Protein AF-B7G1L5-F1 (afdb_monomer_lite)

pLDDT: mean 87.03, std 12.58, range [37.47, 98.62]

Structure (mmCIF, N/CA/C/O backbone):
data_AF-B7G1L5-F1
#
_entry.id   AF-B7G1L5-F1
#
loop_
_atom_site.group_PDB
_atom_site.id
_atom_site.type_symbol
_atom_site.label_atom_id
_atom_site.label_alt_id
_atom_site.label_comp_id
_atom_site.label_asym_id
_atom_site.label_entity_id
_atom_site.label_seq_id
_atom_site.pdbx_PDB_ins_code
_atom_site.Cartn_x
_atom_site.Cartn_y
_atom_site.Cartn_z
_atom_site.occupancy
_atom_site.B_iso_or_equiv
_atom_site.auth_seq_id
_atom_site.auth_comp_id
_atom_site.auth_asym_id
_atom_site.auth_atom_id
_atom_site.pdbx_PDB_model_num
ATOM 1 N N . MET A 1 1 ? -5.913 -4.479 31.835 1.00 37.47 1 MET A N 1
ATOM 2 C CA . MET A 1 1 ? -6.716 -3.551 31.014 1.00 37.47 1 MET A CA 1
ATOM 3 C C . MET A 1 1 ? -5.820 -2.424 30.602 1.00 37.47 1 MET A C 1
ATOM 5 O O . MET A 1 1 ? -5.477 -1.666 31.497 1.00 37.47 1 MET A O 1
ATOM 9 N N . VAL A 1 2 ? -5.410 -2.292 29.343 1.00 50.28 2 VAL A N 1
ATOM 10 C CA . VAL A 1 2 ? -4.870 -0.981 28.983 1.00 50.28 2 VAL A CA 1
ATOM 11 C C . VAL A 1 2 ? -5.383 -0.544 27.618 1.00 50.28 2 VAL A C 1
ATOM 13 O O . VAL A 1 2 ? -4.705 -0.586 26.607 1.00 50.28 2 VAL A O 1
ATOM 16 N N . GLU A 1 3 ? -6.645 -0.115 27.679 1.00 50.97 3 GLU A N 1
ATOM 17 C CA . GLU A 1 3 ? -7.268 0.937 26.861 1.00 50.97 3 GLU A CA 1
ATOM 18 C C . GLU A 1 3 ? -6.338 2.143 26.633 1.00 50.97 3 GLU A C 1
ATOM 20 O O . GLU A 1 3 ? -6.445 2.849 25.636 1.00 50.97 3 GLU A O 1
ATOM 25 N N . TYR A 1 4 ? -5.398 2.346 27.555 1.00 59.25 4 TYR A N 1
ATOM 26 C CA . TYR A 1 4 ? -4.409 3.401 27.517 1.00 59.25 4 TYR A CA 1
ATOM 27 C C . TYR A 1 4 ? -3.032 2.916 27.073 1.00 59.25 4 TYR A C 1
ATOM 29 O O . TYR A 1 4 ? -2.621 1.777 27.305 1.00 59.25 4 TYR A O 1
ATOM 37 N N . ASP A 1 5 ? -2.247 3.835 26.530 1.00 57.16 5 ASP A N 1
ATOM 38 C CA . ASP A 1 5 ? -0.861 3.549 26.219 1.00 57.16 5 ASP A CA 1
ATOM 39 C C . ASP A 1 5 ? -0.078 3.157 27.473 1.00 57.16 5 ASP A C 1
ATOM 41 O O . ASP A 1 5 ? -0.085 3.821 28.512 1.00 57.16 5 ASP A O 1
ATOM 45 N N . HIS A 1 6 ? 0.666 2.061 27.366 1.00 57.25 6 HIS A N 1
ATOM 46 C CA . HIS A 1 6 ? 1.506 1.551 28.448 1.00 57.25 6 HIS A CA 1
ATOM 47 C C . HIS A 1 6 ? 2.777 2.383 28.685 1.00 57.25 6 HIS A C 1
ATOM 49 O O . HIS A 1 6 ? 3.615 2.004 29.505 1.00 57.25 6 HIS A O 1
ATOM 55 N N . GLY A 1 7 ? 2.991 3.458 27.924 1.00 54.78 7 GLY A N 1
ATOM 56 C CA . GLY A 1 7 ? 4.253 4.200 27.905 1.00 54.78 7 GLY A CA 1
ATOM 57 C C . GLY A 1 7 ? 5.373 3.528 27.097 1.00 54.78 7 GLY A C 1
ATOM 58 O O . GLY A 1 7 ? 6.451 4.094 26.912 1.00 54.78 7 GLY A O 1
ATOM 59 N N . LYS A 1 8 ? 5.142 2.306 26.595 1.00 56.06 8 LYS A N 1
ATOM 60 C CA . LYS A 1 8 ? 6.073 1.622 25.687 1.00 56.06 8 LYS A CA 1
ATOM 61 C C . LYS A 1 8 ? 6.105 2.361 24.345 1.00 56.06 8 LYS A C 1
ATOM 63 O O . LYS A 1 8 ? 5.097 2.912 23.919 1.00 56.06 8 LYS A O 1
ATOM 68 N N . ARG A 1 9 ? 7.274 2.385 23.692 1.00 51.38 9 ARG A N 1
ATOM 69 C CA . ARG A 1 9 ? 7.553 3.229 22.508 1.00 51.38 9 ARG A CA 1
ATOM 70 C C . ARG A 1 9 ? 7.408 4.744 22.769 1.00 51.38 9 ARG A C 1
ATOM 72 O O . ARG A 1 9 ? 7.207 5.495 21.827 1.00 51.38 9 ARG A O 1
ATOM 79 N N . GLN A 1 10 ? 7.538 5.179 24.030 1.00 49.97 10 GLN A N 1
ATOM 80 C CA . GLN A 1 10 ? 7.494 6.592 24.454 1.00 49.97 10 GLN A CA 1
ATOM 81 C C . GLN A 1 10 ? 6.181 7.320 24.131 1.00 49.97 10 GLN A C 1
ATOM 83 O O . GLN A 1 10 ? 6.141 8.546 24.084 1.00 49.97 10 GLN A O 1
ATOM 88 N N . MET A 1 11 ? 5.091 6.573 23.959 1.00 57.88 11 MET A N 1
ATOM 89 C CA . MET A 1 11 ? 3.754 7.158 24.021 1.00 57.88 11 MET A CA 1
ATOM 90 C C . MET A 1 11 ? 3.475 7.625 25.456 1.00 57.88 11 MET A C 1
ATOM 92 O O . MET A 1 11 ? 4.094 7.137 26.404 1.00 57.88 11 MET A O 1
ATOM 96 N N . ILE A 1 12 ? 2.585 8.597 25.640 1.00 59.62 12 ILE A N 1
ATOM 97 C CA . ILE A 1 12 ? 2.250 9.087 26.981 1.00 59.62 12 ILE A CA 1
ATOM 98 C C . ILE A 1 12 ? 1.576 7.934 27.722 1.00 59.62 12 ILE A C 1
ATOM 100 O O . ILE A 1 12 ? 0.549 7.431 27.279 1.00 59.62 12 ILE A O 1
ATOM 104 N N . LYS A 1 13 ? 2.159 7.473 28.833 1.00 66.69 13 LYS A N 1
ATOM 105 C CA . LYS A 1 13 ? 1.520 6.442 29.655 1.00 66.69 13 LYS A CA 1
ATOM 106 C C . LYS A 1 13 ? 0.163 6.969 30.126 1.00 66.69 13 LYS A C 1
ATOM 108 O O . LYS A 1 13 ? 0.117 8.040 30.722 1.00 66.69 13 LYS A O 1
ATOM 113 N N . GLY A 1 14 ? -0.915 6.230 29.881 1.00 66.69 14 GLY A N 1
ATOM 114 C CA . GLY A 1 14 ? -2.269 6.735 30.135 1.00 66.69 14 GLY A CA 1
ATOM 115 C C . GLY A 1 14 ? -2.894 7.488 28.952 1.00 66.69 14 GLY A C 1
ATOM 116 O O . GLY A 1 14 ? -4.007 7.980 29.083 1.00 66.69 14 GLY A O 1
ATOM 117 N N . GLY A 1 15 ? -2.205 7.587 27.810 1.00 73.44 15 GLY A N 1
ATOM 118 C CA . GLY A 1 15 ? -2.723 8.208 26.594 1.00 73.44 15 GLY A CA 1
ATOM 119 C C . GLY A 1 15 ? -3.875 7.406 25.999 1.00 73.44 15 GLY A C 1
ATOM 120 O O . GLY A 1 15 ? -3.790 6.186 25.869 1.00 73.44 15 GLY A O 1
ATOM 121 N N . ASP A 1 16 ? -4.954 8.097 25.651 1.00 82.12 16 ASP A N 1
ATOM 122 C CA . ASP A 1 16 ? -6.149 7.504 25.060 1.00 82.12 16 ASP A CA 1
ATOM 123 C C . ASP A 1 16 ? -5.986 7.358 23.541 1.00 82.12 16 ASP A C 1
ATOM 125 O O . ASP A 1 16 ? -6.449 8.188 22.752 1.00 82.12 16 ASP A O 1
ATOM 129 N N . ARG A 1 17 ? -5.278 6.307 23.117 1.00 82.69 17 ARG A N 1
ATOM 130 C CA . ARG A 1 17 ? -5.081 5.993 21.692 1.00 82.69 17 ARG A CA 1
ATOM 131 C C . ARG A 1 17 ? -6.410 5.755 20.971 1.00 82.69 17 ARG A C 1
ATOM 133 O O . ARG A 1 17 ? -6.510 6.018 19.774 1.00 82.69 17 ARG A O 1
ATOM 140 N N . PHE A 1 18 ? -7.428 5.293 21.689 1.00 85.81 18 PHE A N 1
ATOM 141 C CA . PHE A 1 18 ? -8.739 5.014 21.128 1.00 85.81 18 PHE A CA 1
ATOM 142 C C . PHE A 1 18 ? -9.402 6.298 20.611 1.00 85.81 18 PHE A C 1
ATOM 144 O O . PHE A 1 18 ? -9.703 6.397 19.421 1.00 85.81 18 PHE A O 1
ATOM 151 N N . SER A 1 19 ? -9.539 7.319 21.461 1.00 88.38 19 SER A N 1
ATOM 152 C CA . SER A 1 19 ? -10.130 8.603 21.053 1.00 88.38 19 SER A CA 1
ATOM 153 C C . SER A 1 19 ? -9.215 9.440 20.168 1.00 88.38 19 SER A C 1
ATOM 155 O O . SER A 1 19 ? -9.696 10.180 19.314 1.00 88.38 19 SER A O 1
ATOM 157 N N . THR A 1 20 ? -7.897 9.367 20.375 1.00 87.50 20 THR A N 1
ATOM 158 C CA . THR A 1 20 ? -6.954 10.258 19.675 1.00 87.50 20 THR A CA 1
ATOM 159 C C . THR A 1 20 ? -6.480 9.710 18.332 1.00 87.50 20 THR A C 1
ATOM 161 O O . THR A 1 20 ? -6.143 10.496 17.452 1.00 87.50 20 THR A O 1
ATOM 164 N N . SER A 1 21 ? -6.463 8.389 18.138 1.00 89.44 21 SER A N 1
ATOM 165 C CA . SER A 1 21 ? -5.984 7.751 16.904 1.00 89.44 21 SER A CA 1
ATOM 166 C C . SER A 1 21 ? -7.098 6.994 16.193 1.00 89.44 21 SER A C 1
ATOM 168 O O . SER A 1 21 ? -7.494 7.396 15.102 1.00 89.44 21 SER A O 1
ATOM 170 N N . LEU A 1 22 ? -7.642 5.944 16.821 1.00 93.19 22 LEU A N 1
ATOM 171 C CA . LEU A 1 22 ? -8.590 5.033 16.170 1.00 93.19 22 LEU A CA 1
ATOM 172 C C . LEU A 1 22 ? -9.842 5.768 15.674 1.00 93.19 22 LEU A C 1
ATOM 174 O O . LEU A 1 22 ? -10.200 5.649 14.506 1.00 93.19 22 LEU A O 1
ATOM 178 N N . VAL A 1 23 ? -10.508 6.535 16.542 1.00 95.12 23 VAL A N 1
ATOM 179 C CA . VAL A 1 23 ? -11.789 7.180 16.209 1.00 95.12 23 VAL A CA 1
ATOM 180 C C . VAL A 1 23 ? -11.663 8.204 15.062 1.00 95.12 23 VAL A C 1
ATOM 182 O O . VAL A 1 23 ? -12.471 8.131 14.132 1.00 95.12 23 VAL A O 1
ATOM 185 N N . PRO A 1 24 ? -10.691 9.142 15.059 1.00 95.94 24 PRO A N 1
ATOM 186 C CA . PRO A 1 24 ? -10.500 10.067 13.941 1.00 95.94 24 PRO A CA 1
ATOM 187 C C . PRO A 1 24 ? -10.148 9.362 12.628 1.00 95.94 24 PRO A C 1
ATOM 189 O O . PRO A 1 24 ? -10.740 9.672 11.597 1.00 95.94 24 PRO A O 1
ATOM 192 N N . VAL A 1 25 ? -9.232 8.387 12.665 1.00 96.12 25 VAL A N 1
ATOM 193 C CA . VAL A 1 25 ? -8.788 7.645 11.472 1.00 96.12 25 VAL A CA 1
ATOM 194 C C . VAL A 1 25 ? -9.932 6.845 10.861 1.00 96.12 25 VAL A C 1
ATOM 196 O O . VAL A 1 25 ? -10.135 6.879 9.645 1.00 96.12 25 VAL A O 1
ATOM 199 N N . LEU A 1 26 ? -10.703 6.156 11.704 1.00 96.62 26 LEU A N 1
ATOM 200 C CA . LEU A 1 26 ? -11.840 5.360 11.269 1.00 96.62 26 LEU A CA 1
ATOM 201 C C . LEU A 1 26 ? -12.927 6.243 10.648 1.00 96.62 26 LEU A C 1
ATOM 203 O O . LEU A 1 26 ? -13.412 5.935 9.563 1.00 96.62 26 LEU A O 1
ATOM 207 N N . ARG A 1 27 ? -13.271 7.362 11.298 1.00 97.12 27 ARG A N 1
ATOM 208 C CA . ARG A 1 27 ? -14.255 8.322 10.779 1.00 97.12 27 ARG A CA 1
ATOM 209 C C . ARG A 1 27 ? -13.853 8.860 9.412 1.00 97.12 27 ARG A C 1
ATOM 211 O O . ARG A 1 27 ? -14.684 8.850 8.507 1.00 97.12 27 ARG A O 1
ATOM 218 N N . GLU A 1 28 ? -12.613 9.325 9.273 1.00 97.69 28 GLU A N 1
ATOM 219 C CA . GLU A 1 28 ? -12.090 9.866 8.014 1.00 97.69 28 GLU A CA 1
ATOM 220 C C . GLU A 1 28 ? -12.172 8.822 6.897 1.00 97.69 28 GLU A C 1
ATOM 222 O O . GLU A 1 28 ? -12.768 9.066 5.846 1.00 97.69 28 GLU A O 1
ATOM 227 N N . SER A 1 29 ? -11.636 7.630 7.166 1.00 97.81 29 SER A N 1
ATOM 228 C CA . SER A 1 29 ? -11.542 6.547 6.188 1.00 97.81 29 SER A CA 1
ATOM 229 C C . SER A 1 29 ? -12.927 6.081 5.735 1.00 97.81 29 SER A C 1
ATOM 231 O O . SER A 1 29 ? -13.218 6.065 4.541 1.00 97.81 29 SER A O 1
ATOM 233 N N . VAL A 1 30 ? -13.820 5.774 6.682 1.00 98.25 30 VAL A N 1
ATOM 234 C CA . VAL A 1 30 ? -15.171 5.276 6.381 1.00 98.25 30 VAL A CA 1
ATOM 235 C C . VAL A 1 30 ? -16.005 6.333 5.670 1.00 98.25 30 VAL A C 1
ATOM 237 O O . VAL A 1 30 ? -16.648 6.026 4.670 1.00 98.25 30 VAL A O 1
ATOM 240 N N . THR A 1 31 ? -15.970 7.586 6.132 1.00 97.88 31 THR A N 1
ATOM 241 C CA . THR A 1 31 ? -16.756 8.654 5.499 1.00 97.88 31 THR A CA 1
ATOM 242 C C . THR A 1 31 ? -16.340 8.861 4.046 1.00 97.88 31 THR A C 1
ATOM 244 O O . THR A 1 31 ? -17.204 9.003 3.189 1.00 97.88 31 THR A O 1
ATOM 247 N N . SER A 1 32 ? -15.035 8.826 3.758 1.00 97.88 32 SER A N 1
ATOM 248 C CA . SER A 1 32 ? -14.539 8.915 2.383 1.00 97.88 32 SER A CA 1
ATOM 249 C C . SER A 1 32 ? -14.930 7.699 1.533 1.00 97.88 32 SER A C 1
ATOM 251 O O . SER A 1 32 ? -15.202 7.846 0.346 1.00 97.88 32 SER A O 1
ATOM 253 N N . MET A 1 33 ? -14.967 6.490 2.102 1.00 98.25 33 MET A N 1
ATOM 254 C CA . MET A 1 33 ? -15.362 5.285 1.358 1.00 98.25 33 MET A CA 1
ATOM 255 C C . MET A 1 33 ? -16.856 5.255 1.009 1.00 98.25 33 MET A C 1
ATOM 257 O O . MET A 1 33 ? -17.211 4.803 -0.077 1.00 98.25 33 MET A O 1
ATOM 261 N N . LEU A 1 34 ? -17.729 5.779 1.873 1.00 98.06 34 LEU A N 1
ATOM 262 C CA . LEU A 1 34 ? -19.181 5.788 1.639 1.00 98.06 34 LEU A CA 1
ATOM 263 C C . LEU A 1 34 ? -19.628 6.605 0.418 1.00 98.06 34 LEU A C 1
ATOM 265 O O . LEU A 1 34 ? -20.775 6.499 -0.004 1.00 98.06 34 LEU A O 1
ATOM 269 N N . GLU A 1 35 ? -18.742 7.403 -0.179 1.00 97.00 35 GLU A N 1
ATOM 270 C CA . GLU A 1 35 ? -19.017 8.088 -1.445 1.00 97.00 35 GLU A CA 1
ATOM 271 C C . GLU A 1 35 ? -19.216 7.111 -2.615 1.00 97.00 35 GLU A C 1
ATOM 273 O O . GLU A 1 35 ? -19.794 7.478 -3.638 1.00 97.00 35 GLU A O 1
ATOM 278 N N . SER A 1 36 ? -18.702 5.880 -2.517 1.00 97.94 36 SER A N 1
ATOM 279 C CA . SER A 1 36 ? -18.744 4.903 -3.618 1.00 97.94 36 SER A CA 1
ATOM 280 C C . SER A 1 36 ? -18.889 3.446 -3.179 1.00 97.94 36 SER A C 1
ATOM 282 O O . SER A 1 36 ? -18.984 2.571 -4.039 1.00 97.94 36 SER A O 1
ATOM 284 N N . PHE A 1 37 ? -18.896 3.165 -1.876 1.00 98.38 37 PHE A N 1
ATOM 285 C CA . PHE A 1 37 ? -18.903 1.806 -1.344 1.00 98.38 37 PHE A CA 1
ATOM 286 C C . PHE A 1 37 ? -19.881 1.669 -0.179 1.00 98.38 37 PHE A C 1
ATOM 288 O O . PHE A 1 37 ? -20.010 2.579 0.636 1.00 98.38 37 PHE A O 1
ATOM 295 N N . ASP A 1 38 ? -20.495 0.494 -0.056 1.00 98.25 38 ASP A N 1
ATOM 296 C CA . ASP A 1 38 ? -21.151 0.068 1.178 1.00 98.25 38 ASP A CA 1
ATOM 297 C C . ASP A 1 38 ? -20.086 -0.487 2.130 1.00 98.25 38 ASP A C 1
ATOM 299 O O . ASP A 1 38 ? -19.280 -1.343 1.752 1.00 98.25 38 ASP A O 1
ATOM 303 N N . VAL A 1 39 ? -20.042 0.035 3.356 1.00 98.31 39 VAL A N 1
ATOM 304 C CA . VAL A 1 39 ? -18.943 -0.222 4.295 1.00 98.31 39 VAL A CA 1
ATOM 305 C C . VAL A 1 39 ? -19.487 -0.708 5.627 1.00 98.31 39 VAL A C 1
ATOM 307 O O . VAL A 1 39 ? -20.299 -0.029 6.249 1.00 98.31 39 VAL A O 1
ATOM 310 N N . ASP A 1 40 ? -18.938 -1.825 6.098 1.00 98.44 40 ASP A N 1
ATOM 311 C CA . ASP A 1 40 ? -19.074 -2.300 7.472 1.00 98.44 40 ASP A CA 1
ATOM 312 C C . ASP A 1 40 ? -17.712 -2.313 8.166 1.00 98.44 40 ASP A C 1
ATOM 314 O O . ASP A 1 40 ? -16.66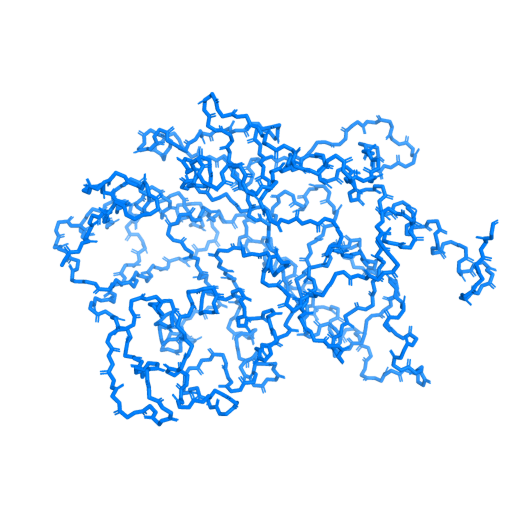7 -2.532 7.544 1.00 98.44 40 ASP A O 1
ATOM 318 N N . VAL A 1 41 ? -17.719 -2.097 9.480 1.00 98.19 41 VAL A N 1
ATOM 319 C CA . VAL A 1 41 ? -16.510 -2.029 10.302 1.00 98.19 41 VAL A CA 1
ATOM 320 C C . VAL A 1 41 ? -16.459 -3.204 11.267 1.00 98.19 41 VAL A C 1
ATOM 322 O O . VAL A 1 41 ? -17.364 -3.417 12.075 1.00 98.19 41 VAL A O 1
ATOM 325 N N . PHE A 1 42 ? -15.332 -3.913 11.246 1.00 97.69 42 PHE A N 1
ATOM 326 C CA . PHE A 1 42 ? -14.992 -4.943 12.220 1.00 97.69 42 PHE A CA 1
ATOM 327 C C . PHE A 1 42 ? -13.812 -4.470 13.067 1.00 97.69 42 PHE A C 1
ATOM 329 O O . PHE A 1 42 ? -12.688 -4.367 12.577 1.00 97.69 42 PHE A O 1
ATOM 336 N N . LEU A 1 43 ? -14.056 -4.194 14.347 1.00 96.00 43 LEU A N 1
ATOM 337 C CA . LEU A 1 43 ? -13.014 -3.835 15.303 1.00 96.00 43 LEU A CA 1
ATOM 338 C C . LEU A 1 43 ? -12.597 -5.066 16.105 1.00 96.00 43 LEU A C 1
ATOM 340 O O . LEU A 1 43 ? -13.412 -5.652 16.813 1.00 96.00 43 LEU A O 1
ATOM 344 N N . ILE A 1 44 ? -11.316 -5.419 16.054 1.00 94.12 44 ILE A N 1
ATOM 345 C CA . ILE A 1 44 ? -10.755 -6.498 16.869 1.00 94.12 44 ILE A CA 1
ATOM 346 C C . ILE A 1 44 ? -10.004 -5.904 18.054 1.00 94.12 44 ILE A C 1
ATOM 348 O O . ILE A 1 44 ? -8.993 -5.222 17.886 1.00 94.12 44 ILE A O 1
ATOM 352 N N . ALA A 1 45 ? -10.473 -6.208 19.260 1.00 92.06 45 ALA A N 1
ATOM 353 C CA . ALA A 1 45 ? -9.920 -5.707 20.505 1.00 92.06 45 ALA A CA 1
ATOM 354 C C . ALA A 1 45 ? -9.403 -6.852 21.382 1.00 92.06 45 ALA A C 1
ATOM 356 O O . ALA A 1 45 ? -10.070 -7.858 21.615 1.00 92.06 45 ALA A O 1
ATOM 357 N N . HIS A 1 46 ? -8.209 -6.671 21.948 1.00 87.88 46 HIS A N 1
ATOM 358 C CA . HIS A 1 46 ? -7.645 -7.612 22.923 1.00 87.88 46 HIS A CA 1
ATOM 359 C C . HIS A 1 46 ? -8.317 -7.526 24.310 1.00 87.88 46 HIS A C 1
ATOM 361 O O . HIS A 1 46 ? -7.911 -8.222 25.237 1.00 87.88 46 HIS A O 1
ATOM 367 N N . PHE A 1 47 ? -9.267 -6.608 24.487 1.00 86.06 47 PHE A N 1
ATOM 368 C CA . PHE A 1 47 ? -9.957 -6.302 25.736 1.00 86.06 47 PHE A CA 1
ATOM 369 C C . PHE A 1 47 ? -11.455 -6.126 25.474 1.00 86.06 47 PHE A C 1
ATOM 371 O O . PHE A 1 47 ? -11.879 -6.017 24.325 1.00 86.06 47 PHE A O 1
ATOM 378 N N . GLN A 1 48 ? -12.246 -6.096 26.544 1.00 91.00 48 GLN A N 1
ATOM 379 C CA . GLN A 1 48 ? -13.664 -5.745 26.478 1.00 91.00 48 GLN A CA 1
ATOM 380 C C . GLN A 1 48 ? -13.823 -4.239 26.279 1.00 91.00 48 GLN A C 1
ATOM 382 O O . GLN A 1 48 ? -13.322 -3.451 27.085 1.00 91.00 48 GLN A O 1
ATOM 387 N N . VAL A 1 49 ? -14.510 -3.830 25.216 1.00 90.06 49 VAL A N 1
ATOM 388 C CA . VAL A 1 49 ? -14.747 -2.425 24.902 1.00 90.06 49 VAL A CA 1
ATOM 389 C C . VAL A 1 49 ? -15.933 -1.955 25.735 1.00 90.06 49 VAL A C 1
ATOM 391 O O . VAL A 1 49 ? -17.044 -2.475 25.656 1.00 90.06 49 VAL A O 1
ATOM 394 N N . SER A 1 50 ? -15.715 -0.946 26.579 1.00 92.88 50 SER A N 1
ATOM 395 C CA . SER A 1 50 ? -16.801 -0.436 27.414 1.00 92.88 50 SER A CA 1
ATOM 396 C C . SER A 1 50 ? -17.943 0.122 26.555 1.00 92.88 50 SER A C 1
ATOM 398 O O . SER A 1 50 ? -17.730 0.643 25.457 1.00 92.88 50 SER A O 1
ATOM 400 N N . LYS A 1 51 ? -19.172 0.083 27.082 1.00 94.50 51 LYS A N 1
ATOM 401 C CA . LYS A 1 51 ? -20.356 0.618 26.387 1.00 94.50 51 LYS A CA 1
ATOM 402 C C . LYS A 1 51 ? -20.157 2.067 25.928 1.00 94.50 51 LYS A C 1
ATOM 404 O O . LYS A 1 51 ? -20.547 2.412 24.819 1.00 94.50 51 LYS A O 1
ATOM 409 N N . ASN A 1 52 ? -19.512 2.896 26.752 1.00 94.25 52 ASN A N 1
ATOM 410 C CA . ASN A 1 52 ? -19.240 4.295 26.420 1.00 94.25 52 ASN A CA 1
ATOM 411 C C . ASN A 1 52 ? -18.289 4.427 25.221 1.00 94.25 52 ASN A C 1
ATOM 413 O O . ASN A 1 52 ? -18.526 5.268 24.359 1.00 94.25 52 ASN A O 1
ATOM 417 N N . ARG A 1 53 ? -17.256 3.578 25.138 1.00 91.69 53 ARG A N 1
ATOM 418 C CA . ARG A 1 53 ? -16.296 3.556 24.022 1.00 91.69 53 ARG A CA 1
ATOM 419 C C . ARG A 1 53 ? -16.906 3.039 22.737 1.00 91.69 53 ARG A C 1
ATOM 421 O O . ARG A 1 53 ? -16.700 3.618 21.677 1.00 91.69 53 ARG A O 1
ATOM 428 N N . ARG A 1 54 ? -17.720 1.991 22.833 1.00 95.19 54 ARG A N 1
ATOM 429 C CA . ARG A 1 54 ? -18.494 1.509 21.691 1.00 95.19 54 ARG A CA 1
ATOM 430 C C . ARG A 1 54 ? -19.406 2.609 21.143 1.00 95.19 54 ARG A C 1
ATOM 432 O O . ARG A 1 54 ? -19.365 2.886 19.951 1.00 95.19 54 ARG A O 1
ATOM 439 N N . GLN A 1 55 ? -20.136 3.299 22.020 1.00 95.88 55 GLN A N 1
ATOM 440 C CA . GLN A 1 55 ? -20.980 4.433 21.633 1.00 95.88 55 GLN A CA 1
ATOM 441 C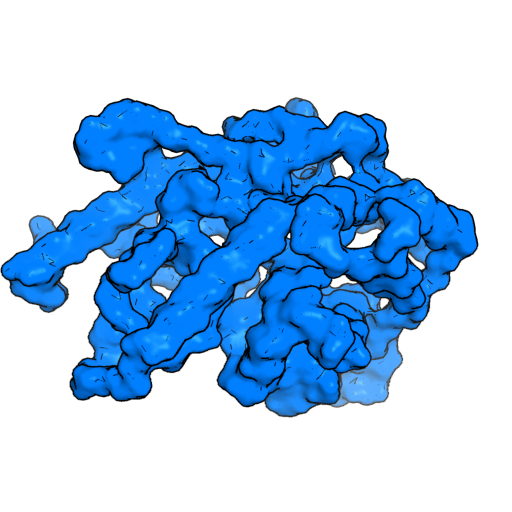 C . GLN A 1 55 ? -20.187 5.607 21.050 1.00 95.88 55 GLN A C 1
ATOM 443 O O . GLN A 1 55 ? -20.735 6.373 20.264 1.00 95.88 55 GLN A O 1
ATOM 448 N N . GLU A 1 56 ? -18.937 5.804 21.468 1.00 95.06 56 GLU A N 1
ATOM 449 C CA . GLU A 1 56 ? -18.052 6.816 20.892 1.00 95.06 56 GLU A CA 1
ATOM 450 C C . GLU A 1 56 ? -17.717 6.489 19.430 1.00 95.06 56 GLU A C 1
ATOM 452 O O . GLU A 1 56 ? -17.830 7.372 18.581 1.00 95.06 56 GLU A O 1
ATOM 457 N N . ILE A 1 57 ? -17.397 5.224 19.120 1.00 95.38 57 ILE A N 1
ATOM 458 C CA . ILE A 1 57 ? -17.198 4.776 17.732 1.00 95.38 57 ILE A CA 1
ATOM 459 C C . ILE A 1 57 ? -18.496 4.908 16.939 1.00 95.38 57 ILE A C 1
ATOM 461 O O . ILE A 1 57 ? -18.495 5.509 15.873 1.00 95.38 57 ILE A O 1
ATOM 465 N N . GLU A 1 58 ? -19.604 4.376 17.456 1.00 97.00 58 GLU A N 1
ATOM 466 C CA . GLU A 1 58 ? -20.901 4.398 16.766 1.00 97.00 58 GLU A CA 1
ATOM 467 C C . GLU A 1 58 ? -21.350 5.832 16.450 1.00 97.00 58 GLU A C 1
ATOM 469 O O . GLU A 1 58 ? -21.900 6.078 15.386 1.00 97.00 58 GLU A O 1
ATOM 474 N N . ARG A 1 59 ? -21.060 6.802 17.330 1.00 96.50 59 ARG A N 1
ATOM 475 C CA . ARG A 1 59 ? -21.319 8.231 17.075 1.00 96.50 59 ARG A CA 1
ATOM 476 C C . ARG A 1 59 ? -20.382 8.851 16.042 1.00 96.50 59 ARG A C 1
ATOM 478 O O . ARG A 1 59 ? -20.741 9.857 15.436 1.00 96.50 59 ARG A O 1
ATOM 485 N N . ALA A 1 60 ? -19.174 8.318 15.897 1.00 95.69 60 ALA A N 1
ATOM 486 C CA . ALA A 1 60 ? -18.215 8.772 14.900 1.00 95.69 60 ALA A CA 1
ATOM 487 C C . ALA A 1 60 ? -18.471 8.154 13.519 1.00 95.69 60 ALA A C 1
ATOM 489 O O . ALA A 1 60 ? -18.027 8.718 12.522 1.00 95.69 60 ALA A O 1
ATOM 490 N N . LEU A 1 61 ? -19.166 7.019 13.454 1.00 97.31 61 LEU A N 1
ATOM 491 C CA . LEU A 1 61 ? -19.532 6.354 12.212 1.00 97.31 61 LEU A CA 1
ATOM 492 C C . LEU A 1 61 ? -20.870 6.882 11.666 1.00 97.31 61 LEU A C 1
ATOM 494 O O . LEU A 1 61 ? -21.783 7.189 12.434 1.00 97.31 61 LEU A O 1
ATOM 498 N N . PRO A 1 62 ? -21.026 6.975 10.336 1.00 96.75 62 PRO A N 1
ATOM 499 C CA . PRO A 1 62 ? -22.324 7.223 9.715 1.00 96.75 62 PRO A CA 1
ATOM 500 C C . PRO A 1 62 ? -23.341 6.134 10.077 1.00 96.75 62 PRO A C 1
ATOM 502 O O . PRO A 1 62 ? -22.990 4.966 10.206 1.00 96.75 62 PRO A O 1
ATOM 505 N N . THR A 1 63 ? -24.620 6.497 10.204 1.00 96.75 63 THR A N 1
ATOM 506 C CA . THR A 1 63 ? -25.677 5.580 10.683 1.00 96.75 63 THR A CA 1
ATOM 507 C C . THR A 1 63 ? -25.954 4.393 9.760 1.00 96.75 63 THR A C 1
ATOM 509 O O . THR A 1 63 ? -26.592 3.436 10.187 1.00 96.75 63 THR A O 1
ATOM 512 N N . SER A 1 64 ? -25.507 4.456 8.505 1.00 97.44 64 SER A N 1
ATOM 513 C CA . SER A 1 64 ? -25.599 3.362 7.536 1.00 97.44 64 SER A CA 1
ATOM 514 C C . SER A 1 64 ? -24.532 2.281 7.727 1.00 97.44 64 SER A C 1
ATOM 516 O O . SER A 1 64 ? -24.647 1.226 7.116 1.00 97.44 64 SER A O 1
ATOM 518 N N . VAL A 1 65 ? -23.500 2.533 8.536 1.00 98.25 65 VAL A N 1
ATOM 519 C CA . VAL A 1 65 ? -22.357 1.631 8.722 1.00 98.25 65 VAL A CA 1
ATOM 520 C C . VAL A 1 65 ? -22.602 0.724 9.917 1.00 98.25 65 VAL A C 1
ATOM 522 O O . VAL A 1 65 ? -22.819 1.204 11.033 1.00 98.25 65 VAL A O 1
ATOM 525 N N . SER A 1 66 ? -22.514 -0.591 9.714 1.00 97.88 66 SER A N 1
ATOM 526 C CA . SER A 1 66 ? -22.539 -1.539 10.826 1.00 97.88 66 SER A CA 1
ATOM 527 C C . SER A 1 66 ? -21.191 -1.573 11.544 1.00 97.88 66 SER A C 1
ATOM 529 O O . SER A 1 66 ? -20.132 -1.575 10.914 1.00 97.88 66 SER A O 1
ATOM 531 N N . LEU A 1 67 ? -21.224 -1.649 12.878 1.00 97.88 67 LEU A N 1
ATOM 532 C CA . LEU A 1 67 ? -20.048 -1.891 13.710 1.00 97.88 67 LEU A CA 1
ATOM 533 C C . LEU A 1 67 ? -20.171 -3.239 14.421 1.00 97.88 67 LEU A C 1
ATOM 535 O O . LEU A 1 67 ? -21.035 -3.433 15.281 1.00 97.88 67 LEU A O 1
ATOM 539 N N . GLN A 1 68 ? -19.231 -4.135 14.135 1.00 97.69 68 GLN A N 1
ATOM 540 C CA . GLN A 1 68 ? -19.029 -5.371 14.881 1.00 97.69 68 GLN A CA 1
ATOM 541 C C . GLN A 1 68 ? -17.729 -5.288 15.676 1.00 97.69 68 GLN A C 1
ATOM 543 O O . GLN A 1 68 ? -16.674 -4.962 15.134 1.00 97.69 68 GLN A O 1
ATOM 548 N N . VAL A 1 69 ? -17.792 -5.601 16.970 1.00 95.75 69 VAL A N 1
ATOM 549 C CA . VAL A 1 69 ? -16.622 -5.586 17.855 1.00 95.75 69 VAL A CA 1
ATOM 550 C C . VAL A 1 69 ? -16.339 -7.005 18.327 1.00 95.75 69 VAL A C 1
ATOM 552 O O . VAL A 1 69 ? -17.190 -7.641 18.942 1.00 95.75 69 VAL A O 1
ATOM 555 N N . TRP A 1 70 ? -15.139 -7.490 18.029 1.00 95.00 70 TRP A N 1
ATOM 556 C CA . TRP A 1 70 ? -14.603 -8.752 18.521 1.00 95.00 70 TRP A CA 1
ATOM 557 C C . TRP A 1 70 ? -13.758 -8.462 19.755 1.00 95.00 70 TRP A C 1
ATOM 559 O O . TRP A 1 70 ? -12.619 -8.005 19.654 1.00 95.00 70 TRP A O 1
ATOM 569 N N . GLU A 1 71 ? -14.355 -8.679 20.919 1.00 93.62 71 GLU A N 1
ATOM 570 C CA . GLU A 1 71 ? -13.768 -8.388 22.225 1.00 93.62 71 GLU A CA 1
ATOM 571 C C . GLU A 1 71 ? -13.034 -9.594 22.803 1.00 93.62 71 GLU A C 1
ATOM 573 O O . GLU A 1 71 ? -13.311 -10.733 22.434 1.00 93.62 71 GLU A O 1
ATOM 578 N N . ASP A 1 72 ? -12.100 -9.334 23.724 1.00 90.50 72 ASP A N 1
ATOM 579 C CA . ASP A 1 72 ? -11.257 -10.367 24.351 1.00 90.50 72 ASP A CA 1
ATOM 580 C C . ASP A 1 72 ? -10.607 -11.313 23.321 1.00 90.50 72 ASP A C 1
ATOM 582 O O . ASP A 1 72 ? -10.353 -12.492 23.555 1.00 90.50 72 ASP A O 1
ATOM 586 N N . ALA A 1 73 ? -10.305 -10.778 22.136 1.00 92.19 73 ALA A N 1
ATOM 587 C CA . ALA A 1 73 ? -9.885 -11.564 20.987 1.00 92.19 73 ALA A CA 1
ATOM 588 C C . ALA A 1 73 ? -8.399 -11.955 21.056 1.00 92.19 73 ALA A C 1
ATOM 590 O O . ALA A 1 73 ? -7.779 -12.263 20.036 1.00 92.19 73 ALA A O 1
ATOM 591 N N . THR A 1 74 ? -7.777 -11.922 22.238 1.00 89.75 74 THR A N 1
ATOM 592 C CA . THR A 1 74 ? -6.348 -12.211 22.367 1.00 89.75 74 THR A CA 1
ATOM 593 C C . THR A 1 74 ? -6.070 -13.640 21.896 1.00 89.75 74 THR A C 1
ATOM 595 O O . THR A 1 74 ? -6.577 -14.595 22.482 1.00 89.75 74 THR A O 1
ATOM 598 N N . PRO A 1 75 ? -5.268 -13.831 20.837 1.00 88.62 75 PRO A N 1
ATOM 599 C CA . PRO A 1 75 ? -4.989 -15.167 20.348 1.00 88.62 75 PRO A CA 1
ATOM 600 C C . PRO A 1 75 ? -4.125 -15.937 21.341 1.00 88.62 75 PRO A C 1
ATOM 602 O O . PRO A 1 75 ? -3.185 -15.391 21.918 1.00 88.62 75 PRO A O 1
ATOM 605 N N . LEU A 1 76 ? -4.375 -17.239 21.451 1.00 88.50 76 LEU A N 1
ATOM 606 C CA . LEU A 1 76 ? -3.433 -18.158 22.076 1.00 88.50 76 LEU A CA 1
ATOM 607 C C . LEU A 1 76 ? -2.246 -18.414 21.139 1.00 88.50 76 LEU A C 1
ATOM 609 O O . LEU A 1 76 ? -2.389 -18.434 19.912 1.00 88.50 76 LEU A O 1
ATOM 613 N N . GLY A 1 77 ? -1.074 -18.646 21.710 1.00 86.44 77 GLY A N 1
ATOM 614 C CA . GLY A 1 77 ? 0.078 -19.195 21.009 1.00 86.44 77 GLY A CA 1
ATOM 615 C C . GLY A 1 77 ? 0.942 -20.005 21.956 1.00 86.44 77 GLY A C 1
ATOM 616 O O . GLY A 1 77 ? 0.807 -19.906 23.172 1.00 86.44 77 GLY A O 1
ATOM 617 N N . TYR A 1 78 ? 1.832 -20.827 21.417 1.00 85.31 78 TYR A N 1
ATOM 618 C CA . TYR A 1 78 ? 2.700 -21.625 22.274 1.00 85.31 78 TYR A CA 1
ATOM 619 C C . TYR A 1 78 ? 3.780 -20.776 22.939 1.00 85.31 78 TYR A C 1
ATOM 621 O O . TYR A 1 78 ? 4.291 -19.860 22.309 1.00 85.31 78 TYR A O 1
ATOM 629 N N . ARG A 1 79 ? 4.226 -21.102 24.152 1.00 81.19 79 ARG A N 1
ATOM 630 C CA . ARG A 1 79 ? 5.381 -20.445 24.793 1.00 81.19 79 ARG A CA 1
ATOM 631 C C . ARG A 1 79 ? 6.700 -20.806 24.084 1.00 81.19 79 ARG A C 1
ATOM 633 O O . ARG A 1 79 ? 6.893 -21.944 23.671 1.00 81.19 79 ARG A O 1
ATOM 640 N N . SER A 1 80 ? 7.606 -19.836 23.889 1.00 71.56 80 SER A N 1
ATOM 641 C CA . SER A 1 80 ? 8.832 -19.991 23.053 1.00 71.56 80 SER A CA 1
ATOM 642 C C . SER A 1 80 ? 9.978 -20.690 23.766 1.00 71.56 80 SER A C 1
ATOM 644 O O . SER A 1 80 ? 10.965 -21.060 23.140 1.00 71.56 80 SER A O 1
ATOM 646 N N . GLU A 1 81 ? 9.873 -20.818 25.082 1.00 66.00 81 GLU A N 1
ATOM 647 C CA . GLU A 1 81 ? 10.978 -21.191 25.966 1.00 66.00 81 GLU A CA 1
ATOM 648 C C . GLU A 1 81 ? 11.242 -22.704 25.993 1.00 66.00 81 GLU A C 1
ATOM 650 O O . GLU A 1 81 ? 12.209 -23.159 26.600 1.00 66.00 81 GLU A O 1
ATOM 655 N N . HIS A 1 82 ? 10.422 -23.503 25.304 1.00 57.72 82 HIS A N 1
ATOM 656 C CA . HIS A 1 82 ? 10.539 -24.957 25.295 1.00 57.72 82 HIS A CA 1
ATOM 657 C C . HIS A 1 82 ? 10.793 -25.498 23.887 1.00 57.72 82 HIS A C 1
ATOM 659 O O . HIS A 1 82 ? 10.114 -25.138 22.927 1.00 57.72 82 HIS A O 1
ATOM 665 N N . LYS A 1 83 ? 11.761 -26.425 23.773 1.00 62.28 83 LYS A N 1
ATOM 666 C CA . LYS A 1 83 ? 12.063 -27.161 22.528 1.00 62.28 83 LYS A CA 1
ATOM 667 C C . LYS A 1 83 ? 10.847 -27.925 21.992 1.00 62.28 83 LYS A C 1
ATOM 669 O O . LYS A 1 83 ? 10.774 -28.171 20.792 1.00 62.28 83 LYS A O 1
ATOM 674 N N . GLN A 1 84 ? 9.916 -28.281 22.876 1.00 67.62 84 GLN A N 1
ATOM 675 C CA . GLN A 1 84 ? 8.586 -28.747 22.519 1.00 67.62 84 GLN A CA 1
ATOM 676 C C . GLN A 1 84 ? 7.543 -27.779 23.087 1.00 67.62 84 GLN A C 1
ATOM 678 O O . GLN A 1 84 ? 7.376 -27.711 24.305 1.00 67.62 84 GLN A O 1
ATOM 683 N N . PRO A 1 85 ? 6.881 -26.992 22.230 1.00 68.56 85 PRO A N 1
ATOM 684 C CA . PRO A 1 85 ? 5.866 -26.049 22.662 1.00 68.56 85 PRO A CA 1
ATOM 685 C C . PRO A 1 85 ? 4.607 -26.796 23.128 1.00 68.56 85 PRO A C 1
ATOM 687 O O . PRO A 1 85 ? 3.779 -27.184 22.313 1.00 68.56 85 PRO A O 1
ATOM 690 N N . THR A 1 86 ? 4.463 -27.023 24.434 1.00 75.50 86 THR A N 1
ATOM 691 C CA . THR A 1 86 ? 3.286 -27.699 25.021 1.00 75.50 86 THR A CA 1
ATOM 692 C C . THR A 1 86 ? 2.376 -26.763 25.814 1.00 75.50 86 THR A C 1
ATOM 694 O O . THR A 1 86 ? 1.228 -27.103 26.079 1.00 75.50 86 THR A O 1
ATOM 697 N N . VAL A 1 87 ? 2.863 -25.574 26.178 1.00 83.19 87 VAL A N 1
ATOM 698 C CA . VAL A 1 87 ? 2.119 -24.591 26.978 1.00 83.19 87 VAL A CA 1
ATOM 699 C C . VAL A 1 87 ? 1.576 -23.496 26.067 1.00 83.19 87 VAL A C 1
ATOM 701 O O . VAL A 1 87 ? 2.347 -22.880 25.329 1.00 83.19 87 VAL A O 1
ATOM 704 N N . LEU A 1 88 ? 0.267 -23.247 26.137 1.00 86.94 88 LEU A N 1
ATOM 705 C CA . LEU A 1 88 ? -0.397 -22.126 25.472 1.00 86.94 88 LEU A CA 1
ATOM 706 C C . LEU A 1 88 ? -0.417 -20.896 26.385 1.00 86.94 88 LEU A C 1
ATOM 708 O O . LEU A 1 88 ? -0.639 -21.006 27.589 1.00 86.94 88 LEU A O 1
ATOM 712 N N . GLU A 1 89 ? -0.212 -19.722 25.802 1.00 89.06 89 GLU A N 1
ATOM 713 C CA . GLU A 1 89 ? -0.304 -18.431 26.476 1.00 89.06 89 GLU A CA 1
ATOM 714 C C . GLU A 1 89 ? -0.926 -17.372 25.562 1.00 89.06 89 GLU A C 1
ATOM 716 O O . GLU A 1 89 ? -0.970 -17.516 24.338 1.00 89.06 89 GLU A O 1
ATOM 721 N N . ASN A 1 90 ? -1.392 -16.285 26.169 1.00 88.12 90 ASN A N 1
ATOM 722 C CA . ASN A 1 90 ? -1.941 -15.141 25.455 1.00 88.12 90 ASN A CA 1
ATOM 723 C C . ASN A 1 90 ? -0.851 -14.404 24.660 1.00 88.12 90 ASN A C 1
ATOM 725 O O . ASN A 1 90 ? 0.135 -13.925 25.221 1.00 88.12 90 ASN A O 1
ATOM 729 N N . MET A 1 91 ? -1.068 -14.245 23.354 1.00 85.81 91 MET A N 1
ATOM 730 C CA . MET A 1 91 ? -0.144 -13.606 22.416 1.00 85.81 91 MET A CA 1
ATOM 731 C C . MET A 1 91 ? -0.673 -12.259 21.932 1.00 85.81 91 MET A C 1
ATOM 733 O O . MET A 1 91 ? -1.167 -12.128 20.813 1.00 85.81 91 MET A O 1
ATOM 737 N N . MET A 1 92 ? -0.498 -11.214 22.741 1.00 82.75 92 MET A N 1
ATOM 738 C CA . MET A 1 92 ? -0.948 -9.860 22.375 1.00 82.75 92 MET A CA 1
ATOM 739 C C . MET A 1 92 ? -0.338 -9.359 21.051 1.00 82.75 92 MET A C 1
ATOM 741 O O . MET A 1 92 ? -1.023 -8.728 20.252 1.00 82.75 92 MET A O 1
ATOM 745 N N . ASN A 1 93 ? 0.921 -9.706 20.758 1.00 81.06 93 ASN A N 1
ATOM 746 C CA . ASN A 1 93 ? 1.605 -9.293 19.521 1.00 81.06 93 ASN A CA 1
ATOM 747 C C . ASN A 1 93 ? 1.106 -10.018 18.256 1.00 81.06 93 ASN A C 1
ATOM 749 O O . ASN A 1 93 ? 1.568 -9.718 17.158 1.00 81.06 93 ASN A O 1
ATOM 753 N N . ALA A 1 94 ? 0.185 -10.974 18.394 1.00 85.62 94 ALA A N 1
ATOM 754 C CA . ALA A 1 94 ? -0.418 -11.695 17.280 1.00 85.62 94 ALA A CA 1
ATOM 755 C C . ALA A 1 94 ? -1.902 -11.349 17.084 1.00 85.62 94 ALA A C 1
ATOM 757 O O . ALA A 1 94 ? -2.564 -12.042 16.319 1.00 85.62 94 ALA A O 1
ATOM 758 N N . LEU A 1 95 ? -2.432 -10.297 17.732 1.00 88.31 95 LEU A N 1
ATOM 759 C CA . LEU A 1 95 ? -3.852 -9.913 17.643 1.00 88.31 95 LEU A CA 1
ATOM 760 C C . LEU A 1 95 ? -4.352 -9.803 16.194 1.00 88.31 95 LEU A C 1
ATOM 762 O O . LEU A 1 95 ? -5.444 -10.272 15.884 1.00 88.31 95 LEU A O 1
ATOM 766 N N . SER A 1 96 ? -3.519 -9.293 15.281 1.00 88.62 96 SER A N 1
ATOM 767 C CA . SER A 1 96 ? -3.843 -9.179 13.853 1.00 88.62 96 SER A CA 1
ATOM 768 C C . SER A 1 96 ? -4.104 -10.521 13.151 1.00 88.62 96 SER A C 1
ATOM 770 O O . SER A 1 96 ? -4.630 -10.535 12.037 1.00 88.62 96 SER A O 1
ATOM 772 N N . ARG A 1 97 ? -3.803 -11.664 13.788 1.00 90.56 97 ARG A N 1
ATOM 773 C CA . ARG A 1 97 ? -4.203 -13.000 13.318 1.00 90.56 97 ARG A CA 1
ATOM 774 C C . ARG A 1 97 ? -5.720 -13.162 13.320 1.00 90.56 97 ARG A C 1
ATOM 776 O O . ARG A 1 97 ? -6.251 -13.815 12.427 1.00 90.56 97 ARG A O 1
ATOM 783 N N . GLN A 1 98 ? -6.416 -12.547 14.274 1.00 92.25 98 GLN A N 1
ATOM 784 C CA . GLN A 1 98 ? -7.872 -12.651 14.387 1.00 92.25 98 GLN A CA 1
ATOM 785 C C . GLN A 1 98 ? -8.602 -12.057 13.187 1.00 92.25 98 GLN A C 1
ATOM 787 O O . GLN A 1 98 ? -9.659 -12.560 12.817 1.00 92.25 98 GLN A O 1
ATOM 792 N N . HIS A 1 99 ? -7.996 -11.086 12.491 1.00 92.69 99 HIS A N 1
ATOM 793 C CA . HIS A 1 99 ? -8.549 -10.579 11.236 1.00 92.69 99 HIS A CA 1
ATOM 794 C C . HIS A 1 99 ? -8.816 -11.716 10.239 1.00 92.69 99 HIS A C 1
ATOM 796 O O . HIS A 1 99 ? -9.790 -11.666 9.501 1.00 92.69 99 HIS A O 1
ATOM 802 N N . ARG A 1 100 ? -7.995 -12.779 10.234 1.00 92.56 100 ARG A N 1
ATOM 803 C CA . ARG A 1 100 ? -8.163 -13.927 9.327 1.00 92.56 100 ARG A CA 1
ATOM 804 C C . ARG A 1 100 ? -9.402 -14.763 9.642 1.00 92.56 100 ARG A C 1
ATOM 806 O O . ARG A 1 100 ? -9.990 -15.306 8.715 1.00 92.56 100 ARG A O 1
ATOM 813 N N . PHE A 1 101 ? -9.790 -14.857 10.911 1.00 94.50 101 PHE A N 1
ATOM 814 C CA . PHE A 1 101 ? -11.013 -15.548 11.322 1.00 94.50 101 PHE A CA 1
ATOM 815 C C . PHE A 1 101 ? -12.238 -14.732 10.916 1.00 94.50 101 PHE A C 1
ATOM 817 O O . PHE A 1 101 ? -13.100 -15.255 10.221 1.00 94.50 101 PHE A O 1
ATOM 824 N N . VAL A 1 102 ? -12.228 -13.424 11.197 1.00 95.50 102 VAL A N 1
ATOM 825 C CA . VAL A 1 102 ? -13.286 -12.508 10.745 1.00 95.50 102 VAL A CA 1
ATOM 826 C C . VAL A 1 102 ? -13.465 -12.575 9.228 1.00 95.50 102 VAL A C 1
ATOM 828 O O . VAL A 1 102 ? -14.580 -12.751 8.748 1.00 95.50 102 VAL A O 1
ATOM 831 N N . ILE A 1 103 ? -12.373 -12.494 8.461 1.00 96.19 103 ILE A N 1
ATOM 832 C CA . ILE A 1 103 ? -12.427 -12.574 6.995 1.00 96.19 103 ILE A CA 1
ATOM 833 C C . ILE A 1 103 ? -12.989 -13.919 6.538 1.00 96.19 103 ILE A C 1
ATOM 835 O O . ILE A 1 103 ? -13.801 -13.945 5.624 1.00 96.19 103 ILE A O 1
ATOM 839 N N . LYS A 1 104 ? -12.570 -15.033 7.148 1.00 96.50 104 LYS A N 1
ATOM 840 C CA . LYS A 1 104 ? -13.084 -16.361 6.797 1.00 96.50 104 LYS A CA 1
ATOM 841 C C . LYS A 1 104 ? -14.595 -16.441 6.991 1.00 96.50 104 LYS A C 1
ATOM 843 O O . LYS A 1 104 ? -15.293 -16.863 6.073 1.00 96.50 104 LYS A O 1
ATOM 848 N N . ASP A 1 105 ? -15.078 -16.025 8.156 1.00 96.94 105 ASP A N 1
ATOM 849 C CA . ASP A 1 105 ? -16.489 -16.150 8.528 1.00 96.94 105 ASP A CA 1
ATOM 850 C C . ASP A 1 105 ? -17.386 -15.239 7.676 1.00 96.94 105 ASP A C 1
ATOM 852 O O . ASP A 1 105 ? -18.559 -15.533 7.465 1.00 96.94 105 ASP A O 1
ATOM 856 N N . ASN A 1 106 ? -16.809 -14.171 7.122 1.00 97.75 106 ASN A N 1
ATOM 857 C CA . ASN A 1 106 ? -17.505 -13.188 6.300 1.00 97.75 106 ASN A CA 1
ATOM 858 C C . ASN A 1 106 ? -17.131 -13.262 4.810 1.00 97.75 106 ASN A C 1
ATOM 860 O O . ASN A 1 106 ? -17.566 -12.414 4.031 1.00 97.75 106 ASN A O 1
ATOM 864 N N . LEU A 1 107 ? -16.356 -14.268 4.378 1.00 97.50 107 LEU A N 1
ATOM 865 C CA . LEU A 1 107 ? -15.762 -14.307 3.035 1.00 97.50 107 LEU A CA 1
ATOM 866 C C . LEU A 1 107 ? -16.813 -14.238 1.926 1.00 97.50 107 LEU A C 1
ATOM 868 O O . LEU A 1 107 ? -16.554 -13.675 0.872 1.00 97.50 107 LEU A O 1
ATOM 872 N N . LEU A 1 108 ? -17.989 -14.825 2.149 1.00 97.69 108 LEU A N 1
ATOM 873 C CA . LEU A 1 108 ? -19.072 -14.852 1.166 1.00 97.69 108 LEU A CA 1
ATOM 874 C C . LEU A 1 108 ? -19.976 -13.614 1.216 1.00 97.69 108 LEU A C 1
ATOM 876 O O . LEU A 1 108 ? -20.704 -13.389 0.253 1.00 97.69 108 LEU A O 1
ATOM 880 N N . ALA A 1 109 ? -19.920 -12.837 2.299 1.00 98.12 109 ALA A N 1
ATOM 881 C CA . ALA A 1 109 ? -20.782 -11.679 2.527 1.00 98.12 109 ALA A CA 1
ATOM 882 C C . ALA A 1 109 ? -20.238 -10.383 1.906 1.00 98.12 109 ALA A C 1
ATOM 884 O O . ALA A 1 109 ? -21.022 -9.484 1.626 1.00 98.12 109 ALA A O 1
ATOM 885 N N . TYR A 1 110 ? -18.925 -10.297 1.661 1.00 98.44 110 TYR A N 1
ATOM 886 C CA . TYR A 1 110 ? -18.275 -9.092 1.137 1.00 98.44 110 TYR A CA 1
ATOM 887 C C . TYR A 1 110 ? -17.443 -9.386 -0.113 1.00 98.44 110 TYR A C 1
ATOM 889 O O . TYR A 1 110 ? -16.841 -10.454 -0.253 1.00 98.44 110 TYR A O 1
ATOM 897 N N . ASP A 1 111 ? -17.364 -8.405 -1.011 1.00 98.31 111 ASP A N 1
ATOM 898 C CA . ASP A 1 111 ? -16.569 -8.496 -2.241 1.00 98.31 111 ASP A CA 1
ATOM 899 C C . ASP A 1 111 ? -15.118 -8.043 -2.058 1.00 98.31 111 ASP A C 1
ATOM 901 O O . ASP A 1 111 ? -14.225 -8.498 -2.782 1.00 98.31 111 ASP A O 1
ATOM 905 N N . LEU A 1 112 ? -14.872 -7.177 -1.075 1.00 98.44 112 LEU A N 1
ATOM 906 C CA . LEU A 1 112 ? -13.581 -6.560 -0.809 1.00 98.44 112 LEU A CA 1
ATOM 907 C C . LEU A 1 112 ? -13.317 -6.491 0.696 1.00 98.44 112 LEU A C 1
ATOM 909 O O . LEU A 1 112 ? -14.190 -6.127 1.476 1.00 98.44 112 LEU A O 1
ATOM 913 N N . PHE A 1 113 ? -12.085 -6.805 1.088 1.00 98.19 113 PHE A N 1
ATOM 914 C CA . PHE A 1 113 ? -11.627 -6.749 2.471 1.00 98.19 113 PHE A CA 1
ATOM 915 C C . PHE A 1 113 ? -10.469 -5.771 2.597 1.00 98.19 113 PHE A C 1
ATOM 917 O O . PHE A 1 113 ? -9.515 -5.823 1.817 1.00 98.19 113 PHE A O 1
ATOM 924 N N . LEU A 1 114 ? -10.541 -4.913 3.612 1.00 97.12 114 LEU A N 1
ATOM 925 C CA . LEU A 1 114 ? -9.496 -3.973 3.989 1.00 97.12 114 LEU A CA 1
ATOM 926 C C . LEU A 1 114 ? -9.043 -4.317 5.406 1.00 97.12 114 LEU A C 1
ATOM 928 O O . LEU A 1 114 ? -9.855 -4.402 6.322 1.00 97.12 114 LEU A O 1
ATOM 932 N N . ASN A 1 115 ? -7.746 -4.529 5.588 1.00 95.19 115 ASN A N 1
ATOM 933 C CA . ASN A 1 115 ? -7.168 -4.878 6.879 1.00 95.19 115 ASN A CA 1
ATOM 934 C C . ASN A 1 115 ? -5.948 -3.999 7.113 1.00 95.19 115 ASN A C 1
ATOM 936 O O . ASN A 1 115 ? -4.884 -4.271 6.560 1.00 95.19 115 ASN A O 1
ATOM 940 N N . PHE A 1 116 ? -6.127 -2.948 7.906 1.00 94.31 116 PHE A N 1
ATOM 941 C CA . PHE A 1 116 ? -5.101 -1.961 8.211 1.00 94.31 116 PHE A CA 1
ATOM 942 C C . PHE A 1 116 ? -4.962 -1.750 9.716 1.00 94.31 116 PHE A C 1
ATOM 944 O O . PHE A 1 116 ? -5.874 -2.037 10.491 1.00 94.31 116 PHE A O 1
ATOM 951 N N . GLU A 1 117 ? -3.791 -1.266 10.117 1.00 91.81 117 GLU A N 1
ATOM 952 C CA . GLU A 1 117 ? -3.540 -0.738 11.454 1.00 91.81 117 GLU A CA 1
ATOM 953 C C . GLU A 1 117 ? -4.462 0.470 11.727 1.00 91.81 117 GLU A C 1
ATOM 955 O O . GLU A 1 117 ? -4.881 1.188 10.819 1.00 91.81 117 GLU A O 1
ATOM 960 N N . ASP A 1 118 ? -4.792 0.687 12.999 1.00 91.62 118 ASP A N 1
ATOM 961 C CA . ASP A 1 118 ? -5.722 1.713 13.500 1.00 91.62 118 ASP A CA 1
ATOM 962 C C . ASP A 1 118 ? -5.202 3.159 13.374 1.00 91.62 118 ASP A C 1
ATOM 964 O O . ASP A 1 118 ? -5.889 4.111 13.746 1.00 91.62 118 ASP A O 1
ATOM 968 N N . ASP A 1 119 ? -3.983 3.334 12.871 1.00 92.75 119 ASP A N 1
ATOM 969 C CA . ASP A 1 119 ? -3.344 4.614 12.581 1.00 92.75 119 ASP A CA 1
ATOM 970 C C . ASP A 1 119 ? -3.036 4.815 11.087 1.00 92.75 119 ASP A C 1
ATOM 972 O O . ASP A 1 119 ? -2.270 5.709 10.723 1.00 92.75 119 ASP A O 1
ATOM 976 N N . MET A 1 120 ? -3.659 4.023 10.211 1.00 95.12 120 MET A N 1
ATOM 977 C CA . MET A 1 120 ? -3.566 4.169 8.758 1.00 95.12 120 MET A CA 1
ATOM 978 C C . MET A 1 120 ? -4.839 4.803 8.197 1.00 95.12 120 MET A C 1
ATOM 980 O O . MET A 1 120 ? -5.917 4.217 8.267 1.00 95.12 120 MET A O 1
ATOM 984 N N . ILE A 1 121 ? -4.714 5.983 7.593 1.00 96.69 121 ILE A N 1
ATOM 985 C CA . ILE A 1 121 ? -5.829 6.637 6.902 1.00 96.69 121 ILE A CA 1
ATOM 986 C C . ILE A 1 121 ? -5.954 6.064 5.493 1.00 96.69 121 ILE A C 1
ATOM 988 O O . ILE A 1 121 ? -5.002 6.075 4.706 1.00 96.69 121 ILE A O 1
ATOM 992 N N . VAL A 1 122 ? -7.149 5.568 5.173 1.00 97.31 122 VAL A N 1
ATOM 993 C CA . VAL A 1 122 ? -7.460 4.954 3.885 1.00 97.31 122 VAL A CA 1
ATOM 994 C C . VAL A 1 122 ? -8.719 5.596 3.311 1.00 97.31 122 VAL A C 1
ATOM 996 O O . VAL A 1 122 ? -9.821 5.319 3.757 1.00 97.31 122 VAL A O 1
ATOM 999 N N . HIS A 1 123 ? -8.576 6.437 2.292 1.00 98.19 123 HIS A N 1
ATOM 1000 C CA . HIS A 1 123 ? -9.714 7.042 1.602 1.00 98.19 123 HIS A CA 1
ATOM 1001 C C . HIS A 1 123 ? -10.365 6.111 0.573 1.00 98.19 123 HIS A C 1
ATOM 1003 O O . HIS A 1 123 ? -9.729 5.188 0.055 1.00 98.19 123 HIS A O 1
ATOM 1009 N N . GLY A 1 124 ? -11.608 6.420 0.190 1.00 98.25 124 GLY A N 1
ATOM 1010 C CA . GLY A 1 124 ? -12.328 5.736 -0.892 1.00 98.25 124 GLY A CA 1
ATOM 1011 C C . GLY A 1 124 ? -11.562 5.749 -2.218 1.00 98.25 124 GLY A C 1
ATOM 1012 O O . GLY A 1 124 ? -11.544 4.759 -2.945 1.00 98.25 124 GLY A O 1
ATOM 1013 N N . ALA A 1 125 ? -10.809 6.816 -2.494 1.00 98.12 125 ALA A N 1
ATOM 1014 C CA . ALA A 1 125 ? -9.941 6.897 -3.667 1.00 98.12 125 ALA A CA 1
ATOM 1015 C C . ALA A 1 125 ? -8.799 5.857 -3.669 1.00 98.12 125 ALA A C 1
ATOM 1017 O O . ALA A 1 125 ? -8.404 5.403 -4.745 1.00 98.12 125 ALA A O 1
ATOM 1018 N N . HIS A 1 126 ? -8.297 5.430 -2.500 1.00 98.31 126 HIS A N 1
ATOM 1019 C CA . HIS A 1 126 ? -7.355 4.307 -2.413 1.00 98.31 126 HIS A CA 1
ATOM 1020 C C . HIS A 1 126 ? -8.050 2.998 -2.780 1.00 98.31 126 HIS A C 1
ATOM 1022 O O . HIS A 1 126 ? -7.527 2.226 -3.576 1.00 98.31 126 HIS A O 1
ATOM 1028 N N . VAL A 1 127 ? -9.261 2.776 -2.266 1.00 98.44 127 VAL A N 1
ATOM 1029 C CA . VAL A 1 127 ? -10.074 1.592 -2.582 1.00 98.44 127 VAL A CA 1
ATOM 1030 C C . VAL A 1 127 ? -10.351 1.508 -4.084 1.00 98.44 127 VAL A C 1
ATOM 1032 O O . VAL A 1 127 ? -10.120 0.475 -4.711 1.00 98.44 127 VAL A O 1
ATOM 1035 N N . GLN A 1 128 ? -10.742 2.623 -4.700 1.00 98.50 128 GLN A N 1
ATOM 1036 C CA . GLN A 1 128 ? -10.951 2.683 -6.142 1.00 98.50 128 GLN A CA 1
ATOM 1037 C C . GLN A 1 128 ? -9.654 2.433 -6.922 1.00 98.50 128 GLN A C 1
ATOM 1039 O O . GLN A 1 128 ? -9.661 1.693 -7.904 1.00 98.50 128 GLN A O 1
ATOM 1044 N N . GLN A 1 129 ? -8.526 3.010 -6.495 1.00 98.31 129 GLN A N 1
ATOM 1045 C CA . GLN A 1 129 ? -7.236 2.763 -7.141 1.00 98.31 129 GLN A CA 1
ATOM 1046 C C . GLN A 1 129 ? -6.816 1.290 -7.028 1.00 98.31 129 GLN A C 1
ATOM 1048 O O . GLN A 1 129 ? -6.320 0.718 -7.999 1.00 98.31 129 GLN A O 1
ATOM 1053 N N . PHE A 1 130 ? -7.050 0.658 -5.876 1.00 98.56 130 PHE A N 1
ATOM 1054 C CA . PHE A 1 130 ? -6.814 -0.769 -5.673 1.00 98.56 130 PHE A CA 1
ATOM 1055 C C . PHE A 1 130 ? -7.594 -1.618 -6.679 1.00 98.56 130 PHE A C 1
ATOM 1057 O O . PHE A 1 130 ? -7.019 -2.503 -7.317 1.00 98.56 130 PHE A O 1
ATOM 1064 N N . LEU A 1 131 ? -8.887 -1.327 -6.846 1.00 98.62 131 LEU A N 1
ATOM 1065 C CA . LEU A 1 131 ? -9.746 -2.015 -7.806 1.00 98.62 131 LEU A CA 1
ATOM 1066 C C . LEU A 1 131 ? -9.286 -1.767 -9.246 1.00 98.62 131 LEU A C 1
ATOM 1068 O O . LEU A 1 131 ? -9.144 -2.723 -10.000 1.00 98.62 131 LEU A O 1
ATOM 1072 N N . ASN A 1 132 ? -8.953 -0.525 -9.612 1.00 98.56 132 ASN A N 1
ATOM 1073 C CA . ASN A 1 132 ? -8.458 -0.185 -10.951 1.00 98.56 132 ASN A CA 1
ATOM 1074 C C . ASN A 1 132 ? -7.212 -0.999 -11.330 1.00 98.56 132 ASN A C 1
ATOM 1076 O O . ASN A 1 132 ? -7.147 -1.572 -12.418 1.00 98.56 132 ASN A O 1
ATOM 1080 N N . VAL A 1 133 ? -6.227 -1.074 -10.428 1.00 98.62 133 VAL A N 1
ATOM 1081 C CA . VAL A 1 133 ? -5.007 -1.859 -10.663 1.00 98.62 133 VAL A CA 1
ATOM 1082 C C . VAL A 1 133 ? -5.317 -3.357 -10.655 1.00 98.62 133 VAL A C 1
ATOM 1084 O O . VAL A 1 133 ? -4.764 -4.086 -11.472 1.00 98.62 133 VAL A O 1
ATOM 1087 N N . THR A 1 134 ? -6.219 -3.825 -9.787 1.00 98.56 134 THR A N 1
ATOM 1088 C CA . THR A 1 134 ? -6.638 -5.236 -9.745 1.00 98.56 134 THR A CA 1
ATOM 1089 C C . THR A 1 134 ? -7.291 -5.671 -11.058 1.00 98.56 134 THR A C 1
ATOM 1091 O O . THR A 1 134 ? -6.846 -6.656 -11.641 1.00 98.56 134 THR A O 1
ATOM 1094 N N . TYR A 1 135 ? -8.253 -4.909 -11.581 1.00 98.44 135 TYR A N 1
ATOM 1095 C CA . TYR A 1 135 ? -8.903 -5.210 -12.860 1.00 98.44 135 TYR A CA 1
ATOM 1096 C C . TYR A 1 135 ? -7.919 -5.215 -14.028 1.00 98.44 135 TYR A C 1
ATOM 1098 O O . TYR A 1 135 ? -7.996 -6.063 -14.917 1.00 98.44 135 TYR A O 1
ATOM 1106 N N . GLU A 1 136 ? -6.951 -4.301 -14.024 1.00 98.38 136 GLU A N 1
ATOM 1107 C CA . GLU A 1 136 ? -5.916 -4.288 -15.051 1.00 98.38 136 GLU A CA 1
ATOM 1108 C C . GLU A 1 136 ? -4.987 -5.510 -14.949 1.00 98.38 136 GLU A C 1
ATOM 1110 O O . GLU A 1 136 ? -4.615 -6.088 -15.971 1.00 98.38 136 GLU A O 1
ATOM 1115 N N . LEU A 1 137 ? -4.644 -5.956 -13.736 1.00 98.00 137 LEU A N 1
ATOM 1116 C CA . LEU A 1 137 ? -3.883 -7.190 -13.526 1.00 98.00 137 LEU A CA 1
ATOM 1117 C C . LEU A 1 137 ? -4.669 -8.435 -13.966 1.00 98.00 137 LEU A C 1
ATOM 1119 O O . LEU A 1 137 ? -4.085 -9.324 -14.582 1.00 98.00 137 LEU A O 1
ATOM 1123 N N . GLU A 1 138 ? -5.977 -8.494 -13.720 1.00 97.69 138 GLU A N 1
ATOM 1124 C CA . GLU A 1 138 ? -6.850 -9.574 -14.203 1.00 97.69 138 GLU A CA 1
ATOM 1125 C C . GLU A 1 138 ? -6.916 -9.594 -15.737 1.00 97.69 138 GLU A C 1
ATOM 1127 O O . GLU A 1 138 ? -6.704 -10.635 -16.363 1.00 97.69 138 GLU A O 1
ATOM 1132 N N . ARG A 1 139 ? -7.086 -8.427 -16.370 1.00 98.00 139 ARG A N 1
ATOM 1133 C CA . ARG A 1 139 ? -7.040 -8.293 -17.834 1.00 98.00 139 ARG A CA 1
ATOM 1134 C C . ARG A 1 139 ? -5.706 -8.784 -18.405 1.00 98.00 139 ARG A C 1
ATOM 1136 O O . ARG A 1 139 ? -5.685 -9.493 -19.412 1.00 98.00 139 ARG A O 1
ATOM 1143 N N . LEU A 1 140 ? -4.590 -8.422 -17.769 1.00 97.06 140 LEU A N 1
ATOM 1144 C CA . LEU A 1 140 ? -3.257 -8.889 -18.153 1.00 97.06 140 LEU A CA 1
ATOM 1145 C C . LEU A 1 140 ? -3.096 -10.399 -17.955 1.00 97.06 140 LEU A C 1
ATOM 1147 O O . LEU A 1 140 ? -2.453 -11.046 -18.779 1.00 97.06 140 LEU A O 1
ATOM 1151 N N . TYR A 1 141 ? -3.676 -10.969 -16.897 1.00 96.19 141 TYR A N 1
ATOM 1152 C CA . TYR A 1 141 ? -3.653 -12.408 -16.644 1.00 96.19 141 TYR A CA 1
ATOM 1153 C C . TYR A 1 141 ? -4.374 -13.180 -17.753 1.00 96.19 141 TYR A C 1
ATOM 1155 O O . TYR A 1 141 ? -3.857 -14.195 -18.223 1.00 96.19 141 TYR A O 1
ATOM 1163 N N . GLU A 1 142 ? -5.519 -12.684 -18.226 1.00 96.56 142 GLU A N 1
ATOM 1164 C CA . GLU A 1 142 ? -6.261 -13.349 -19.300 1.00 96.56 142 GLU A CA 1
ATOM 1165 C C . GLU A 1 142 ? -5.561 -13.289 -20.657 1.00 96.56 142 GLU A C 1
ATOM 1167 O O . GLU A 1 142 ? -5.605 -14.254 -21.420 1.00 96.56 142 GLU A O 1
ATOM 1172 N N . GLN A 1 143 ? -4.853 -12.196 -20.941 1.00 95.44 143 GLN A N 1
ATOM 1173 C CA . GLN A 1 143 ? -4.092 -12.031 -22.184 1.00 95.44 143 GLN A CA 1
ATOM 1174 C C . GLN A 1 143 ? -2.724 -12.726 -22.163 1.00 95.44 143 GLN A C 1
ATOM 1176 O O . GLN A 1 143 ? -2.118 -12.944 -23.215 1.00 95.44 143 GLN A O 1
ATOM 1181 N N . ALA A 1 144 ? -2.208 -13.048 -20.978 1.00 94.94 144 ALA A N 1
ATOM 1182 C CA . ALA A 1 144 ? -0.895 -13.644 -20.810 1.00 94.94 144 ALA A CA 1
ATOM 1183 C C . ALA A 1 144 ? -0.852 -15.112 -21.269 1.00 94.94 144 ALA A C 1
ATOM 1185 O O . ALA A 1 144 ? -1.787 -15.890 -21.076 1.00 94.94 144 ALA A O 1
ATOM 1186 N N . SER A 1 145 ? 0.285 -15.529 -21.835 1.00 92.38 145 SER A N 1
ATOM 1187 C CA . SER A 1 145 ? 0.494 -16.920 -22.243 1.00 92.38 145 SER A CA 1
ATOM 1188 C C . SER A 1 145 ? 0.702 -17.848 -21.037 1.00 92.38 145 SER A C 1
ATOM 1190 O O . SER A 1 145 ? 1.316 -17.476 -20.029 1.00 92.38 145 SER A O 1
ATOM 1192 N N . ASN A 1 146 ? 0.234 -19.096 -21.165 1.00 87.38 146 ASN A N 1
ATOM 1193 C CA . ASN A 1 146 ? 0.509 -20.172 -20.200 1.00 87.38 146 ASN A CA 1
ATOM 1194 C C . ASN A 1 146 ? 1.944 -20.708 -20.322 1.00 87.38 146 ASN A C 1
ATOM 1196 O O . ASN A 1 146 ? 2.550 -21.102 -19.328 1.00 87.38 146 ASN A O 1
ATOM 1200 N N . HIS A 1 147 ? 2.490 -20.724 -21.540 1.00 73.38 147 HIS A N 1
ATOM 1201 C CA . HIS A 1 147 ? 3.833 -21.223 -21.813 1.00 73.38 147 HIS A CA 1
ATOM 1202 C C . HIS A 1 147 ? 4.856 -20.086 -21.775 1.00 73.38 147 HIS A C 1
ATOM 1204 O O . HIS A 1 147 ? 4.705 -19.083 -22.480 1.00 73.38 147 HIS A O 1
ATOM 1210 N N . SER A 1 148 ? 5.929 -20.285 -21.005 1.00 63.44 148 SER A N 1
ATOM 1211 C CA . SER A 1 148 ? 7.222 -19.660 -21.277 1.00 63.44 148 SER A CA 1
ATOM 1212 C C . SER A 1 148 ? 7.681 -20.216 -22.622 1.00 63.44 148 SER A C 1
ATOM 1214 O O . SER A 1 148 ? 8.036 -21.391 -22.705 1.00 63.44 148 SER A O 1
ATOM 1216 N N . GLN A 1 149 ? 7.560 -19.446 -23.706 1.00 56.53 149 GLN A N 1
ATOM 1217 C CA . GLN A 1 149 ? 7.943 -19.878 -25.056 1.00 56.53 149 GLN A CA 1
ATOM 1218 C C . GLN A 1 149 ? 9.433 -20.255 -25.082 1.00 56.53 149 GLN A C 1
ATOM 1220 O O . GLN A 1 149 ? 10.254 -19.387 -25.331 1.00 56.53 149 GLN A O 1
ATOM 1225 N N . HIS A 1 150 ? 9.795 -21.502 -24.759 1.00 53.59 150 HIS A N 1
ATOM 1226 C CA . HIS A 1 150 ? 11.145 -22.098 -24.771 1.00 53.59 150 HIS A CA 1
ATOM 1227 C C . HIS A 1 150 ? 12.324 -21.269 -24.204 1.00 53.59 150 HIS A C 1
ATOM 1229 O O . HIS A 1 150 ? 13.473 -21.701 -24.298 1.00 53.59 150 HIS A O 1
ATOM 1235 N N . ARG A 1 151 ? 12.082 -20.112 -23.582 1.00 59.84 151 ARG A N 1
ATOM 1236 C CA . ARG A 1 151 ? 13.100 -19.292 -22.931 1.00 59.84 151 ARG A CA 1
ATOM 1237 C C . ARG A 1 151 ? 13.465 -19.936 -21.608 1.00 59.84 151 ARG A C 1
ATOM 1239 O O . ARG A 1 151 ? 12.601 -20.421 -20.874 1.00 59.84 151 ARG A O 1
ATOM 1246 N N . ARG A 1 152 ? 14.762 -19.961 -21.304 1.00 63.50 152 ARG A N 1
ATOM 1247 C CA . ARG A 1 152 ? 15.230 -20.419 -19.996 1.00 63.50 152 ARG A CA 1
ATOM 1248 C C . ARG A 1 152 ? 14.650 -19.469 -18.948 1.00 63.50 152 ARG A C 1
ATOM 1250 O O . ARG A 1 152 ? 14.615 -18.264 -19.172 1.00 63.50 152 ARG A O 1
ATOM 1257 N N . ALA A 1 153 ? 14.238 -19.992 -17.793 1.00 62.62 153 ALA A N 1
ATOM 1258 C CA . ALA A 1 153 ? 13.681 -19.179 -16.703 1.00 62.62 153 ALA A CA 1
ATOM 1259 C C . ALA A 1 153 ? 14.592 -17.998 -16.300 1.00 62.62 153 ALA A C 1
ATOM 1261 O O . ALA A 1 153 ? 14.101 -16.955 -15.881 1.00 62.62 153 ALA A O 1
ATOM 1262 N N . VAL A 1 154 ? 15.909 -18.155 -16.488 1.00 61.06 154 VAL A N 1
ATOM 1263 C CA . VAL A 1 154 ? 16.931 -17.119 -16.276 1.00 61.06 154 VAL A CA 1
ATOM 1264 C C . VAL A 1 154 ? 16.731 -15.910 -17.200 1.00 61.06 154 VAL A C 1
ATOM 1266 O O . VAL A 1 154 ? 16.866 -14.774 -16.753 1.00 61.06 154 VAL A O 1
ATOM 1269 N N . ASP A 1 155 ? 16.355 -16.132 -18.461 1.00 62.97 155 ASP A N 1
ATOM 1270 C CA . ASP A 1 155 ? 16.168 -15.056 -19.440 1.00 62.97 155 ASP A CA 1
ATOM 1271 C C . ASP A 1 155 ? 14.905 -14.240 -19.132 1.00 62.97 155 ASP A C 1
ATOM 1273 O O . ASP A 1 155 ? 14.882 -13.030 -19.326 1.00 62.97 155 ASP A O 1
ATOM 1277 N N . GLU A 1 156 ? 13.856 -14.881 -18.609 1.00 62.25 156 GLU A N 1
ATOM 1278 C CA . GLU A 1 156 ? 12.615 -14.194 -18.224 1.00 62.25 156 GLU A CA 1
ATOM 1279 C C . GLU A 1 156 ? 12.779 -13.320 -16.974 1.00 62.25 156 GLU A C 1
ATOM 1281 O O . GLU A 1 156 ? 12.096 -12.307 -16.826 1.00 62.25 156 GLU A O 1
ATOM 1286 N N . GLU A 1 157 ? 13.672 -13.703 -16.061 1.00 66.12 157 GLU A N 1
ATOM 1287 C CA . GLU A 1 157 ? 13.963 -12.926 -14.851 1.00 66.12 157 GLU A CA 1
ATOM 1288 C C . GLU A 1 157 ? 14.889 -11.739 -15.130 1.00 66.12 157 GLU A C 1
ATOM 1290 O O . GLU A 1 157 ? 14.820 -10.725 -14.432 1.00 66.12 157 GLU A O 1
ATOM 1295 N N . ALA A 1 158 ? 15.707 -11.824 -16.181 1.00 73.00 158 ALA A N 1
ATOM 1296 C CA . ALA A 1 158 ? 16.509 -10.701 -16.652 1.00 73.00 158 ALA A CA 1
ATOM 1297 C C . ALA A 1 158 ? 15.659 -9.606 -17.329 1.00 73.00 158 ALA A C 1
ATOM 1299 O O . ALA A 1 158 ? 16.042 -8.429 -17.299 1.00 73.00 158 ALA A O 1
ATOM 1300 N N . ASP A 1 159 ? 14.506 -9.985 -17.890 1.00 87.38 159 ASP A N 1
ATOM 1301 C CA . ASP A 1 159 ? 13.650 -9.116 -18.696 1.00 87.38 159 ASP A CA 1
ATOM 1302 C C . ASP A 1 159 ? 12.835 -8.157 -17.837 1.00 87.38 159 ASP A C 1
ATOM 1304 O O . ASP A 1 159 ? 11.866 -8.543 -17.187 1.00 87.38 159 ASP A O 1
ATOM 1308 N N . PHE A 1 160 ? 13.178 -6.872 -17.887 1.00 94.19 160 PHE A N 1
ATOM 1309 C CA . PHE A 1 160 ? 12.461 -5.798 -17.191 1.00 94.19 160 PHE A CA 1
ATOM 1310 C C . PHE A 1 160 ? 11.380 -5.112 -18.040 1.00 94.19 160 PHE A C 1
ATOM 1312 O O . PHE A 1 160 ? 10.752 -4.147 -17.605 1.00 94.19 160 PHE A O 1
ATOM 1319 N N . TYR A 1 161 ? 11.153 -5.607 -19.253 1.00 94.88 161 TYR A N 1
ATOM 1320 C CA . TYR A 1 161 ? 10.091 -5.181 -20.159 1.00 94.88 161 TYR A CA 1
ATOM 1321 C C . TYR A 1 161 ? 9.538 -6.391 -20.915 1.00 94.88 161 TYR A C 1
ATOM 1323 O O . TYR A 1 161 ? 10.117 -7.476 -20.894 1.00 94.88 161 TYR A O 1
ATOM 1331 N N . GLY A 1 162 ? 8.409 -6.199 -21.596 1.00 91.50 162 GLY A N 1
ATOM 1332 C CA . GLY A 1 162 ? 7.771 -7.241 -22.400 1.00 91.50 162 GLY A CA 1
ATOM 1333 C C . GLY A 1 162 ? 6.588 -7.920 -21.703 1.00 91.50 162 GLY A C 1
ATOM 1334 O O . GLY A 1 162 ? 6.277 -7.606 -20.546 1.00 91.50 162 GLY A O 1
ATOM 1335 N N . PRO A 1 163 ? 5.898 -8.825 -22.420 1.00 91.81 163 PRO A N 1
ATOM 1336 C CA . PRO A 1 163 ? 4.722 -9.512 -21.902 1.00 91.81 163 PRO A CA 1
ATOM 1337 C C . PRO A 1 163 ? 5.076 -10.376 -20.687 1.00 91.81 163 PRO A C 1
ATOM 1339 O O . PRO A 1 163 ? 6.178 -10.913 -20.577 1.00 91.81 163 PRO A O 1
ATOM 1342 N N . LEU A 1 164 ? 4.126 -10.493 -19.764 1.00 92.88 164 LEU A N 1
ATOM 1343 C CA . LEU A 1 164 ? 4.212 -11.378 -18.606 1.00 92.88 164 LEU A CA 1
ATOM 1344 C C . LEU A 1 164 ? 3.491 -12.695 -18.907 1.00 92.88 164 LEU A C 1
ATOM 1346 O O . LEU A 1 164 ? 2.521 -12.710 -19.657 1.00 92.88 164 LEU A O 1
ATOM 1350 N N . THR A 1 165 ? 3.939 -13.796 -18.302 1.00 92.19 165 THR A N 1
ATOM 1351 C CA . THR A 1 165 ? 3.197 -15.069 -18.311 1.00 92.19 165 THR A CA 1
ATOM 1352 C C . THR A 1 165 ? 2.114 -15.065 -17.232 1.00 92.19 165 THR A C 1
ATOM 1354 O O . THR A 1 165 ? 2.240 -14.338 -16.240 1.00 92.19 165 THR A O 1
ATOM 1357 N N . LYS A 1 166 ? 1.087 -15.922 -17.359 1.00 93.75 166 LYS A N 1
ATOM 1358 C CA . LYS A 1 166 ? -0.001 -16.022 -16.360 1.00 93.75 166 LYS A CA 1
ATOM 1359 C C . LYS A 1 166 ? 0.538 -16.205 -14.938 1.00 93.75 166 LYS A C 1
ATOM 1361 O O . LYS A 1 166 ? 0.133 -15.513 -14.007 1.00 93.75 166 LYS A O 1
ATOM 1366 N N . ARG A 1 167 ? 1.553 -17.064 -14.783 1.00 91.25 167 ARG A N 1
ATOM 1367 C CA . ARG A 1 167 ? 2.239 -17.305 -13.503 1.00 91.25 167 ARG A CA 1
ATOM 1368 C C . ARG A 1 167 ? 2.869 -16.038 -12.917 1.00 91.25 167 ARG A C 1
ATOM 1370 O O . ARG A 1 167 ? 2.832 -15.856 -11.705 1.00 91.25 167 ARG A O 1
ATOM 1377 N N . ARG A 1 168 ? 3.462 -15.169 -13.738 1.00 91.38 168 ARG A N 1
ATOM 1378 C CA . ARG A 1 168 ? 4.094 -13.932 -13.253 1.00 91.38 168 ARG A CA 1
ATOM 1379 C C . ARG A 1 168 ? 3.060 -12.854 -12.942 1.00 91.38 168 ARG A C 1
ATOM 1381 O O . ARG A 1 168 ? 3.266 -12.126 -11.985 1.00 91.38 168 ARG A O 1
ATOM 1388 N N . VAL A 1 169 ? 1.950 -12.786 -13.679 1.00 94.81 169 VAL A N 1
ATOM 1389 C CA . VAL A 1 169 ? 0.848 -11.865 -13.346 1.00 94.81 169 VAL A CA 1
ATOM 1390 C C . VAL A 1 169 ? 0.132 -12.293 -12.061 1.00 94.81 169 VAL A C 1
ATOM 1392 O O . VAL A 1 169 ? -0.135 -11.447 -11.221 1.00 94.81 169 VAL A O 1
ATOM 1395 N N . SER A 1 170 ? -0.087 -13.597 -11.840 1.00 94.31 170 SER A N 1
ATOM 1396 C CA . SER A 1 170 ? -0.836 -14.113 -10.672 1.00 94.31 170 SER A CA 1
ATOM 1397 C C . SER A 1 170 ? -0.260 -13.750 -9.297 1.00 94.31 170 SER A C 1
ATOM 1399 O O . SER A 1 170 ? -0.962 -13.818 -8.295 1.00 94.31 170 SER A O 1
ATOM 1401 N N . ILE A 1 171 ? 1.022 -13.382 -9.230 1.00 93.19 171 ILE A N 1
ATOM 1402 C CA . ILE A 1 171 ? 1.681 -12.977 -7.982 1.00 93.19 171 ILE A CA 1
ATOM 1403 C C . ILE A 1 171 ? 1.685 -11.461 -7.782 1.00 93.19 171 ILE A C 1
ATOM 1405 O O . ILE A 1 171 ? 2.121 -11.001 -6.729 1.00 93.19 171 ILE A O 1
ATOM 1409 N N . LEU A 1 172 ? 1.273 -10.686 -8.788 1.00 95.62 172 LEU A N 1
ATOM 1410 C CA . LEU A 1 172 ? 1.237 -9.235 -8.708 1.00 95.62 172 LEU A CA 1
ATOM 1411 C C . LEU A 1 172 ? -0.013 -8.789 -7.959 1.00 95.62 172 LEU A C 1
ATOM 1413 O O . LEU A 1 172 ? -1.108 -9.284 -8.209 1.00 95.62 172 LEU A O 1
ATOM 1417 N N . VAL A 1 173 ? 0.159 -7.827 -7.060 1.00 96.44 173 VAL A N 1
ATOM 1418 C CA . VAL A 1 173 ? -0.940 -7.187 -6.332 1.00 96.44 173 VAL A CA 1
ATOM 1419 C C . VAL A 1 173 ? -0.691 -5.687 -6.226 1.00 96.44 173 VAL A C 1
ATOM 1421 O O . VAL A 1 173 ? 0.475 -5.279 -6.197 1.00 96.44 173 VAL A O 1
ATOM 1424 N N . PRO A 1 174 ? -1.732 -4.843 -6.144 1.00 97.06 174 PRO A N 1
ATOM 1425 C CA . PRO A 1 174 ? -1.534 -3.421 -5.891 1.00 97.06 174 PRO A CA 1
ATOM 1426 C C . PRO A 1 174 ? -0.744 -3.198 -4.589 1.00 97.06 174 PRO A C 1
ATOM 1428 O O . PRO A 1 174 ? -1.030 -3.807 -3.556 1.00 97.06 174 PRO A O 1
ATOM 1431 N N . GLY A 1 175 ? 0.293 -2.365 -4.661 1.00 94.06 175 GLY A N 1
ATOM 1432 C CA . GLY A 1 175 ? 1.158 -2.022 -3.533 1.00 94.06 175 GLY A CA 1
ATOM 1433 C C . GLY A 1 175 ? 0.789 -0.712 -2.858 1.00 94.06 175 GLY A C 1
ATOM 1434 O O . GLY A 1 175 ? 0.118 0.125 -3.455 1.00 94.06 175 GLY A O 1
ATOM 1435 N N . TRP A 1 176 ? 1.310 -0.504 -1.652 1.00 94.06 176 TRP A N 1
ATOM 1436 C CA . TRP A 1 176 ? 1.173 0.753 -0.922 1.00 94.06 176 TRP A CA 1
ATOM 1437 C C . TRP A 1 176 ? 2.520 1.213 -0.373 1.00 94.06 176 TRP A C 1
ATOM 1439 O O . TRP A 1 176 ? 3.359 0.395 0.013 1.00 94.06 176 TRP A O 1
ATOM 1449 N N . MET A 1 177 ? 2.717 2.526 -0.297 1.00 93.25 177 MET A N 1
ATOM 1450 C CA . MET A 1 177 ? 3.844 3.131 0.406 1.00 93.25 177 MET A CA 1
ATOM 1451 C C . MET A 1 177 ? 3.331 3.949 1.578 1.00 93.25 177 MET A C 1
ATOM 1453 O O . MET A 1 177 ? 2.562 4.890 1.411 1.00 93.25 177 MET A O 1
ATOM 1457 N N . ARG A 1 178 ? 3.778 3.594 2.776 1.00 92.81 178 ARG A N 1
ATOM 1458 C CA . ARG A 1 178 ? 3.443 4.334 3.984 1.00 92.81 178 ARG A CA 1
ATOM 1459 C C . ARG A 1 178 ? 4.226 5.645 4.035 1.00 92.81 178 ARG A C 1
ATOM 1461 O O . ARG A 1 178 ? 5.455 5.619 3.999 1.00 92.81 178 ARG A O 1
ATOM 1468 N N . VAL A 1 179 ? 3.519 6.757 4.205 1.00 94.38 179 VAL A N 1
ATOM 1469 C CA . VAL A 1 179 ? 4.094 8.090 4.415 1.00 94.38 179 VAL A CA 1
ATOM 1470 C C . VAL A 1 179 ? 3.665 8.665 5.762 1.00 94.38 179 VAL A C 1
ATOM 1472 O O . VAL A 1 179 ? 2.607 8.332 6.293 1.00 94.38 179 VAL A O 1
ATOM 1475 N N . GLU A 1 180 ? 4.497 9.537 6.314 1.00 94.81 180 GLU A N 1
ATOM 1476 C CA . GLU A 1 180 ? 4.198 10.344 7.496 1.00 94.81 180 GLU A CA 1
ATOM 1477 C C . GLU A 1 180 ? 4.339 11.827 7.148 1.00 94.81 180 GLU A C 1
ATOM 1479 O O . GLU A 1 180 ? 5.161 12.189 6.302 1.00 94.81 180 GLU A O 1
ATOM 1484 N N . ALA A 1 181 ? 3.548 12.673 7.803 1.00 95.38 181 ALA A N 1
ATOM 1485 C CA . ALA A 1 181 ? 3.625 14.118 7.636 1.00 95.38 181 ALA A CA 1
ATOM 1486 C C . ALA A 1 181 ? 4.539 14.711 8.708 1.00 95.38 181 ALA A C 1
ATOM 1488 O O . ALA A 1 181 ? 4.412 14.366 9.884 1.00 95.38 181 ALA A O 1
ATOM 1489 N N . ALA A 1 182 ? 5.452 15.594 8.317 1.00 94.62 182 ALA A N 1
ATOM 1490 C CA . ALA A 1 182 ? 6.364 16.256 9.235 1.00 94.62 182 ALA A CA 1
ATOM 1491 C C . ALA A 1 182 ? 5.591 17.018 10.321 1.00 94.62 182 ALA A C 1
ATOM 1493 O O . ALA A 1 182 ? 4.729 17.851 10.033 1.00 94.62 182 ALA A O 1
ATOM 1494 N N . LEU A 1 183 ? 5.910 16.737 11.582 1.00 91.75 183 LEU A N 1
ATOM 1495 C CA . LEU A 1 183 ? 5.380 17.481 12.719 1.00 91.75 183 LEU A CA 1
ATOM 1496 C C . LEU A 1 183 ? 6.149 18.802 12.909 1.00 91.75 183 LEU A C 1
ATOM 1498 O O . LEU A 1 183 ? 7.337 18.875 12.579 1.00 91.75 183 LEU A O 1
ATOM 1502 N N . PRO A 1 184 ? 5.526 19.847 13.487 1.00 90.38 184 PRO A N 1
ATOM 1503 C CA . PRO A 1 184 ? 6.211 21.105 13.769 1.00 90.38 184 PRO A CA 1
ATOM 1504 C C . PRO A 1 184 ? 7.509 20.900 14.563 1.00 90.38 184 PRO A C 1
ATOM 1506 O O . PRO A 1 184 ? 7.516 20.262 15.614 1.00 90.38 184 PRO A O 1
ATOM 1509 N N . GLY A 1 185 ? 8.612 21.453 14.054 1.00 89.12 185 GLY A N 1
ATOM 1510 C CA . GLY A 1 185 ? 9.936 21.353 14.675 1.00 89.12 185 GLY A CA 1
ATOM 1511 C C . GLY A 1 185 ? 10.679 20.039 14.417 1.00 89.12 185 GLY A C 1
ATOM 1512 O O . GLY A 1 185 ? 11.854 19.943 14.770 1.00 89.12 185 GLY A O 1
ATOM 1513 N N . TRP A 1 186 ? 10.053 19.048 13.777 1.00 90.50 186 TRP A N 1
ATOM 1514 C CA . TRP A 1 186 ? 10.766 17.866 13.304 1.00 90.50 186 TRP A CA 1
ATOM 1515 C C . TRP A 1 186 ? 11.614 18.210 12.076 1.00 90.50 186 TRP A C 1
ATOM 1517 O O . TRP A 1 186 ? 11.234 19.035 11.245 1.00 90.50 186 TRP A O 1
ATOM 1527 N N . GLN A 1 187 ? 12.781 17.579 11.974 1.00 86.81 187 GLN A N 1
ATOM 1528 C CA . GLN A 1 187 ? 13.682 17.709 10.836 1.00 86.81 187 GLN A CA 1
ATOM 1529 C C . GLN A 1 187 ? 14.045 16.311 10.338 1.00 86.81 187 GLN A C 1
ATOM 1531 O O . GLN A 1 187 ? 14.339 15.437 11.164 1.00 86.81 187 GLN A O 1
ATOM 1536 N N . PRO A 1 188 ? 14.042 16.082 9.014 1.00 86.50 188 PRO A N 1
ATOM 1537 C CA . PRO A 1 188 ? 14.412 14.793 8.464 1.00 86.50 188 PRO A CA 1
ATOM 1538 C C . PRO A 1 188 ? 15.866 14.478 8.786 1.00 86.50 188 PRO A C 1
ATOM 1540 O O . PRO A 1 188 ? 16.762 15.306 8.617 1.00 86.50 188 PRO A O 1
ATOM 1543 N N . HIS A 1 189 ? 16.098 13.249 9.234 1.00 81.31 189 HIS A N 1
ATOM 1544 C CA . HIS A 1 189 ? 17.444 12.739 9.406 1.00 81.31 189 HIS A CA 1
ATOM 1545 C C . HIS A 1 189 ? 17.838 11.986 8.138 1.00 81.31 189 HIS A C 1
ATOM 1547 O O . HIS A 1 189 ? 17.407 10.851 7.908 1.00 81.31 189 HIS A O 1
ATOM 1553 N N . ASP A 1 190 ? 18.628 12.639 7.288 1.00 71.12 190 ASP A N 1
ATOM 1554 C CA . ASP A 1 190 ? 19.180 11.999 6.100 1.00 71.12 190 ASP A CA 1
ATOM 1555 C C . ASP A 1 190 ? 20.461 11.239 6.469 1.00 71.12 190 ASP A C 1
ATOM 1557 O O . ASP A 1 190 ? 21.569 11.772 6.454 1.00 71.12 190 ASP A O 1
ATOM 1561 N N . LEU A 1 191 ? 20.292 9.984 6.888 1.00 59.44 191 LEU A N 1
ATOM 1562 C CA . LEU A 1 191 ? 21.409 9.086 7.198 1.00 59.44 191 LEU A CA 1
ATOM 1563 C C . LEU A 1 191 ? 22.129 8.575 5.944 1.00 59.44 191 LEU A C 1
ATOM 1565 O O . LEU A 1 191 ? 23.220 8.017 6.061 1.00 59.44 191 LEU A O 1
ATOM 1569 N N . ASN A 1 192 ? 21.537 8.743 4.759 1.00 56.16 192 ASN A N 1
ATOM 1570 C CA . ASN A 1 192 ? 22.053 8.188 3.518 1.00 56.16 192 ASN A CA 1
ATOM 1571 C C . ASN A 1 192 ? 22.508 9.304 2.569 1.00 56.16 192 ASN A C 1
ATOM 1573 O O . ASN A 1 192 ? 22.000 9.441 1.459 1.00 56.16 192 ASN A O 1
ATOM 1577 N N . SER A 1 193 ? 23.592 9.996 2.922 1.00 52.75 193 SER A N 1
ATOM 1578 C CA . SER A 1 193 ? 24.380 10.744 1.924 1.00 52.75 193 SER A CA 1
ATOM 1579 C C . SER A 1 193 ? 24.917 9.852 0.782 1.00 52.75 193 SER A C 1
ATOM 1581 O O . SER A 1 193 ? 25.418 10.362 -0.216 1.00 52.75 193 SER A O 1
ATOM 1583 N N . ASN A 1 194 ? 24.790 8.524 0.914 1.00 53.44 194 ASN A N 1
ATOM 1584 C CA . ASN A 1 194 ? 25.135 7.513 -0.087 1.00 53.44 194 ASN A CA 1
ATOM 1585 C C . ASN A 1 194 ? 23.976 7.134 -1.030 1.00 53.44 194 ASN A C 1
ATOM 1587 O O . ASN A 1 194 ? 24.105 6.185 -1.801 1.00 53.44 194 ASN A O 1
ATOM 1591 N N . ASP A 1 195 ? 22.826 7.811 -0.990 1.00 63.88 195 ASP A N 1
ATOM 1592 C CA . ASP A 1 195 ? 21.815 7.627 -2.034 1.00 63.88 195 ASP A CA 1
ATOM 1593 C C . ASP A 1 195 ? 22.226 8.388 -3.299 1.00 63.88 195 ASP A C 1
ATOM 1595 O O . ASP A 1 195 ? 21.819 9.516 -3.558 1.00 63.88 195 ASP A O 1
ATOM 1599 N N . HIS A 1 196 ? 23.076 7.732 -4.087 1.00 81.50 196 HIS A N 1
ATOM 1600 C CA . HIS A 1 196 ? 23.751 8.293 -5.256 1.00 81.50 196 HIS A CA 1
ATOM 1601 C C . HIS A 1 196 ? 22.846 8.545 -6.467 1.00 81.50 196 HIS A C 1
ATOM 1603 O O . HIS A 1 196 ? 23.334 9.034 -7.482 1.00 81.50 196 HIS A O 1
ATOM 1609 N N . VAL A 1 197 ? 21.553 8.206 -6.399 1.00 93.00 197 VAL A N 1
ATOM 1610 C CA . VAL A 1 197 ? 20.631 8.389 -7.527 1.00 93.00 197 VAL A CA 1
ATOM 1611 C C . VAL A 1 197 ? 20.302 9.882 -7.671 1.00 93.00 197 VAL A C 1
ATOM 1613 O O . VAL A 1 197 ? 19.692 10.445 -6.754 1.00 93.00 197 VAL A O 1
ATOM 1616 N N . PRO A 1 198 ? 20.649 10.533 -8.799 1.00 95.06 198 PRO A N 1
ATOM 1617 C CA . PRO A 1 198 ? 20.318 11.936 -9.029 1.00 95.06 198 PRO A CA 1
ATOM 1618 C C . PRO A 1 198 ? 18.806 12.182 -9.031 1.00 95.06 198 PRO A C 1
ATOM 1620 O O . PRO A 1 198 ? 18.031 11.338 -9.487 1.00 95.06 198 PRO A O 1
ATOM 1623 N N . LEU A 1 199 ? 18.386 13.359 -8.565 1.00 94.56 199 LEU A N 1
ATOM 1624 C CA . LEU A 1 199 ? 16.995 13.801 -8.671 1.00 94.56 199 LEU A CA 1
ATOM 1625 C C . LEU A 1 199 ? 16.689 14.208 -10.117 1.00 94.56 199 LEU A C 1
ATOM 1627 O O . LEU A 1 199 ? 17.428 15.002 -10.701 1.00 94.56 199 LEU A O 1
ATOM 1631 N N . ASN A 1 200 ? 15.586 13.713 -10.681 1.00 94.88 200 ASN A N 1
ATOM 1632 C CA . ASN A 1 200 ? 15.088 14.170 -11.973 1.00 94.88 200 ASN A CA 1
ATOM 1633 C C . ASN A 1 200 ? 13.591 14.527 -11.919 1.00 94.88 200 ASN A C 1
ATOM 1635 O O . ASN A 1 200 ? 12.737 13.639 -12.019 1.00 94.88 200 ASN A O 1
ATOM 1639 N N . PRO A 1 201 ? 13.246 15.824 -11.833 1.00 93.75 201 PRO A N 1
ATOM 1640 C CA . PRO A 1 201 ? 11.856 16.272 -11.798 1.00 93.75 201 PRO A CA 1
ATOM 1641 C C . PRO A 1 201 ? 11.176 16.324 -13.176 1.00 93.75 201 PRO A C 1
ATOM 1643 O O . PRO A 1 201 ? 9.978 16.614 -13.256 1.00 93.75 201 PRO A O 1
ATOM 1646 N N . HIS A 1 202 ? 11.904 16.048 -14.264 1.00 92.06 202 HIS A N 1
ATOM 1647 C CA . HIS A 1 202 ? 11.405 16.128 -15.636 1.00 92.06 202 HIS A CA 1
ATOM 1648 C C . HIS A 1 202 ? 11.013 14.740 -16.158 1.00 92.06 202 HIS A C 1
ATOM 1650 O O . HIS A 1 202 ? 11.853 13.928 -16.545 1.00 92.06 202 HIS A O 1
ATOM 1656 N N . TRP A 1 203 ? 9.710 14.456 -16.161 1.00 87.44 203 TRP A N 1
ATOM 1657 C CA . TRP A 1 203 ? 9.166 13.126 -16.483 1.00 87.44 203 TRP A CA 1
ATOM 1658 C C . TRP A 1 203 ? 9.068 12.815 -17.975 1.00 87.44 203 TRP A C 1
ATOM 1660 O O . TRP A 1 203 ? 9.010 11.644 -18.353 1.00 87.44 203 TRP A O 1
ATOM 1670 N N . ASN A 1 204 ? 9.076 13.847 -18.817 1.00 80.19 204 ASN A N 1
ATOM 1671 C CA . ASN A 1 204 ? 8.990 13.711 -20.265 1.00 80.19 204 ASN A CA 1
ATOM 1672 C C . ASN A 1 204 ? 10.206 14.390 -20.899 1.00 80.19 204 ASN A C 1
ATOM 1674 O O . ASN A 1 204 ? 10.478 15.546 -20.579 1.00 80.19 204 ASN A O 1
ATOM 1678 N N . GLU A 1 205 ? 10.867 13.724 -21.855 1.00 68.50 205 GLU A N 1
ATOM 1679 C CA . GLU A 1 205 ? 12.021 14.271 -22.601 1.00 68.50 205 GLU A CA 1
ATOM 1680 C C . GLU A 1 205 ? 11.704 15.653 -23.222 1.00 68.50 205 GLU A C 1
ATOM 1682 O O . GLU A 1 205 ? 12.570 16.520 -23.319 1.00 68.50 205 GLU A O 1
ATOM 1687 N N . ASN A 1 206 ? 10.431 15.892 -23.561 1.00 73.12 206 ASN A N 1
ATOM 1688 C CA . ASN A 1 206 ? 9.964 17.122 -24.202 1.00 73.12 206 ASN A CA 1
ATOM 1689 C C . ASN A 1 206 ? 9.387 18.167 -23.237 1.00 73.12 206 ASN A C 1
ATOM 1691 O O . ASN A 1 206 ? 9.164 19.306 -23.646 1.00 73.12 206 ASN A O 1
ATOM 1695 N N . ASN A 1 207 ? 9.095 17.804 -21.982 1.00 62.66 207 ASN A N 1
ATOM 1696 C CA . ASN A 1 207 ? 8.380 18.688 -21.065 1.00 62.66 207 ASN A CA 1
ATOM 1697 C C . ASN A 1 207 ? 9.295 19.125 -19.921 1.00 62.66 207 ASN A C 1
ATOM 1699 O O . ASN A 1 207 ? 9.531 18.385 -18.970 1.00 62.66 207 ASN A O 1
ATOM 1703 N N . ARG A 1 208 ? 9.773 20.372 -19.998 1.00 71.19 208 ARG A N 1
ATOM 1704 C CA . ARG A 1 208 ? 10.552 21.012 -18.924 1.00 71.19 208 ARG A CA 1
ATOM 1705 C C . ARG A 1 208 ? 9.718 21.309 -17.672 1.00 71.19 208 ARG A C 1
ATOM 1707 O O . ARG A 1 208 ? 10.270 21.775 -16.681 1.00 71.19 208 ARG A O 1
ATOM 1714 N N . ALA A 1 209 ? 8.406 21.075 -17.698 1.00 81.38 209 ALA A N 1
ATOM 1715 C CA . ALA A 1 209 ? 7.559 21.273 -16.532 1.00 81.38 209 ALA A CA 1
ATOM 1716 C C . ALA A 1 209 ? 7.944 20.301 -15.405 1.00 81.38 209 ALA A C 1
ATOM 1718 O O . ALA A 1 209 ? 8.108 19.101 -15.628 1.00 81.38 209 ALA A O 1
ATOM 1719 N N . LEU A 1 210 ? 8.087 20.840 -14.194 1.00 87.06 210 LEU A N 1
ATOM 1720 C CA . LEU A 1 210 ? 8.307 20.057 -12.982 1.00 87.06 210 LEU A CA 1
ATOM 1721 C C . LEU A 1 210 ? 7.015 19.312 -12.634 1.00 87.06 210 LEU A C 1
ATOM 1723 O O . LEU A 1 210 ? 5.962 19.940 -12.505 1.00 87.06 210 LEU A O 1
ATOM 1727 N N . VAL A 1 211 ? 7.092 17.994 -12.456 1.00 90.00 211 VAL A N 1
ATOM 1728 C CA . VAL A 1 211 ? 5.942 17.191 -12.018 1.00 90.00 211 VAL A CA 1
ATOM 1729 C C . VAL A 1 211 ? 5.998 17.011 -10.507 1.00 90.00 211 VAL A C 1
ATOM 1731 O O . VAL A 1 211 ? 6.930 16.406 -9.973 1.00 90.00 211 VAL A O 1
ATOM 1734 N N . LYS A 1 212 ? 4.980 17.525 -9.816 1.00 92.94 212 LYS A N 1
ATOM 1735 C CA . LYS A 1 212 ? 4.796 17.334 -8.375 1.00 92.94 212 LYS A CA 1
ATOM 1736 C C . LYS A 1 212 ? 3.732 16.280 -8.127 1.00 92.94 212 LYS A C 1
ATOM 1738 O O . LYS A 1 212 ? 2.714 16.266 -8.816 1.00 92.94 212 LYS A O 1
ATOM 1743 N N . LEU A 1 213 ? 3.972 15.420 -7.143 1.00 94.44 213 LEU A N 1
ATOM 1744 C CA . LEU A 1 213 ? 2.945 14.502 -6.667 1.00 94.44 213 LEU A CA 1
ATOM 1745 C C . LEU A 1 213 ? 1.835 15.278 -5.955 1.00 94.44 213 LEU A C 1
ATOM 1747 O O . LEU A 1 213 ? 2.102 16.238 -5.231 1.00 94.44 213 LEU A O 1
ATOM 1751 N N . ASP A 1 214 ? 0.600 14.832 -6.159 1.00 94.94 214 ASP A N 1
ATOM 1752 C CA . ASP A 1 214 ? -0.574 15.380 -5.493 1.00 94.94 214 ASP A CA 1
ATOM 1753 C C . ASP A 1 214 ? -0.812 14.654 -4.151 1.00 94.94 214 ASP A C 1
ATOM 1755 O O . ASP A 1 214 ? -1.138 13.461 -4.156 1.00 94.94 214 ASP A O 1
ATOM 1759 N N . PRO A 1 215 ? -0.643 15.330 -2.996 1.00 95.94 215 PRO A N 1
ATOM 1760 C CA . PRO A 1 215 ? -0.854 14.727 -1.684 1.00 95.94 215 PRO A CA 1
ATOM 1761 C C . PRO A 1 215 ? -2.335 14.640 -1.286 1.00 95.94 215 PRO A C 1
ATOM 1763 O O . PRO A 1 215 ? -2.634 14.042 -0.249 1.00 95.94 215 PRO A O 1
ATOM 1766 N N . THR A 1 216 ? -3.256 15.222 -2.066 1.00 96.25 216 THR A N 1
ATOM 1767 C CA . THR A 1 216 ? -4.674 15.341 -1.690 1.00 96.25 216 THR A CA 1
ATOM 1768 C C . THR A 1 216 ? -5.312 13.992 -1.399 1.00 96.25 216 THR A C 1
ATOM 1770 O O . THR A 1 216 ? -5.965 13.833 -0.373 1.00 96.25 216 THR A O 1
ATOM 1773 N N . VAL A 1 217 ? -5.074 13.004 -2.262 1.00 92.62 217 VAL A N 1
ATOM 1774 C CA . VAL A 1 217 ? -5.677 11.676 -2.126 1.00 92.62 217 VAL A CA 1
ATOM 1775 C C . VAL A 1 217 ? -5.140 10.933 -0.912 1.00 92.62 217 VAL A C 1
ATOM 1777 O O . VAL A 1 217 ? -5.912 10.280 -0.226 1.00 92.62 217 VAL A O 1
ATOM 1780 N N . CYS A 1 218 ? -3.844 11.023 -0.629 1.00 94.25 218 CYS A N 1
ATOM 1781 C CA . CYS A 1 218 ? -3.265 10.283 0.485 1.00 94.25 218 CYS A CA 1
ATOM 1782 C C . CYS A 1 218 ? -3.561 10.921 1.831 1.00 94.25 218 CYS A C 1
ATOM 1784 O O . CYS A 1 218 ? -3.955 10.237 2.776 1.00 94.25 218 CYS A O 1
ATOM 1786 N N . CYS A 1 219 ? -3.242 12.208 1.941 1.00 96.88 219 CYS A N 1
ATOM 1787 C CA . CYS A 1 219 ? -2.831 12.735 3.229 1.00 96.88 219 CYS A CA 1
ATOM 1788 C C . CYS A 1 219 ? -3.583 14.008 3.625 1.00 96.88 219 CYS A C 1
ATOM 1790 O O . CYS A 1 219 ? -3.334 14.543 4.704 1.00 96.88 219 CYS A O 1
ATOM 1792 N N . HIS A 1 220 ? -4.500 14.500 2.785 1.00 97.62 220 HIS A N 1
ATOM 1793 C CA . HIS A 1 220 ? -5.436 15.532 3.209 1.00 97.62 220 HIS A CA 1
ATOM 1794 C C . HIS A 1 220 ? -6.597 14.889 3.953 1.00 97.62 220 HIS A C 1
ATOM 1796 O O . HIS A 1 220 ? -7.173 13.921 3.479 1.00 97.62 220 HIS A O 1
ATOM 1802 N N . VAL A 1 221 ? -6.944 15.460 5.098 1.00 97.50 221 VAL A N 1
ATOM 1803 C CA . VAL A 1 221 ? -8.046 15.001 5.939 1.00 97.50 221 VAL A CA 1
ATOM 1804 C C . VAL A 1 221 ? -9.041 16.129 6.159 1.00 97.50 221 VAL A C 1
ATOM 1806 O O . VAL A 1 221 ? -8.741 17.318 5.966 1.00 97.50 221 VAL A O 1
ATOM 1809 N N . ARG A 1 222 ? -10.240 15.780 6.613 1.00 96.94 222 ARG A N 1
ATOM 1810 C CA . ARG A 1 222 ? -11.247 16.771 6.982 1.00 96.94 222 ARG A CA 1
ATOM 1811 C C . ARG A 1 222 ? -10.833 17.596 8.205 1.00 96.94 222 ARG A C 1
ATOM 1813 O O . ARG A 1 222 ? -9.995 17.214 9.023 1.00 96.94 222 ARG A O 1
ATOM 1820 N N . ASN A 1 223 ? -11.471 18.759 8.342 1.00 96.19 223 ASN A N 1
ATOM 1821 C CA . ASN A 1 223 ? -11.243 19.686 9.455 1.00 96.19 223 ASN A CA 1
ATOM 1822 C C . ASN A 1 223 ? -11.486 19.054 10.824 1.00 96.19 223 ASN A C 1
ATOM 1824 O O . ASN A 1 223 ? -10.721 19.289 11.751 1.00 96.19 223 ASN A O 1
ATOM 1828 N N . ASP A 1 224 ? -12.564 18.288 10.954 1.00 94.06 224 ASP A N 1
ATOM 1829 C CA . ASP A 1 224 ? -12.948 17.627 12.196 1.00 94.06 224 ASP A CA 1
ATOM 1830 C C . ASP A 1 224 ? -11.949 16.537 12.597 1.00 94.06 224 ASP A C 1
ATOM 1832 O O . ASP A 1 224 ? -11.634 16.412 13.779 1.00 94.06 224 ASP A O 1
ATOM 1836 N N . THR A 1 225 ? -11.395 15.811 11.625 1.00 94.50 225 THR A N 1
ATOM 1837 C CA . THR A 1 225 ? -10.323 14.831 11.844 1.00 94.50 225 THR A CA 1
ATOM 1838 C C . THR A 1 225 ? -9.045 15.505 12.343 1.00 94.50 225 THR A C 1
ATOM 1840 O O . THR A 1 225 ? -8.503 15.110 13.375 1.00 94.50 225 THR A O 1
ATOM 1843 N N . ALA A 1 226 ? -8.597 16.572 11.673 1.00 94.25 226 ALA A N 1
ATOM 1844 C CA . ALA A 1 226 ? -7.414 17.331 12.089 1.00 94.25 226 ALA A CA 1
ATOM 1845 C C . ALA A 1 226 ? -7.598 18.033 13.449 1.00 94.25 226 ALA A C 1
ATOM 1847 O O . ALA A 1 226 ? -6.670 18.108 14.251 1.00 94.25 226 ALA A O 1
ATOM 1848 N N . ALA A 1 227 ? -8.801 18.534 13.743 1.00 92.31 227 ALA A N 1
ATOM 1849 C CA . ALA A 1 227 ? -9.108 19.167 15.025 1.00 92.31 227 ALA A CA 1
ATOM 1850 C C . ALA A 1 227 ? -9.142 18.163 16.190 1.00 92.31 227 ALA A C 1
ATOM 1852 O O . ALA A 1 227 ? -8.833 18.532 17.322 1.00 92.31 227 ALA A O 1
ATOM 1853 N N . ALA A 1 228 ? -9.499 16.902 15.925 1.00 89.50 228 ALA A N 1
ATOM 1854 C CA . ALA A 1 228 ? -9.541 15.853 16.941 1.00 89.50 228 ALA A CA 1
ATOM 1855 C C . ALA A 1 228 ? -8.143 15.380 17.380 1.00 89.50 228 ALA A C 1
ATOM 1857 O O . ALA A 1 228 ? -7.996 14.860 18.486 1.00 89.50 228 ALA A O 1
ATOM 1858 N N . ASN A 1 229 ? -7.114 15.562 16.546 1.00 87.38 229 ASN A N 1
ATOM 1859 C CA . ASN A 1 229 ? -5.743 15.194 16.879 1.00 87.38 229 ASN A CA 1
ATOM 1860 C C . ASN A 1 229 ? -4.738 16.158 16.238 1.00 87.38 229 ASN A C 1
ATOM 1862 O O . ASN A 1 229 ? -4.511 16.134 15.031 1.00 87.38 229 ASN A O 1
ATOM 1866 N N . THR A 1 230 ? -4.056 16.942 17.074 1.00 85.00 230 THR A N 1
ATOM 1867 C CA . THR A 1 230 ? -3.042 17.924 16.654 1.00 85.00 230 THR A CA 1
ATOM 1868 C C . THR A 1 230 ? -1.843 17.313 15.925 1.00 85.00 230 THR A C 1
ATOM 1870 O O . THR A 1 230 ? -1.094 18.038 15.274 1.00 85.00 230 THR A O 1
ATOM 1873 N N . HIS A 1 231 ? -1.654 15.994 16.006 1.00 89.19 231 HIS A N 1
ATOM 1874 C CA . HIS A 1 231 ? -0.623 15.274 15.262 1.00 89.19 231 HIS A CA 1
ATOM 1875 C C . HIS A 1 231 ? -1.059 14.870 13.850 1.00 89.19 231 HIS A C 1
ATOM 1877 O O . HIS A 1 231 ? -0.267 14.247 13.152 1.00 89.19 231 HIS A O 1
ATOM 1883 N N . ILE A 1 232 ? -2.282 15.199 13.424 1.00 93.12 232 ILE A N 1
ATOM 1884 C CA . ILE A 1 232 ? -2.788 14.939 12.075 1.00 93.12 232 ILE A CA 1
ATOM 1885 C C . ILE A 1 232 ? -2.981 16.288 11.368 1.00 93.12 232 ILE A C 1
ATOM 1887 O O . ILE A 1 232 ? -4.064 16.873 11.432 1.00 93.12 232 ILE A O 1
ATOM 1891 N N . PRO A 1 233 ? -1.946 16.831 10.699 1.00 95.00 233 PRO A N 1
ATOM 1892 C CA . PRO A 1 233 ? -2.104 18.002 9.849 1.00 95.00 233 PRO A CA 1
ATOM 1893 C C . PRO A 1 233 ? -3.207 17.789 8.811 1.00 95.00 233 PRO A C 1
ATOM 1895 O O . PRO A 1 233 ? -3.305 16.733 8.191 1.00 95.00 233 PRO A O 1
ATOM 1898 N N . ARG A 1 234 ? -4.019 18.831 8.608 1.00 96.38 234 ARG A N 1
ATOM 1899 C CA . ARG A 1 234 ? -5.181 18.801 7.711 1.00 96.38 234 ARG A CA 1
ATOM 1900 C C . ARG A 1 234 ? -4.806 18.586 6.246 1.00 96.38 234 ARG A C 1
ATOM 1902 O O . ARG A 1 234 ? -5.483 17.861 5.530 1.00 96.38 234 ARG A O 1
ATOM 1909 N N . SER A 1 235 ? -3.795 19.296 5.762 1.00 97.31 235 SER A N 1
ATOM 1910 C CA . SER A 1 235 ? -3.430 19.307 4.340 1.00 97.31 235 SER A CA 1
ATOM 1911 C C . SER A 1 235 ? -1.921 19.499 4.197 1.00 97.31 235 SER A C 1
ATOM 1913 O O . SER A 1 235 ? -1.481 20.577 3.792 1.00 97.31 235 SER A O 1
ATOM 1915 N N . PRO A 1 236 ? -1.116 18.513 4.635 1.00 96.88 236 PRO A N 1
ATOM 1916 C CA . PRO A 1 236 ? 0.333 18.605 4.546 1.00 96.88 236 PRO A CA 1
ATOM 1917 C C . PRO A 1 236 ? 0.757 18.727 3.073 1.00 96.88 236 PRO A C 1
ATOM 1919 O O . PRO A 1 236 ? 0.307 17.932 2.241 1.00 96.88 236 PRO A O 1
ATOM 1922 N N . PRO A 1 237 ? 1.613 19.702 2.716 1.00 96.62 237 PRO A N 1
ATOM 1923 C CA . PRO A 1 237 ? 2.139 19.791 1.363 1.00 96.62 237 PRO A CA 1
ATOM 1924 C C . PRO A 1 237 ? 3.057 18.598 1.073 1.00 96.62 237 PRO A C 1
ATOM 1926 O O . PRO A 1 237 ? 3.627 17.993 1.978 1.00 96.62 237 PRO A O 1
ATOM 1929 N N . ILE A 1 238 ? 3.271 18.289 -0.208 1.00 95.44 238 ILE A N 1
ATOM 1930 C CA . ILE A 1 238 ? 4.107 17.151 -0.629 1.00 95.44 238 ILE A CA 1
ATOM 1931 C C . ILE A 1 238 ? 5.552 17.215 -0.100 1.00 95.44 238 ILE A C 1
ATOM 1933 O O . ILE A 1 238 ? 6.192 16.184 0.096 1.00 95.44 238 ILE A O 1
ATOM 1937 N N . THR A 1 239 ? 6.067 18.421 0.157 1.00 94.50 239 THR A N 1
ATOM 1938 C CA . THR A 1 239 ? 7.398 18.648 0.743 1.00 94.50 239 THR A CA 1
ATOM 1939 C C . THR A 1 239 ? 7.506 18.158 2.181 1.00 94.50 239 THR A C 1
ATOM 1941 O O . THR A 1 239 ? 8.607 17.851 2.628 1.00 94.50 239 THR A O 1
ATOM 1944 N N . ASP A 1 240 ? 6.371 18.037 2.867 1.00 95.94 240 ASP A N 1
ATOM 1945 C CA . ASP A 1 240 ? 6.290 17.664 4.275 1.00 95.94 240 ASP A CA 1
ATOM 1946 C C . ASP A 1 240 ? 5.945 16.179 4.439 1.00 95.94 240 ASP A C 1
ATOM 1948 O O . ASP A 1 240 ? 5.678 15.725 5.547 1.00 95.94 240 ASP A O 1
ATOM 1952 N N . LEU A 1 241 ? 5.941 15.405 3.351 1.00 95.50 241 LEU A N 1
ATOM 1953 C CA . LEU A 1 241 ? 5.625 13.982 3.365 1.00 95.50 241 LEU A CA 1
ATOM 1954 C C . LEU A 1 241 ? 6.888 13.136 3.218 1.00 95.50 241 LEU A C 1
ATOM 1956 O O . LEU A 1 241 ? 7.666 13.291 2.271 1.00 95.50 241 LEU A O 1
ATOM 1960 N N . PHE A 1 242 ? 7.065 12.199 4.149 1.00 94.12 242 PHE A N 1
ATOM 1961 C CA . PHE A 1 242 ? 8.278 11.402 4.268 1.00 94.12 242 PHE A CA 1
ATOM 1962 C C . PHE A 1 242 ? 7.993 9.903 4.302 1.00 94.12 242 PHE A C 1
ATOM 1964 O O . PHE A 1 242 ? 7.097 9.427 4.999 1.00 94.12 242 PHE A O 1
ATOM 1971 N N . LEU A 1 243 ? 8.812 9.153 3.568 1.00 90.81 243 LEU A N 1
ATOM 1972 C CA . LEU A 1 243 ? 8.908 7.703 3.653 1.00 90.81 243 LEU A CA 1
ATOM 1973 C C . LEU A 1 243 ? 9.876 7.307 4.764 1.00 90.81 243 LEU A C 1
ATOM 1975 O O . LEU A 1 243 ? 10.927 7.926 4.947 1.00 90.81 243 LEU A O 1
ATOM 1979 N N . TRP A 1 244 ? 9.556 6.197 5.421 1.00 82.88 244 TRP A N 1
ATOM 1980 C CA . TRP A 1 244 ? 10.437 5.512 6.360 1.00 82.88 244 TRP A CA 1
ATOM 1981 C C . TRP A 1 244 ? 10.752 4.122 5.821 1.00 82.88 244 TRP A C 1
ATOM 1983 O O . TRP A 1 244 ? 9.873 3.478 5.253 1.00 82.88 244 TRP A O 1
ATOM 1993 N N . GLU A 1 245 ? 11.984 3.643 6.012 1.00 76.69 245 GLU A N 1
ATOM 1994 C CA . GLU A 1 245 ? 12.398 2.251 5.720 1.00 76.69 245 GLU A CA 1
ATOM 1995 C C . GLU A 1 245 ? 12.276 1.804 4.247 1.00 76.69 245 GLU A C 1
ATOM 1997 O O . GLU A 1 245 ? 12.667 0.690 3.911 1.00 76.69 245 GLU A O 1
ATOM 2002 N N . THR A 1 246 ? 11.787 2.660 3.348 1.00 79.06 246 THR A N 1
ATOM 2003 C CA . THR A 1 246 ? 11.732 2.390 1.909 1.00 79.06 246 THR A CA 1
ATOM 2004 C C . THR A 1 246 ? 13.008 2.901 1.263 1.00 79.06 246 THR A C 1
ATOM 2006 O O . THR A 1 246 ? 13.231 4.107 1.189 1.00 79.06 246 THR A O 1
ATOM 2009 N N . SER A 1 247 ? 13.846 1.988 0.788 1.00 85.19 247 SER A N 1
ATOM 2010 C CA . SER A 1 247 ? 15.120 2.317 0.158 1.00 85.19 247 SER A CA 1
ATOM 2011 C C . SER A 1 247 ? 15.117 1.915 -1.316 1.00 85.19 247 SER A C 1
ATOM 2013 O O . SER A 1 247 ? 14.624 0.847 -1.682 1.00 85.19 247 SER A O 1
ATOM 2015 N N . LEU A 1 248 ? 15.649 2.787 -2.179 1.00 89.56 248 LEU A N 1
ATOM 2016 C CA . LEU A 1 248 ? 15.677 2.565 -3.630 1.00 89.56 248 LEU A CA 1
ATOM 2017 C C . LEU A 1 248 ? 16.491 1.328 -4.025 1.00 89.56 248 LEU A C 1
ATOM 2019 O O . LEU A 1 248 ? 16.158 0.683 -5.015 1.00 89.56 248 LEU A O 1
ATOM 2023 N N . ASP A 1 249 ? 17.514 0.974 -3.242 1.00 88.38 249 ASP A N 1
ATOM 2024 C CA . ASP A 1 249 ? 18.331 -0.227 -3.448 1.00 88.38 249 ASP A CA 1
ATOM 2025 C C . ASP A 1 249 ? 17.499 -1.518 -3.398 1.00 88.38 249 ASP A C 1
ATOM 2027 O O . ASP A 1 249 ? 17.873 -2.502 -4.024 1.00 88.38 249 ASP A O 1
ATOM 2031 N N . ALA A 1 250 ? 16.364 -1.534 -2.699 1.00 88.12 250 ALA A N 1
ATOM 2032 C CA . ALA A 1 250 ? 15.494 -2.703 -2.579 1.00 88.12 250 ALA A CA 1
ATOM 2033 C C . ALA A 1 250 ? 14.330 -2.725 -3.581 1.00 88.12 250 ALA A C 1
ATOM 2035 O O . ALA A 1 250 ? 13.532 -3.667 -3.579 1.00 88.12 250 ALA A O 1
ATOM 2036 N N . LEU A 1 251 ? 14.215 -1.697 -4.421 1.00 91.75 251 LEU A N 1
ATOM 2037 C CA . LEU A 1 251 ? 13.141 -1.548 -5.393 1.00 91.75 251 LEU A CA 1
ATOM 2038 C C . LEU A 1 251 ? 13.639 -1.827 -6.799 1.00 91.75 251 LEU A C 1
ATOM 2040 O O . LEU A 1 251 ? 14.817 -1.681 -7.112 1.00 91.75 251 LEU A O 1
ATOM 2044 N N . SER A 1 252 ? 12.718 -2.203 -7.672 1.00 93.44 252 SER A N 1
ATOM 2045 C CA . SER A 1 252 ? 13.018 -2.361 -9.086 1.00 93.44 252 SER A CA 1
ATOM 2046 C C . SER A 1 252 ? 11.880 -1.842 -9.946 1.00 93.44 252 SER A C 1
ATOM 2048 O O . SER A 1 252 ? 10.754 -1.687 -9.479 1.00 93.44 252 SER A O 1
ATOM 2050 N N . LEU A 1 253 ? 12.175 -1.531 -11.203 1.00 96.38 253 LEU A N 1
ATOM 2051 C CA . LEU A 1 253 ? 11.198 -1.019 -12.154 1.00 96.38 253 LEU A CA 1
ATOM 2052 C C . LEU A 1 253 ? 10.874 -2.063 -13.212 1.00 96.38 253 LEU A C 1
ATOM 2054 O O . LEU A 1 253 ? 11.729 -2.852 -13.611 1.00 96.38 253 LEU A O 1
ATOM 2058 N N . ARG A 1 254 ? 9.646 -2.059 -13.713 1.00 96.75 254 ARG A N 1
ATOM 2059 C CA . ARG A 1 254 ? 9.269 -2.865 -14.873 1.00 96.75 254 ARG A CA 1
ATOM 2060 C C . ARG A 1 254 ? 8.376 -2.070 -15.801 1.00 96.75 254 ARG A C 1
ATOM 2062 O O . ARG A 1 254 ? 7.455 -1.402 -15.347 1.00 96.75 254 ARG A O 1
ATOM 2069 N N . GLN A 1 255 ? 8.584 -2.232 -17.100 1.00 97.50 255 GLN A N 1
ATOM 2070 C CA . GLN A 1 255 ? 7.610 -1.802 -18.089 1.00 97.50 255 GLN A CA 1
ATOM 2071 C C . GLN A 1 255 ? 6.650 -2.943 -18.430 1.00 97.50 255 GLN A C 1
ATOM 2073 O O . GLN A 1 255 ? 7.072 -4.017 -18.866 1.00 97.50 255 GLN A O 1
ATOM 2078 N N . ILE A 1 256 ? 5.354 -2.696 -18.277 1.00 96.50 256 ILE A N 1
ATOM 2079 C CA . ILE A 1 256 ? 4.278 -3.603 -18.668 1.00 96.50 256 ILE A CA 1
ATOM 2080 C C . ILE A 1 256 ? 3.653 -3.041 -19.957 1.00 96.50 256 ILE A C 1
ATOM 2082 O O . ILE A 1 256 ? 2.859 -2.097 -19.902 1.00 96.50 256 ILE A O 1
ATOM 2086 N N . PRO A 1 257 ? 4.047 -3.546 -21.140 1.00 93.62 257 PRO A N 1
ATOM 2087 C CA . PRO A 1 257 ? 3.576 -3.001 -22.409 1.00 93.62 257 PRO A CA 1
ATOM 2088 C C . PRO A 1 257 ? 2.076 -3.249 -22.593 1.00 93.62 257 PRO A C 1
ATOM 2090 O O . PRO A 1 257 ? 1.541 -4.228 -22.079 1.00 93.62 257 PRO A O 1
ATOM 2093 N N . HIS A 1 258 ? 1.414 -2.376 -23.358 1.00 93.00 258 HIS A N 1
ATOM 2094 C CA . HIS A 1 258 ? -0.022 -2.476 -23.668 1.00 93.00 258 HIS A CA 1
ATOM 2095 C C . HIS A 1 258 ? -0.923 -2.566 -22.423 1.00 93.00 258 HIS A C 1
ATOM 2097 O O . HIS A 1 258 ? -1.987 -3.188 -22.453 1.00 93.00 258 HIS A O 1
ATOM 2103 N N . SER A 1 259 ? -0.480 -1.955 -21.323 1.00 96.19 259 SER A N 1
ATOM 2104 C CA . SER A 1 259 ? -1.227 -1.851 -20.074 1.00 96.19 259 SER A CA 1
ATOM 2105 C C . SER A 1 259 ? -1.420 -0.394 -19.681 1.00 96.19 259 SER A C 1
ATOM 2107 O O . SER A 1 259 ? -0.582 0.452 -20.007 1.00 96.19 259 SER A O 1
ATOM 2109 N N . SER A 1 260 ? -2.489 -0.113 -18.940 1.00 96.88 260 SER A N 1
ATOM 2110 C CA . SER A 1 260 ? -2.694 1.193 -18.301 1.00 96.88 260 SER A CA 1
ATOM 2111 C C . SER A 1 260 ? -1.724 1.440 -17.135 1.00 96.88 260 SER A C 1
ATOM 2113 O O . SER A 1 260 ? -1.576 2.579 -16.694 1.00 96.88 260 SER A O 1
ATOM 2115 N N . LEU A 1 261 ? -1.021 0.399 -16.665 1.00 97.25 261 LEU A N 1
ATOM 2116 C CA . LEU A 1 261 ? 0.004 0.507 -15.621 1.00 97.25 261 LEU A CA 1
ATOM 2117 C C . LEU A 1 261 ? 1.311 1.112 -16.151 1.00 97.25 261 LEU A C 1
ATOM 2119 O O . LEU A 1 261 ? 2.028 1.769 -15.402 1.00 97.25 261 LEU A O 1
ATOM 2123 N N . GLY A 1 262 ? 1.636 0.885 -17.429 1.00 96.75 262 GLY A N 1
ATOM 2124 C CA . GLY A 1 262 ? 2.839 1.415 -18.070 1.00 96.75 262 GLY A CA 1
ATOM 2125 C C . GLY A 1 262 ? 4.128 0.982 -17.363 1.00 96.75 262 GLY A C 1
ATOM 2126 O O . GLY A 1 262 ? 4.477 -0.199 -17.348 1.00 96.75 262 GLY A O 1
ATOM 2127 N N . TRP A 1 263 ? 4.866 1.946 -16.813 1.00 97.81 263 TRP A N 1
ATOM 2128 C CA . TRP A 1 263 ? 5.993 1.673 -15.921 1.00 97.81 263 TRP A CA 1
ATOM 2129 C C . TRP A 1 263 ? 5.497 1.498 -14.491 1.00 97.81 263 TRP A C 1
ATOM 2131 O O . TRP A 1 263 ? 4.730 2.319 -14.000 1.00 97.81 263 TRP A O 1
ATOM 2141 N N . VAL A 1 264 ? 5.972 0.463 -13.806 1.00 98.12 264 VAL A N 1
ATOM 2142 C CA . VAL A 1 264 ? 5.620 0.183 -12.414 1.00 98.12 264 VAL A CA 1
ATOM 2143 C C . VAL A 1 264 ? 6.865 0.069 -11.548 1.00 98.12 264 VAL A C 1
ATOM 2145 O O . VAL A 1 264 ? 7.883 -0.486 -11.971 1.00 98.12 264 VAL A O 1
ATOM 2148 N N . VAL A 1 265 ? 6.754 0.541 -10.310 1.00 96.81 265 VAL A N 1
ATOM 2149 C CA . VAL A 1 265 ? 7.652 0.165 -9.222 1.00 96.81 265 VAL A CA 1
ATOM 2150 C C . VAL A 1 265 ? 7.218 -1.200 -8.712 1.00 96.81 265 VAL A C 1
ATOM 2152 O O . VAL A 1 265 ? 6.044 -1.435 -8.420 1.00 96.81 265 VAL A O 1
ATOM 2155 N N . LEU A 1 266 ? 8.183 -2.095 -8.585 1.00 94.19 266 LEU A N 1
ATOM 2156 C CA . LEU A 1 266 ? 8.027 -3.400 -7.986 1.00 94.19 266 LEU A CA 1
ATOM 2157 C C . LEU A 1 266 ? 8.665 -3.387 -6.600 1.00 94.19 266 LEU A C 1
ATOM 2159 O O . LEU A 1 266 ? 9.868 -3.163 -6.456 1.00 94.19 266 LEU A O 1
ATOM 2163 N N . GLN A 1 267 ? 7.866 -3.681 -5.578 1.00 89.44 267 GLN A N 1
ATOM 2164 C CA . GLN A 1 267 ? 8.391 -3.976 -4.245 1.00 89.44 267 GLN A CA 1
ATOM 2165 C C . GLN A 1 267 ? 8.413 -5.493 -4.107 1.00 89.44 267 GLN A C 1
ATOM 2167 O O . GLN A 1 267 ? 7.369 -6.145 -3.988 1.00 89.44 267 GLN A O 1
ATOM 2172 N N . ALA A 1 268 ? 9.611 -6.053 -4.245 1.00 69.88 268 ALA A N 1
ATOM 2173 C CA . ALA A 1 268 ? 9.783 -7.472 -4.477 1.00 69.88 268 ALA A CA 1
ATOM 2174 C C . ALA A 1 268 ? 9.304 -8.329 -3.296 1.00 69.88 268 ALA A C 1
ATOM 2176 O O . ALA A 1 268 ? 9.631 -8.079 -2.135 1.00 69.88 268 ALA A O 1
ATOM 2177 N N . GLY A 1 269 ? 8.562 -9.384 -3.635 1.00 65.69 269 GLY A N 1
ATOM 2178 C CA . GLY A 1 269 ? 8.339 -10.521 -2.756 1.00 65.69 269 GLY A CA 1
ATOM 2179 C C . GLY A 1 269 ? 9.624 -11.326 -2.577 1.00 65.69 269 GLY A C 1
ATOM 2180 O O . GLY A 1 269 ? 10.543 -11.314 -3.399 1.00 65.69 269 GLY A O 1
ATOM 2181 N N . ASN A 1 270 ? 9.708 -12.045 -1.473 1.00 62.03 270 ASN A N 1
ATOM 2182 C CA . ASN A 1 270 ? 10.977 -12.490 -0.920 1.00 62.03 270 ASN A CA 1
ATOM 2183 C C . ASN A 1 270 ? 11.463 -13.869 -1.432 1.00 62.03 270 ASN A C 1
ATOM 2185 O O . ASN A 1 270 ? 12.190 -14.573 -0.739 1.00 62.03 270 ASN A O 1
ATOM 2189 N N . TYR A 1 271 ? 11.083 -14.306 -2.641 1.00 66.19 271 TYR A N 1
ATOM 2190 C CA . TYR A 1 271 ? 11.399 -15.668 -3.112 1.00 66.19 271 TYR A CA 1
ATOM 2191 C C . TYR A 1 271 ? 12.056 -15.728 -4.489 1.00 66.19 271 TYR A C 1
ATOM 2193 O O . TYR A 1 271 ? 11.593 -15.100 -5.433 1.00 66.19 271 TYR A O 1
ATOM 2201 N N . MET A 1 272 ? 13.121 -16.528 -4.613 1.00 59.22 272 MET A N 1
ATOM 2202 C CA . MET A 1 272 ? 13.996 -16.582 -5.796 1.00 59.22 272 MET A CA 1
ATOM 2203 C C . MET A 1 272 ? 13.305 -17.129 -7.054 1.00 59.22 272 MET A C 1
ATOM 2205 O O . MET A 1 272 ? 13.563 -16.627 -8.133 1.00 59.22 272 MET A O 1
ATOM 2209 N N . ASN A 1 273 ? 12.364 -18.073 -6.930 1.00 64.69 273 ASN A N 1
ATOM 2210 C CA . ASN A 1 273 ? 11.823 -18.804 -8.094 1.00 64.69 273 ASN A CA 1
ATOM 2211 C C . ASN A 1 273 ? 10.490 -18.242 -8.638 1.00 64.69 273 ASN A C 1
ATOM 2213 O O . ASN A 1 273 ? 9.834 -18.864 -9.482 1.00 64.69 273 ASN A O 1
ATOM 2217 N N . LYS A 1 274 ? 10.019 -17.118 -8.087 1.00 69.44 274 LYS A N 1
ATOM 2218 C CA . LYS A 1 274 ? 8.763 -16.450 -8.467 1.00 69.44 274 LYS A CA 1
ATOM 2219 C C . LYS A 1 274 ? 8.962 -14.926 -8.550 1.00 69.44 274 LYS A C 1
ATOM 2221 O O . LYS A 1 274 ? 8.090 -14.182 -8.140 1.00 69.44 274 LYS A O 1
ATOM 2226 N N . LYS A 1 275 ? 10.100 -14.432 -9.052 1.00 81.44 275 LYS A N 1
ATOM 2227 C CA . LYS A 1 275 ? 10.311 -12.983 -9.247 1.00 81.44 275 LYS A CA 1
ATOM 2228 C C . LYS A 1 275 ? 9.829 -12.502 -10.605 1.00 81.44 275 LYS A C 1
ATOM 2230 O O . LYS A 1 275 ? 10.090 -13.148 -11.614 1.00 81.44 275 LYS A O 1
ATOM 2235 N N . VAL A 1 276 ? 9.139 -11.375 -10.663 1.00 89.19 276 VAL A N 1
ATOM 2236 C CA . VAL A 1 276 ? 8.935 -10.702 -11.944 1.00 89.19 276 VAL A CA 1
ATOM 2237 C C . VAL A 1 276 ? 10.247 -10.037 -12.366 1.00 89.19 276 VAL A C 1
ATOM 2239 O O . VAL A 1 276 ? 10.874 -9.348 -11.559 1.00 89.19 276 VAL A O 1
ATOM 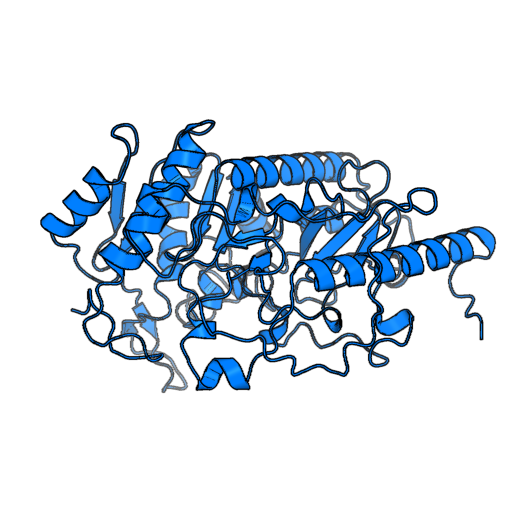2242 N N . GLY A 1 277 ? 10.671 -10.263 -13.614 1.00 90.25 277 GLY A N 1
ATOM 2243 C CA . GLY A 1 277 ? 11.878 -9.643 -14.155 1.00 90.25 277 GLY A CA 1
ATOM 2244 C C . GLY A 1 277 ? 11.789 -8.118 -14.107 1.00 90.25 277 GLY A C 1
ATOM 2245 O O . GLY A 1 277 ? 10.713 -7.536 -14.293 1.00 90.25 277 GLY A O 1
ATOM 2246 N N . SER A 1 278 ? 12.897 -7.464 -13.762 1.00 93.12 278 SER A N 1
ATOM 2247 C CA . SER A 1 278 ? 12.876 -6.051 -13.378 1.00 93.12 278 SER A CA 1
ATOM 2248 C C . SER A 1 278 ? 14.232 -5.363 -13.528 1.00 93.12 278 SER A C 1
ATOM 2250 O O . SER A 1 278 ? 15.283 -6.007 -13.547 1.00 93.12 278 SER A O 1
ATOM 2252 N N . TYR A 1 279 ? 14.186 -4.043 -13.680 1.00 94.62 279 TYR A N 1
ATOM 2253 C CA . TYR A 1 279 ? 15.329 -3.160 -13.798 1.00 94.62 279 TYR A CA 1
ATOM 2254 C C . TYR A 1 279 ? 15.715 -2.694 -12.408 1.00 94.62 279 TYR A C 1
ATOM 2256 O O . TYR A 1 279 ? 14.902 -2.105 -11.697 1.00 94.62 279 TYR A O 1
ATOM 2264 N N . TRP A 1 280 ? 16.950 -2.972 -12.021 1.00 93.50 280 TRP A N 1
ATOM 2265 C CA . TRP A 1 280 ? 17.469 -2.605 -10.719 1.00 93.50 280 TRP A CA 1
ATOM 2266 C C . TRP A 1 280 ? 18.568 -1.562 -10.881 1.00 93.50 280 TRP A C 1
ATOM 2268 O O . TRP A 1 280 ? 19.467 -1.732 -11.702 1.00 93.50 280 TRP A O 1
ATOM 2278 N N . SER A 1 281 ? 18.497 -0.507 -10.079 1.00 92.25 281 SER A N 1
ATOM 2279 C CA . SER A 1 281 ? 19.367 0.674 -10.122 1.00 92.25 281 SER A CA 1
ATOM 2280 C C . SER A 1 281 ? 20.844 0.388 -9.837 1.00 92.25 281 SER A C 1
ATOM 2282 O O . SER A 1 281 ? 21.697 1.196 -10.187 1.00 92.25 281 SER A O 1
ATOM 2284 N N . GLY A 1 282 ? 21.193 -0.773 -9.272 1.00 90.81 282 GLY A N 1
ATOM 2285 C CA . GLY A 1 282 ? 22.595 -1.202 -9.190 1.00 90.81 282 GLY A CA 1
ATOM 2286 C C . GLY A 1 282 ? 23.240 -1.460 -10.560 1.00 90.81 282 GLY A C 1
ATOM 2287 O O . GLY A 1 282 ? 24.457 -1.379 -10.679 1.00 90.81 282 GLY A O 1
ATOM 2288 N N . ARG A 1 283 ? 22.448 -1.673 -11.626 1.00 91.25 283 ARG A N 1
ATOM 2289 C CA . ARG A 1 283 ? 22.956 -1.725 -13.014 1.00 91.25 283 ARG A CA 1
ATOM 2290 C C . ARG A 1 283 ? 23.573 -0.400 -13.472 1.00 91.25 283 ARG A C 1
ATOM 2292 O O . ARG A 1 283 ? 24.422 -0.415 -14.355 1.00 91.25 283 ARG A O 1
ATOM 2299 N N . ASP A 1 284 ? 23.162 0.706 -12.856 1.00 92.25 284 ASP A N 1
ATOM 2300 C CA . ASP A 1 284 ? 23.635 2.059 -13.161 1.00 92.25 284 ASP A CA 1
ATOM 2301 C C . ASP A 1 284 ? 24.853 2.459 -12.305 1.00 92.25 284 ASP A C 1
ATOM 2303 O O . ASP A 1 284 ? 25.321 3.591 -12.380 1.00 92.25 284 ASP A O 1
ATOM 2307 N N . GLY A 1 285 ? 25.341 1.561 -11.439 1.00 92.50 285 GLY A N 1
ATOM 2308 C CA . GLY A 1 285 ? 26.428 1.850 -10.502 1.00 92.50 285 GLY A CA 1
ATOM 2309 C C . GLY A 1 285 ? 26.021 2.704 -9.295 1.00 92.50 285 GLY A C 1
ATOM 2310 O O . GLY A 1 285 ? 26.889 3.132 -8.540 1.00 92.50 285 GLY A O 1
ATOM 2311 N N . TYR A 1 286 ? 24.722 2.951 -9.074 1.00 92.38 286 TYR A N 1
ATOM 2312 C CA . TYR A 1 286 ? 24.253 3.715 -7.907 1.00 92.38 286 TYR A CA 1
ATOM 2313 C C . TYR A 1 286 ? 24.340 2.940 -6.587 1.00 92.38 286 TYR A C 1
ATOM 2315 O O . TYR A 1 286 ? 24.334 3.543 -5.517 1.00 92.38 286 TYR A O 1
ATOM 2323 N N . PHE A 1 287 ? 24.390 1.609 -6.652 1.00 90.19 287 PHE A N 1
ATOM 2324 C CA . PHE A 1 287 ? 24.427 0.714 -5.497 1.00 90.19 287 PHE A CA 1
ATOM 2325 C C . PHE A 1 287 ? 25.484 -0.377 -5.713 1.00 90.19 287 PHE A C 1
ATOM 2327 O O . PHE A 1 287 ? 26.135 -0.417 -6.753 1.00 90.19 287 PHE A O 1
ATOM 2334 N N . ALA A 1 288 ? 25.665 -1.258 -4.724 1.00 86.81 288 ALA A N 1
ATOM 2335 C CA . ALA A 1 288 ? 26.593 -2.388 -4.816 1.00 86.81 288 ALA A CA 1
ATOM 2336 C C . ALA A 1 288 ? 26.277 -3.320 -6.007 1.00 86.81 288 ALA A C 1
ATOM 2338 O O . ALA A 1 288 ? 25.215 -3.235 -6.609 1.00 86.81 288 ALA A O 1
ATOM 2339 N N . ASP A 1 289 ? 27.152 -4.283 -6.300 1.00 84.56 289 ASP A N 1
ATOM 2340 C CA . ASP A 1 289 ? 26.981 -5.188 -7.452 1.00 84.56 289 ASP A CA 1
ATOM 2341 C C . ASP A 1 289 ? 25.786 -6.152 -7.340 1.00 84.56 289 ASP A C 1
ATOM 2343 O O . ASP A 1 289 ? 25.425 -6.824 -8.308 1.00 84.56 289 ASP A O 1
ATOM 2347 N N . GLN A 1 290 ? 25.188 -6.282 -6.152 1.00 84.94 290 GLN A N 1
ATOM 2348 C CA . GLN A 1 290 ? 24.099 -7.220 -5.886 1.00 84.94 290 GLN A CA 1
ATOM 2349 C C . GLN A 1 290 ? 22.948 -6.540 -5.150 1.00 84.94 290 GLN A C 1
ATOM 2351 O O . GLN A 1 290 ? 23.199 -5.788 -4.200 1.00 84.94 290 GLN A O 1
ATOM 2356 N N . PRO A 1 291 ? 21.689 -6.832 -5.534 1.00 84.12 291 PRO A N 1
ATOM 2357 C CA . PRO A 1 291 ? 20.542 -6.295 -4.832 1.00 84.12 291 PRO A CA 1
ATOM 2358 C C . PRO A 1 291 ? 20.571 -6.745 -3.374 1.00 84.12 291 PRO A C 1
ATOM 2360 O O . PRO A 1 291 ? 20.986 -7.873 -3.069 1.00 84.12 291 PRO A O 1
ATOM 2363 N N . PRO A 1 292 ? 20.125 -5.884 -2.449 1.00 83.81 292 PRO A N 1
ATOM 2364 C CA . PRO A 1 292 ? 20.062 -6.249 -1.057 1.00 83.81 292 PRO A CA 1
ATOM 2365 C C . PRO A 1 292 ? 19.190 -7.489 -0.880 1.00 83.81 292 PRO A C 1
ATOM 2367 O O . PRO A 1 292 ? 18.194 -7.707 -1.574 1.00 83.81 292 PRO A O 1
ATOM 2370 N N . SER A 1 293 ? 19.555 -8.306 0.106 1.00 81.12 293 SER A N 1
ATOM 2371 C CA . SER A 1 293 ? 18.753 -9.471 0.445 1.00 81.12 293 SER A CA 1
ATOM 2372 C C . SER A 1 293 ? 17.354 -9.037 0.872 1.00 81.12 293 SER A C 1
ATOM 2374 O O . SER A 1 293 ? 17.173 -8.505 1.972 1.00 81.12 293 SER A O 1
ATOM 2376 N N . LEU A 1 294 ? 16.364 -9.347 0.034 1.00 73.38 294 LEU A N 1
ATOM 2377 C CA . LEU A 1 294 ? 14.943 -9.124 0.309 1.00 73.38 294 LEU A CA 1
ATOM 2378 C C . LEU A 1 294 ? 14.484 -9.873 1.573 1.00 73.38 294 LEU A C 1
ATOM 2380 O O . LEU A 1 294 ? 13.445 -9.554 2.145 1.00 73.38 294 LEU A O 1
ATOM 2384 N N . THR A 1 295 ? 15.286 -10.834 2.059 1.00 69.50 295 THR A N 1
ATOM 2385 C CA . THR A 1 295 ? 15.046 -11.593 3.300 1.00 69.50 295 THR A CA 1
ATOM 2386 C C . THR A 1 295 ? 15.029 -10.708 4.539 1.00 69.50 295 THR A C 1
ATOM 2388 O O . THR A 1 295 ? 14.444 -11.075 5.557 1.00 69.50 295 THR A O 1
ATOM 2391 N N . LYS A 1 296 ? 15.665 -9.534 4.468 1.00 73.69 296 LYS A N 1
ATOM 2392 C CA . LYS A 1 296 ? 15.772 -8.620 5.599 1.00 73.69 296 LYS A CA 1
ATOM 2393 C C . LYS A 1 296 ? 14.472 -7.835 5.740 1.00 73.69 296 LYS A C 1
ATOM 2395 O O . LYS A 1 296 ? 14.094 -7.089 4.842 1.00 73.69 296 LYS A O 1
ATOM 2400 N N . GLY A 1 297 ? 13.842 -7.939 6.912 1.00 66.56 297 GLY A N 1
ATOM 2401 C CA . GLY A 1 297 ? 12.564 -7.281 7.212 1.00 66.56 297 GLY A CA 1
ATOM 2402 C C . GLY A 1 297 ? 12.546 -5.773 6.934 1.00 66.56 297 GLY A C 1
ATOM 2403 O O . GLY A 1 297 ? 11.514 -5.260 6.522 1.00 66.56 297 GLY A O 1
ATOM 2404 N N . ARG A 1 298 ? 13.695 -5.085 7.041 1.00 72.12 298 ARG A N 1
ATOM 2405 C CA . ARG A 1 298 ? 13.816 -3.652 6.711 1.00 72.12 298 ARG A CA 1
ATOM 2406 C C . ARG A 1 298 ? 13.435 -3.305 5.267 1.00 72.12 298 ARG A C 1
ATOM 2408 O O . ARG A 1 298 ? 13.037 -2.183 5.020 1.00 72.12 298 ARG A O 1
ATOM 2415 N N . TYR A 1 299 ? 13.542 -4.254 4.335 1.00 74.00 299 TYR A N 1
ATOM 2416 C CA . TYR A 1 299 ? 13.207 -4.058 2.920 1.00 74.00 299 TYR A CA 1
ATOM 2417 C C . TYR A 1 299 ? 11.818 -4.576 2.552 1.00 74.00 299 TYR A C 1
ATOM 2419 O O . TYR A 1 299 ? 11.337 -4.342 1.448 1.00 74.00 299 TYR A O 1
ATOM 2427 N N . ALA A 1 300 ? 11.146 -5.266 3.478 1.00 65.19 300 ALA A N 1
ATOM 2428 C CA . ALA A 1 300 ? 9.791 -5.747 3.257 1.00 65.19 300 ALA A CA 1
ATOM 2429 C C . ALA A 1 300 ? 8.762 -4.604 3.236 1.00 65.19 300 ALA A C 1
ATOM 2431 O O . ALA A 1 300 ? 7.609 -4.882 2.931 1.00 65.19 300 ALA A O 1
ATOM 2432 N N . ASN A 1 301 ? 9.171 -3.355 3.520 1.00 67.31 301 ASN A N 1
ATOM 2433 C CA . ASN A 1 301 ? 8.363 -2.133 3.561 1.00 67.31 301 ASN A CA 1
ATOM 2434 C C . ASN A 1 301 ? 6.982 -2.371 4.191 1.00 67.31 301 ASN A C 1
ATOM 2436 O O . ASN A 1 301 ? 6.025 -2.710 3.486 1.00 67.31 301 ASN A O 1
ATOM 2440 N N . ASN A 1 302 ? 6.891 -2.263 5.521 1.00 71.50 302 ASN A N 1
ATOM 2441 C CA . ASN A 1 302 ? 5.623 -2.474 6.211 1.00 71.50 302 ASN A CA 1
ATOM 2442 C C . ASN A 1 302 ? 4.627 -1.376 5.803 1.00 71.50 302 ASN A C 1
ATOM 2444 O O . ASN A 1 302 ? 4.725 -0.231 6.235 1.00 71.50 302 ASN A O 1
ATOM 2448 N N . GLN A 1 303 ? 3.662 -1.755 4.971 1.00 83.38 303 GLN A N 1
ATOM 2449 C CA . GLN A 1 303 ? 2.603 -0.877 4.483 1.00 83.38 303 GLN A CA 1
ATOM 2450 C C . GLN A 1 303 ? 1.456 -0.680 5.492 1.00 83.38 303 GLN A C 1
ATOM 2452 O O . GLN A 1 303 ? 0.504 0.031 5.190 1.00 83.38 303 GLN A O 1
ATOM 2457 N N . GLY A 1 304 ? 1.529 -1.307 6.674 1.00 86.38 304 GLY A N 1
ATOM 2458 C CA . GLY A 1 304 ? 0.541 -1.151 7.746 1.00 86.38 304 GLY A CA 1
ATOM 2459 C C . GLY A 1 304 ? -0.798 -1.842 7.479 1.00 86.38 304 GLY A C 1
ATOM 2460 O O . GLY A 1 304 ? -1.752 -1.608 8.208 1.00 86.38 304 GLY A O 1
ATOM 2461 N N . GLY A 1 305 ? -0.901 -2.675 6.440 1.00 91.94 305 GLY A N 1
ATOM 2462 C CA . GLY A 1 305 ? -2.133 -3.386 6.105 1.00 91.94 305 GLY A CA 1
ATOM 2463 C C . GLY A 1 305 ? -2.167 -3.948 4.690 1.00 91.94 305 GLY A C 1
ATOM 2464 O O . GLY A 1 305 ? -1.132 -4.096 4.046 1.00 91.94 305 GLY A O 1
ATOM 2465 N N . TRP A 1 306 ? -3.342 -4.313 4.194 1.00 94.56 306 TRP A N 1
ATOM 2466 C CA . TRP A 1 306 ? -3.557 -4.793 2.827 1.00 94.56 306 TRP A CA 1
ATOM 2467 C C . TRP A 1 306 ? -5.039 -4.723 2.454 1.00 94.56 306 TRP A C 1
ATOM 2469 O O . TRP A 1 306 ? -5.918 -4.637 3.312 1.00 94.56 306 TRP A O 1
ATOM 2479 N N . MET A 1 307 ? -5.294 -4.796 1.151 1.00 97.38 307 MET A N 1
ATOM 2480 C CA . MET A 1 307 ? -6.625 -4.967 0.579 1.00 97.38 307 MET A CA 1
ATOM 2481 C C . MET A 1 307 ? -6.633 -6.221 -0.285 1.00 97.38 307 MET A C 1
ATOM 2483 O O . MET A 1 307 ? -5.598 -6.571 -0.861 1.00 97.38 307 MET A O 1
ATOM 2487 N N . ALA A 1 308 ? -7.775 -6.894 -0.373 1.00 97.75 308 ALA A N 1
ATOM 2488 C CA . ALA A 1 308 ? -7.976 -7.949 -1.356 1.00 97.75 308 ALA A CA 1
ATOM 2489 C C . ALA A 1 308 ? -9.447 -8.154 -1.671 1.00 97.75 308 ALA A C 1
ATOM 2491 O O . ALA A 1 308 ? -10.299 -8.084 -0.781 1.00 97.75 308 ALA A O 1
ATOM 2492 N N . THR A 1 309 ? -9.728 -8.487 -2.924 1.00 98.44 309 THR A N 1
ATOM 2493 C CA . THR A 1 309 ? -11.039 -9.001 -3.304 1.00 98.44 309 THR A CA 1
ATOM 2494 C C . THR A 1 309 ? -11.247 -10.399 -2.727 1.00 98.44 309 THR A C 1
ATOM 2496 O O . THR A 1 309 ? -10.295 -11.136 -2.442 1.00 98.44 309 THR A O 1
ATOM 2499 N N . ARG A 1 310 ? -12.509 -10.805 -2.603 1.00 97.81 310 ARG A N 1
ATOM 2500 C CA . ARG A 1 310 ? -12.891 -12.178 -2.247 1.00 97.81 310 ARG A CA 1
ATOM 2501 C C . ARG A 1 310 ? -12.183 -13.220 -3.120 1.00 97.81 310 ARG A C 1
ATOM 2503 O O . ARG A 1 310 ? -11.664 -14.211 -2.605 1.00 97.81 310 ARG A O 1
ATOM 2510 N N . TRP A 1 311 ? -12.115 -12.976 -4.430 1.00 96.94 311 TRP A N 1
ATOM 2511 C CA . TRP A 1 311 ? -11.441 -13.870 -5.372 1.00 96.94 311 TRP A CA 1
ATOM 2512 C C . TRP A 1 311 ? -9.929 -13.925 -5.136 1.00 96.94 311 TRP A C 1
ATOM 2514 O O . TRP A 1 311 ? -9.355 -15.013 -5.100 1.00 96.94 311 TRP A O 1
ATOM 2524 N N . GLN A 1 312 ? -9.284 -12.781 -4.893 1.00 97.25 312 GLN A N 1
ATOM 2525 C CA . GLN A 1 312 ? -7.862 -12.744 -4.552 1.00 97.25 312 GLN A CA 1
ATOM 2526 C C . GLN A 1 312 ? -7.570 -13.524 -3.270 1.00 97.25 312 GLN A C 1
ATOM 2528 O O . GLN A 1 312 ? -6.625 -14.301 -3.252 1.00 97.25 312 GLN A O 1
ATOM 2533 N N . ILE A 1 313 ? -8.392 -13.390 -2.224 1.00 97.25 313 ILE A N 1
ATOM 2534 C CA . ILE A 1 313 ? -8.231 -14.153 -0.975 1.00 97.25 313 ILE A CA 1
ATOM 2535 C C . ILE A 1 313 ? -8.313 -15.655 -1.238 1.00 97.25 313 ILE A C 1
ATOM 2537 O O . ILE A 1 313 ? -7.451 -16.399 -0.768 1.00 97.25 313 ILE A O 1
ATOM 2541 N N . PHE A 1 314 ? -9.314 -16.092 -2.005 1.00 96.56 314 PHE A N 1
ATOM 2542 C CA . PHE A 1 314 ? -9.467 -17.492 -2.395 1.00 96.56 314 PHE A CA 1
ATOM 2543 C C . PHE A 1 314 ? -8.248 -17.991 -3.181 1.00 96.56 314 PHE A C 1
ATOM 2545 O O . PHE A 1 314 ? -7.653 -19.008 -2.827 1.00 96.56 314 PHE A O 1
ATOM 2552 N N . ASN A 1 315 ? -7.825 -17.251 -4.207 1.00 95.50 315 ASN A N 1
ATOM 2553 C CA . ASN A 1 315 ? -6.674 -17.616 -5.025 1.00 95.50 315 ASN A CA 1
ATOM 2554 C C . ASN A 1 315 ? -5.379 -17.645 -4.196 1.00 95.50 315 ASN A C 1
ATOM 2556 O O . ASN A 1 315 ? -4.599 -18.589 -4.272 1.00 95.50 315 ASN A O 1
ATOM 2560 N N . TRP A 1 316 ? -5.151 -16.644 -3.344 1.00 95.00 316 TRP A N 1
ATOM 2561 C CA . TRP A 1 316 ? -3.978 -16.601 -2.478 1.00 95.00 316 TRP A CA 1
ATOM 2562 C C . TRP A 1 316 ? -3.960 -17.774 -1.506 1.00 95.00 316 TRP A C 1
ATOM 2564 O O . TRP A 1 316 ? -2.911 -18.390 -1.342 1.00 95.00 316 TRP A O 1
ATOM 2574 N N . HIS A 1 317 ? -5.099 -18.100 -0.893 1.00 94.75 317 HIS A N 1
ATOM 2575 C CA . HIS A 1 317 ? -5.216 -19.218 0.038 1.00 94.75 317 HIS A CA 1
ATOM 2576 C C . HIS A 1 317 ? -4.861 -20.560 -0.614 1.00 94.75 317 HIS A C 1
ATOM 2578 O O . HIS A 1 317 ? -4.129 -21.328 0.001 1.00 94.75 317 HIS A O 1
ATOM 2584 N N . ASN A 1 318 ? -5.316 -20.806 -1.846 1.00 93.94 318 ASN A N 1
ATOM 2585 C CA . ASN A 1 318 ? -5.129 -22.094 -2.518 1.00 93.94 318 ASN A CA 1
ATOM 2586 C C . ASN A 1 318 ? -3.796 -22.214 -3.281 1.00 93.94 318 ASN A C 1
ATOM 2588 O O . ASN A 1 318 ? -3.175 -23.272 -3.267 1.00 93.94 318 ASN A O 1
ATOM 2592 N N . GLU A 1 319 ? -3.327 -21.141 -3.927 1.00 92.12 319 GLU A N 1
ATOM 2593 C CA . GLU A 1 319 ? -2.246 -21.228 -4.928 1.00 92.12 319 GLU A CA 1
ATOM 2594 C C . GLU A 1 319 ? -0.919 -20.588 -4.484 1.00 92.12 319 GLU A C 1
ATOM 2596 O O . GLU A 1 319 ? 0.168 -20.925 -4.980 1.00 92.12 319 GLU A O 1
ATOM 2601 N N . HIS A 1 320 ? -0.971 -19.623 -3.561 1.00 90.50 320 HIS A N 1
ATOM 2602 C CA . HIS A 1 320 ? 0.184 -18.769 -3.261 1.00 90.50 320 HIS A CA 1
ATOM 2603 C C . HIS A 1 320 ? 0.692 -18.919 -1.829 1.00 90.50 320 HIS A C 1
ATOM 2605 O O . HIS A 1 320 ? 1.897 -19.090 -1.619 1.00 90.50 320 HIS A O 1
ATOM 2611 N N . CYS A 1 321 ? -0.206 -18.851 -0.851 1.00 90.31 321 CYS A N 1
ATOM 2612 C CA . CYS A 1 321 ? 0.098 -18.878 0.572 1.00 90.31 321 CYS A CA 1
ATOM 2613 C C . CYS A 1 321 ? 0.323 -20.309 1.046 1.00 90.31 321 CYS A C 1
ATOM 2615 O O . CYS A 1 321 ? -0.606 -21.105 1.152 1.00 90.31 321 CYS A O 1
ATOM 2617 N N . LYS A 1 322 ? 1.572 -20.632 1.379 1.00 84.94 322 LYS A N 1
ATOM 2618 C CA . LYS A 1 322 ? 1.901 -21.921 1.991 1.00 84.94 322 LYS A CA 1
ATOM 2619 C C . LYS A 1 322 ? 1.170 -22.053 3.332 1.00 84.94 322 LYS A C 1
ATOM 2621 O O . LYS A 1 322 ? 1.345 -21.189 4.182 1.00 84.94 322 LYS A O 1
ATOM 2626 N N . GLY A 1 323 ? 0.400 -23.125 3.516 1.00 85.56 323 GLY A N 1
ATOM 2627 C CA . GLY A 1 323 ? -0.412 -23.340 4.720 1.00 85.56 323 GLY A CA 1
ATOM 2628 C C . GLY A 1 323 ? -1.707 -22.522 4.772 1.00 85.56 323 GLY A C 1
ATOM 2629 O O . GLY A 1 323 ? -2.373 -22.514 5.805 1.00 85.56 323 GLY A O 1
ATOM 2630 N N . GLY A 1 324 ? -2.057 -21.837 3.678 1.00 90.19 324 GLY A N 1
ATOM 2631 C CA . GLY A 1 324 ? -3.287 -21.068 3.546 1.00 90.19 324 GLY A CA 1
ATOM 2632 C C . GLY A 1 324 ? -3.221 -19.651 4.128 1.00 90.19 324 GLY A C 1
ATOM 2633 O O . GLY A 1 324 ? -2.518 -19.356 5.091 1.00 90.19 324 GLY A O 1
ATOM 2634 N N . LEU A 1 325 ? -3.992 -18.738 3.527 1.00 92.25 325 LEU A N 1
ATOM 2635 C CA . LEU A 1 325 ? -4.176 -17.374 4.042 1.00 92.25 325 LEU A CA 1
ATOM 2636 C C . LEU A 1 325 ? -5.163 -17.287 5.220 1.00 92.25 325 LEU A C 1
ATOM 2638 O O . LEU A 1 325 ? -4.977 -16.475 6.128 1.00 92.25 325 LEU A O 1
ATOM 2642 N N . LEU A 1 326 ? -6.233 -18.079 5.159 1.00 93.56 326 LEU A N 1
ATOM 2643 C CA . LEU A 1 326 ? -7.317 -18.172 6.133 1.00 93.56 326 LEU A CA 1
ATOM 2644 C C . LEU A 1 326 ? -7.185 -19.457 6.969 1.00 93.56 326 LEU A C 1
ATOM 2646 O O . LEU A 1 326 ? -6.586 -20.415 6.486 1.00 93.56 326 LEU A O 1
ATOM 2650 N N . PRO A 1 327 ? -7.743 -19.499 8.193 1.00 90.94 327 PRO A N 1
ATOM 2651 C CA . PRO A 1 327 ? -7.703 -20.692 9.033 1.00 90.94 327 PRO A CA 1
ATOM 2652 C C . PRO A 1 327 ? -8.632 -21.821 8.520 1.00 90.94 327 PRO A C 1
ATOM 2654 O O . PRO A 1 327 ? -9.669 -21.536 7.916 1.00 90.94 327 PRO A O 1
ATOM 2657 N N . PRO A 1 328 ? -8.384 -23.100 8.860 1.00 88.75 328 PRO A N 1
ATOM 2658 C CA . PRO A 1 328 ? -7.265 -23.589 9.667 1.00 88.75 328 PRO A CA 1
ATOM 2659 C C . PRO A 1 328 ? -5.927 -23.406 8.942 1.00 88.75 328 PRO A C 1
ATOM 2661 O O . PRO A 1 328 ? -5.850 -23.551 7.728 1.00 88.75 328 PRO A O 1
ATOM 2664 N N . PHE A 1 329 ? -4.891 -23.021 9.688 1.00 84.75 329 PHE A N 1
ATOM 2665 C CA . PHE A 1 329 ? -3.559 -22.832 9.121 1.00 84.75 329 PHE A CA 1
ATOM 2666 C C . PHE A 1 329 ? -2.851 -24.182 9.070 1.00 84.75 329 PHE A C 1
ATOM 2668 O O . PHE A 1 329 ? -2.654 -24.816 10.105 1.00 84.75 329 PHE A O 1
ATOM 2675 N N . GLU A 1 330 ? -2.467 -24.611 7.875 1.00 75.38 330 GLU A N 1
ATOM 2676 C CA . GLU A 1 330 ? -1.852 -25.918 7.646 1.00 75.38 330 GLU A CA 1
ATOM 2677 C C . GLU A 1 330 ? -0.324 -25.816 7.488 1.00 75.38 330 GLU A C 1
ATOM 2679 O O . GLU A 1 330 ? 0.285 -24.744 7.558 1.00 75.38 330 GLU A O 1
ATOM 2684 N N . TYR A 1 331 ? 0.341 -26.949 7.263 1.00 64.25 331 TYR A N 1
ATOM 2685 C CA . TYR A 1 331 ? 1.772 -26.991 6.957 1.00 64.25 331 TYR A CA 1
ATOM 2686 C C . TYR A 1 331 ? 2.145 -25.994 5.827 1.00 64.25 331 TYR A C 1
ATOM 2688 O O . TYR A 1 331 ? 1.440 -25.927 4.820 1.00 64.25 331 TYR A O 1
ATOM 2696 N N . PRO A 1 332 ? 3.262 -25.233 5.915 1.00 61.81 332 PRO A N 1
ATOM 2697 C CA . PRO A 1 332 ? 4.418 -25.384 6.796 1.00 61.81 332 PRO A CA 1
ATOM 2698 C C . PRO A 1 332 ? 4.345 -24.571 8.089 1.00 61.81 332 PRO A C 1
ATOM 2700 O O . PRO A 1 332 ? 5.377 -24.416 8.751 1.00 61.81 332 PRO A O 1
ATOM 2703 N N . PHE A 1 333 ? 3.182 -24.028 8.457 1.00 65.44 333 PHE A N 1
ATOM 2704 C CA . PHE A 1 333 ? 3.038 -23.430 9.777 1.00 65.44 333 PHE A CA 1
ATOM 2705 C C . PHE A 1 333 ? 3.295 -24.511 10.826 1.00 65.44 333 PHE A C 1
ATOM 2707 O O . PHE A 1 333 ? 2.627 -25.544 10.848 1.00 65.44 333 PHE A O 1
ATOM 2714 N N . ARG A 1 334 ? 4.326 -24.326 11.661 1.00 61.59 334 ARG A N 1
ATOM 2715 C CA . ARG A 1 334 ? 4.552 -25.249 12.772 1.00 61.59 334 ARG A CA 1
ATOM 2716 C C . ARG A 1 334 ? 3.454 -24.992 13.792 1.00 61.59 334 ARG A C 1
ATOM 2718 O O . ARG A 1 334 ? 3.197 -23.842 14.143 1.00 61.59 334 ARG A O 1
ATOM 2725 N N . SER A 1 335 ? 2.835 -26.069 14.260 1.00 59.78 335 SER A N 1
ATOM 2726 C CA . SER A 1 335 ? 1.833 -26.014 15.320 1.00 59.78 335 SER A CA 1
ATOM 2727 C C . SER A 1 335 ? 0.659 -25.073 14.981 1.00 59.78 335 SER A C 1
ATOM 2729 O O . SER A 1 335 ? 0.375 -24.130 15.717 1.00 59.78 335 SER A O 1
ATOM 2731 N N . ASP A 1 336 ? 0.029 -25.291 13.822 1.00 64.31 336 ASP A N 1
ATOM 2732 C CA . ASP A 1 336 ? -1.243 -24.674 13.401 1.00 64.31 336 ASP A CA 1
ATOM 2733 C C . ASP A 1 336 ? -1.240 -23.129 13.333 1.00 64.31 336 ASP A C 1
ATOM 2735 O O . ASP A 1 336 ? -2.251 -22.461 13.559 1.00 64.31 336 ASP A O 1
ATOM 2739 N N . GLY A 1 337 ? -0.078 -22.523 13.059 1.00 70.56 337 GLY A N 1
ATOM 2740 C CA . GLY A 1 337 ? 0.085 -21.061 12.988 1.00 70.56 337 GLY A CA 1
ATOM 2741 C C . GLY A 1 337 ? 0.174 -20.372 14.355 1.00 70.56 337 GLY A C 1
ATOM 2742 O O . GLY A 1 337 ? 0.113 -19.143 14.454 1.00 70.56 337 GLY A O 1
ATOM 2743 N N . LEU A 1 338 ? 0.332 -21.138 15.435 1.00 77.12 338 LEU A N 1
ATOM 2744 C CA . LEU A 1 338 ? 0.468 -20.622 16.799 1.00 77.12 338 LEU A CA 1
ATOM 2745 C C . LEU A 1 338 ? 1.909 -20.205 17.154 1.00 77.12 338 LEU A C 1
ATOM 2747 O O . LEU A 1 338 ? 2.139 -19.613 18.211 1.00 77.12 338 LEU A O 1
ATOM 2751 N N . ASP A 1 339 ? 2.883 -20.499 16.292 1.00 76.56 339 ASP A N 1
ATOM 2752 C CA . ASP A 1 339 ? 4.305 -20.198 16.483 1.00 76.56 339 ASP A CA 1
ATOM 2753 C C . ASP A 1 339 ? 4.696 -18.763 16.071 1.00 76.56 339 ASP A C 1
ATOM 2755 O O . ASP A 1 339 ? 5.630 -18.185 16.639 1.00 76.56 339 ASP A O 1
ATOM 2759 N N . ARG A 1 340 ? 3.976 -18.158 15.114 1.00 79.25 340 ARG A N 1
ATOM 2760 C CA . ARG A 1 340 ? 4.227 -16.796 14.610 1.00 79.25 340 ARG A CA 1
ATOM 2761 C C . ARG A 1 340 ? 3.628 -15.731 15.529 1.00 79.25 340 ARG A C 1
ATOM 2763 O O . ARG A 1 340 ? 2.412 -15.599 15.641 1.00 79.25 340 ARG A O 1
ATOM 2770 N N . ARG A 1 341 ? 4.497 -14.909 16.127 1.00 78.19 341 ARG A N 1
ATOM 2771 C CA . ARG A 1 341 ? 4.139 -13.908 17.160 1.00 78.19 341 ARG A CA 1
ATOM 2772 C C . ARG A 1 341 ? 4.334 -12.455 16.742 1.00 78.19 341 ARG A C 1
ATOM 2774 O O . ARG A 1 341 ? 4.330 -11.574 17.595 1.00 78.19 341 ARG A O 1
ATOM 2781 N N . THR A 1 342 ? 4.612 -12.207 15.469 1.00 79.62 342 THR A N 1
ATOM 2782 C CA . THR A 1 342 ? 4.961 -10.870 14.984 1.00 79.62 342 THR A CA 1
ATOM 2783 C C . THR A 1 342 ? 3.748 -10.238 14.327 1.00 79.62 342 THR A C 1
ATOM 2785 O O . THR A 1 342 ? 3.176 -10.828 13.403 1.00 79.62 342 THR A O 1
ATOM 2788 N N . VAL A 1 343 ? 3.383 -9.037 14.771 1.00 81.81 343 VAL A N 1
ATOM 2789 C CA . VAL A 1 343 ? 2.250 -8.290 14.216 1.00 81.81 343 VAL A CA 1
ATOM 2790 C C . VAL A 1 343 ? 2.433 -8.080 12.716 1.00 81.81 343 VAL A C 1
ATOM 2792 O O . VAL A 1 343 ? 1.487 -8.294 11.969 1.00 81.81 343 VAL A O 1
ATOM 2795 N N . GLU A 1 344 ? 3.669 -7.828 12.274 1.00 80.88 344 GLU A N 1
ATOM 2796 C CA . GLU A 1 344 ? 4.059 -7.593 10.880 1.00 80.88 344 GLU A CA 1
ATOM 2797 C C . GLU A 1 344 ? 3.826 -8.813 9.983 1.00 80.88 344 GLU A C 1
ATOM 2799 O O . GLU A 1 344 ? 3.681 -8.683 8.768 1.00 80.88 344 GLU A O 1
ATOM 2804 N N . PHE A 1 345 ? 3.802 -10.017 10.562 1.00 85.12 345 PHE A N 1
ATOM 2805 C CA . PHE A 1 345 ? 3.443 -11.221 9.820 1.00 85.12 345 PHE A CA 1
ATOM 2806 C C . PHE A 1 345 ? 1.942 -11.242 9.562 1.00 85.12 345 PHE A C 1
ATOM 2808 O O . PHE A 1 345 ? 1.512 -11.290 8.411 1.00 85.12 345 PHE A O 1
ATOM 2815 N N . TRP A 1 346 ? 1.145 -11.134 10.621 1.00 85.81 346 TRP A N 1
ATOM 2816 C CA . TRP A 1 346 ? -0.302 -11.306 10.540 1.00 85.81 346 TRP A CA 1
ATOM 2817 C C . TRP A 1 346 ? -1.047 -10.108 9.939 1.00 85.81 346 TRP A C 1
ATOM 2819 O O . TRP A 1 346 ? -2.033 -10.319 9.222 1.00 85.81 346 TRP A O 1
ATOM 2829 N N . SER A 1 347 ? -0.533 -8.884 10.114 1.00 83.12 347 SER A N 1
ATOM 2830 C CA . SER A 1 347 ? -1.053 -7.659 9.486 1.00 83.12 347 SER A CA 1
ATOM 2831 C C . SER A 1 347 ? -0.862 -7.630 7.967 1.00 83.12 347 SER A C 1
ATOM 2833 O O . SER A 1 347 ? -1.302 -6.695 7.315 1.00 83.12 347 SER A O 1
ATOM 2835 N N . GLY A 1 348 ? -0.260 -8.673 7.380 1.00 72.88 348 GLY A N 1
ATOM 2836 C CA . GLY A 1 348 ? -0.166 -8.862 5.934 1.00 72.88 348 GLY A CA 1
ATOM 2837 C C . GLY A 1 348 ? 1.121 -8.344 5.304 1.00 72.88 348 GLY A C 1
ATOM 2838 O O . GLY A 1 348 ? 1.273 -8.473 4.099 1.00 72.88 348 GLY A O 1
ATOM 2839 N N . GLY A 1 349 ? 2.082 -7.841 6.081 1.00 80.00 349 GLY A N 1
ATOM 2840 C CA . GLY A 1 349 ? 3.416 -7.529 5.569 1.00 80.00 349 GLY A CA 1
ATOM 2841 C C . GLY A 1 349 ? 4.206 -8.801 5.238 1.00 80.00 349 GLY A C 1
ATOM 2842 O O . GLY A 1 349 ? 4.335 -9.215 4.086 1.00 80.00 349 GLY A O 1
ATOM 2843 N N . ILE A 1 350 ? 4.736 -9.465 6.265 1.00 83.00 350 ILE A N 1
ATOM 2844 C CA . ILE A 1 350 ? 5.637 -10.613 6.087 1.00 83.00 350 ILE A CA 1
ATOM 2845 C C . ILE A 1 350 ? 4.876 -11.848 5.582 1.00 83.00 350 ILE A C 1
ATOM 2847 O O . ILE A 1 350 ? 5.443 -12.617 4.813 1.00 83.00 350 ILE A O 1
ATOM 2851 N N . HIS A 1 351 ? 3.605 -12.053 5.945 1.00 85.94 351 HIS A N 1
ATOM 2852 C CA . HIS A 1 351 ? 2.868 -13.215 5.439 1.00 85.94 351 HIS A CA 1
ATOM 2853 C C . HIS A 1 351 ? 2.582 -13.112 3.933 1.00 85.94 351 HIS A C 1
ATOM 2855 O O . HIS A 1 351 ? 2.789 -14.082 3.212 1.00 85.94 351 HIS A O 1
ATOM 2861 N N . LEU A 1 352 ? 2.166 -11.953 3.417 1.00 89.62 352 LEU A N 1
ATOM 2862 C CA . LEU A 1 352 ? 1.866 -11.838 1.986 1.00 89.62 352 LEU A CA 1
ATOM 2863 C C . LEU A 1 352 ? 3.144 -1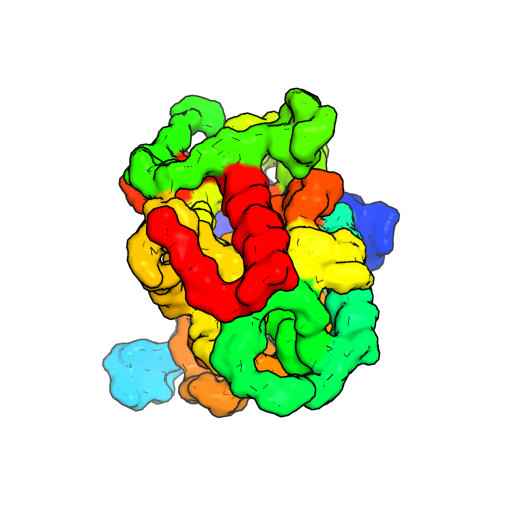1.758 1.141 1.00 89.62 352 LEU A C 1
ATOM 2865 O O . LEU A 1 352 ? 3.221 -12.382 0.083 1.00 89.62 352 LEU A O 1
ATOM 2869 N N . PHE A 1 353 ? 4.172 -11.050 1.621 1.00 87.88 353 PHE A N 1
ATOM 2870 C CA . PHE A 1 353 ? 5.337 -10.686 0.801 1.00 87.88 353 PHE A CA 1
ATOM 2871 C C . PHE A 1 353 ? 6.653 -11.360 1.231 1.00 87.88 353 PHE A C 1
ATOM 2873 O O . PHE A 1 353 ? 7.625 -11.366 0.475 1.00 87.88 353 PHE A O 1
ATOM 2880 N N . GLY A 1 354 ? 6.717 -11.930 2.435 1.00 81.44 354 GLY A N 1
ATOM 2881 C CA . GLY A 1 354 ? 7.928 -12.495 3.037 1.00 81.44 354 GLY A CA 1
ATOM 2882 C C . GLY A 1 354 ? 8.197 -13.968 2.707 1.00 81.44 354 GLY A C 1
ATOM 2883 O O . GLY A 1 354 ? 7.360 -14.681 2.153 1.00 81.44 354 GLY A O 1
ATOM 2884 N N . ILE A 1 355 ? 9.398 -14.436 3.079 1.00 75.81 355 ILE A N 1
ATOM 2885 C CA . ILE A 1 355 ? 9.823 -15.826 2.854 1.00 75.81 355 ILE A CA 1
ATOM 2886 C C . ILE A 1 355 ? 8.956 -16.776 3.658 1.00 75.81 355 ILE A C 1
ATOM 2888 O O . ILE A 1 355 ? 8.834 -16.652 4.875 1.00 75.81 355 ILE A O 1
ATOM 2892 N N . GLY A 1 356 ? 8.430 -17.781 2.964 1.00 77.31 356 GLY A N 1
ATOM 2893 C CA . GLY A 1 356 ? 7.600 -18.813 3.576 1.00 77.31 356 GLY A CA 1
ATOM 2894 C C . GLY A 1 356 ? 6.134 -18.415 3.718 1.00 77.31 356 GLY A C 1
ATOM 2895 O O . GLY A 1 356 ? 5.364 -19.233 4.201 1.00 77.31 356 GLY A O 1
ATOM 2896 N N . GLY A 1 357 ? 5.761 -17.213 3.271 1.00 85.12 357 GLY A N 1
ATOM 2897 C CA . GLY A 1 357 ? 4.377 -16.795 3.109 1.00 85.12 357 GLY A CA 1
ATOM 2898 C C . GLY A 1 357 ? 3.874 -16.990 1.676 1.00 85.12 357 GLY A C 1
ATOM 2899 O O . GLY A 1 357 ? 4.232 -17.967 1.010 1.00 85.12 357 GLY A O 1
ATOM 2900 N N . CYS A 1 358 ? 3.083 -16.034 1.188 1.00 88.56 358 CYS A N 1
ATOM 2901 C CA . CYS A 1 358 ? 2.450 -16.066 -0.133 1.00 88.56 358 CYS A CA 1
ATOM 2902 C C . CYS A 1 358 ? 3.396 -15.675 -1.280 1.00 88.56 358 CYS A C 1
ATOM 2904 O O . CYS A 1 358 ? 3.206 -16.095 -2.421 1.00 88.56 358 CYS A O 1
ATOM 2906 N N . ASN A 1 359 ? 4.474 -14.944 -0.968 1.00 88.44 359 ASN A N 1
ATOM 2907 C CA . ASN A 1 359 ? 5.469 -14.447 -1.927 1.00 88.44 359 ASN A CA 1
ATOM 2908 C C . ASN A 1 359 ? 4.843 -13.622 -3.063 1.00 88.44 359 ASN A C 1
ATOM 2910 O O . ASN A 1 359 ? 5.250 -13.737 -4.220 1.00 88.44 359 ASN A O 1
ATOM 2914 N N . LEU A 1 360 ? 3.840 -12.815 -2.727 1.00 92.50 360 LEU A N 1
ATOM 2915 C CA . LEU A 1 360 ? 3.254 -11.849 -3.645 1.00 92.50 360 LEU A CA 1
ATOM 2916 C C . LEU A 1 360 ? 4.253 -10.711 -3.897 1.00 92.50 360 LEU A C 1
ATOM 2918 O O . LEU A 1 360 ? 5.167 -10.474 -3.102 1.00 92.50 360 LEU A O 1
ATOM 2922 N N . GLN A 1 361 ? 4.083 -10.006 -5.007 1.00 92.38 361 GLN A N 1
ATOM 2923 C CA . GLN A 1 361 ? 4.908 -8.873 -5.400 1.00 92.38 361 GLN A CA 1
ATOM 2924 C C . GLN A 1 361 ? 4.014 -7.662 -5.632 1.00 92.38 361 GLN A C 1
ATOM 2926 O O . GLN A 1 361 ? 3.040 -7.712 -6.378 1.00 92.38 361 GLN A O 1
ATOM 2931 N N . ARG A 1 362 ? 4.350 -6.562 -4.968 1.00 94.00 362 ARG A N 1
ATOM 2932 C CA . ARG A 1 362 ? 3.556 -5.340 -5.038 1.00 94.00 362 ARG A CA 1
ATOM 2933 C C . ARG A 1 362 ? 3.909 -4.548 -6.285 1.00 94.00 362 ARG A C 1
ATOM 2935 O O . ARG A 1 362 ? 5.095 -4.406 -6.592 1.00 94.00 362 ARG A O 1
ATOM 2942 N N . VAL A 1 363 ? 2.891 -4.015 -6.952 1.00 96.38 363 VAL A N 1
ATOM 2943 C CA . VAL A 1 363 ? 3.019 -3.141 -8.121 1.00 96.38 363 VAL A CA 1
ATOM 2944 C C . VAL A 1 363 ? 2.440 -1.769 -7.823 1.00 96.38 363 VAL A C 1
ATOM 2946 O O . VAL A 1 363 ? 1.350 -1.650 -7.264 1.00 96.38 363 VAL A O 1
ATOM 2949 N N . ILE A 1 364 ? 3.186 -0.731 -8.186 1.00 97.50 364 ILE A N 1
ATOM 2950 C CA . ILE A 1 364 ? 2.785 0.663 -8.009 1.00 97.50 364 ILE A CA 1
ATOM 2951 C C . ILE A 1 364 ? 3.034 1.384 -9.339 1.00 97.50 364 ILE A C 1
ATOM 2953 O O . ILE A 1 364 ? 4.196 1.517 -9.732 1.00 97.50 364 ILE A O 1
ATOM 2957 N N . PRO A 1 365 ? 1.987 1.813 -10.065 1.00 97.75 365 PRO A N 1
ATOM 2958 C CA . PRO A 1 365 ? 2.127 2.566 -11.306 1.00 97.75 365 PRO A CA 1
ATOM 2959 C C . PRO A 1 365 ? 2.949 3.837 -11.116 1.00 97.75 365 PRO A C 1
ATOM 2961 O O . PRO A 1 365 ? 2.756 4.578 -10.156 1.00 97.75 365 PRO A O 1
ATOM 2964 N N . MET A 1 366 ? 3.841 4.101 -12.067 1.00 96.94 366 MET A N 1
ATOM 2965 C CA . MET A 1 366 ? 4.657 5.312 -12.129 1.00 96.94 366 MET A CA 1
ATOM 2966 C C . MET A 1 366 ? 3.987 6.439 -12.931 1.00 96.94 366 MET A C 1
ATOM 2968 O O . MET A 1 366 ? 4.647 7.403 -13.317 1.00 96.94 366 MET A O 1
ATOM 2972 N N . ASP A 1 367 ? 2.690 6.346 -13.209 1.00 94.56 367 ASP A N 1
ATOM 2973 C CA . ASP A 1 367 ? 1.949 7.502 -13.705 1.00 94.56 367 ASP A CA 1
ATOM 2974 C C . ASP A 1 367 ? 1.764 8.515 -12.557 1.00 94.56 367 ASP A C 1
ATOM 2976 O O . ASP A 1 367 ? 1.276 8.120 -11.495 1.00 94.56 367 ASP A O 1
ATOM 2980 N N . PRO A 1 368 ? 2.113 9.804 -12.725 1.00 91.25 368 PRO A N 1
ATOM 2981 C CA . PRO A 1 368 ? 1.994 10.801 -11.658 1.00 91.25 368 PRO A CA 1
ATOM 2982 C C . PRO A 1 368 ? 0.583 10.940 -11.069 1.00 91.25 368 PRO A C 1
ATOM 2984 O O . PRO A 1 368 ? 0.443 11.171 -9.869 1.00 91.25 368 PRO A O 1
ATOM 2987 N N . ASN A 1 369 ? -0.463 10.753 -11.882 1.00 93.19 369 ASN A N 1
ATOM 2988 C CA . ASN A 1 369 ? -1.859 10.854 -11.442 1.00 93.19 369 ASN A CA 1
ATOM 2989 C C . ASN A 1 369 ? -2.328 9.602 -10.686 1.00 93.19 369 ASN A C 1
ATOM 2991 O O . ASN A 1 369 ? -3.408 9.599 -10.088 1.00 93.19 369 ASN A O 1
ATOM 2995 N N . GLN A 1 370 ? -1.549 8.521 -10.741 1.00 96.12 370 GLN A N 1
ATOM 2996 C CA . GLN A 1 370 ? -1.832 7.266 -10.053 1.00 96.12 370 GLN A CA 1
ATOM 2997 C C . GLN A 1 370 ? -0.923 7.064 -8.843 1.00 96.12 370 GLN A C 1
ATOM 2999 O O . GLN A 1 370 ? -1.402 6.622 -7.805 1.00 96.12 370 GLN A O 1
ATOM 3004 N N . PHE A 1 371 ? 0.360 7.419 -8.932 1.00 96.38 371 PHE A N 1
ATOM 3005 C CA . PHE A 1 371 ? 1.351 7.137 -7.892 1.00 96.38 371 PHE A CA 1
ATOM 3006 C C . PHE A 1 371 ? 0.970 7.731 -6.531 1.00 96.38 371 PHE A C 1
ATOM 3008 O O . PHE A 1 371 ? 1.053 7.040 -5.518 1.00 96.38 371 PHE A O 1
ATOM 3015 N N . GLY A 1 372 ? 0.473 8.975 -6.500 1.00 95.38 372 GLY A N 1
ATOM 3016 C CA . GLY A 1 372 ? 0.002 9.616 -5.264 1.00 95.38 372 GLY A CA 1
ATOM 3017 C C . GLY A 1 372 ? -1.127 8.844 -4.567 1.00 95.38 372 GLY A C 1
ATOM 3018 O O . GLY A 1 372 ? -1.208 8.837 -3.343 1.00 95.38 372 GLY A O 1
ATOM 3019 N N . LYS A 1 373 ? -1.936 8.104 -5.336 1.00 97.19 373 LYS A N 1
ATOM 3020 C CA . LYS A 1 373 ? -3.021 7.248 -4.833 1.00 97.19 373 LYS A CA 1
ATOM 3021 C C . LYS A 1 373 ? -2.526 5.919 -4.255 1.00 97.19 373 LYS A C 1
ATOM 3023 O O . LYS A 1 373 ? -3.343 5.145 -3.782 1.00 97.19 373 LYS A O 1
ATOM 3028 N N . HIS A 1 374 ? -1.226 5.631 -4.317 1.00 96.75 374 HIS A N 1
ATOM 3029 C CA . HIS A 1 374 ? -0.596 4.477 -3.665 1.00 96.75 374 HIS A CA 1
ATOM 3030 C C . HIS A 1 374 ? 0.134 4.856 -2.368 1.00 96.75 374 HIS A C 1
ATOM 3032 O O . HIS A 1 374 ? 0.760 3.999 -1.739 1.00 96.75 374 HIS A O 1
ATOM 3038 N N . LEU A 1 375 ? 0.069 6.124 -1.959 1.00 96.12 375 LEU A N 1
ATOM 3039 C CA . LEU A 1 375 ? 0.606 6.585 -0.686 1.00 96.12 375 LEU A CA 1
ATOM 3040 C C . LEU A 1 375 ? -0.465 6.430 0.398 1.00 96.12 375 LEU A C 1
ATOM 3042 O O . LEU A 1 375 ? -1.606 6.825 0.196 1.00 96.12 375 LEU A O 1
ATOM 3046 N N . LEU A 1 376 ? -0.101 5.865 1.546 1.00 95.56 376 LEU A N 1
ATOM 3047 C CA . LEU A 1 376 ? -0.991 5.734 2.697 1.00 95.56 376 LEU A CA 1
ATOM 3048 C C . LEU A 1 376 ? -0.476 6.577 3.851 1.00 95.56 376 LEU A C 1
ATOM 3050 O O . LEU A 1 376 ? 0.677 6.422 4.270 1.00 95.56 376 LEU A O 1
ATOM 3054 N N . TYR A 1 377 ? -1.339 7.436 4.385 1.00 96.12 377 TYR A N 1
ATOM 3055 C CA . TYR A 1 377 ? -0.974 8.312 5.482 1.00 96.12 377 TYR A CA 1
ATOM 3056 C C . TYR A 1 377 ? -1.037 7.566 6.816 1.00 96.12 377 TYR A C 1
ATOM 3058 O O . TYR A 1 377 ? -2.104 7.187 7.296 1.00 96.12 377 TYR A O 1
ATOM 3066 N N . HIS A 1 378 ? 0.128 7.367 7.423 1.00 94.88 378 HIS A N 1
ATOM 3067 C CA . HIS A 1 378 ? 0.248 6.849 8.774 1.00 94.88 378 HIS A CA 1
ATOM 3068 C C . HIS A 1 378 ? 0.206 8.002 9.785 1.00 94.88 378 HIS A C 1
ATOM 3070 O O . HIS A 1 378 ? 1.189 8.713 10.010 1.00 94.88 378 HIS A O 1
ATOM 3076 N N . SER A 1 379 ? -0.962 8.189 10.388 1.00 93.75 379 SER A N 1
ATOM 3077 C CA . SER A 1 379 ? -1.335 9.385 11.140 1.00 93.75 379 SER A CA 1
ATOM 3078 C C . SER A 1 379 ? -0.713 9.460 12.535 1.00 93.75 379 SER A C 1
ATOM 3080 O O . SER A 1 379 ? -0.633 10.542 13.120 1.00 93.75 379 SER A O 1
ATOM 3082 N N . SER A 1 380 ? -0.226 8.340 13.088 1.00 88.50 380 SER A N 1
ATOM 3083 C CA . SER A 1 380 ? 0.346 8.359 14.438 1.00 88.50 380 SER A CA 1
ATOM 3084 C C . SER A 1 380 ? 1.702 9.059 14.506 1.00 88.50 380 SER A C 1
ATOM 3086 O O . SER A 1 380 ? 2.134 9.399 15.610 1.00 88.50 380 SER A O 1
ATOM 3088 N N . ASN A 1 381 ? 2.394 9.268 13.374 1.00 86.81 381 ASN A N 1
ATOM 3089 C CA . ASN A 1 381 ? 3.698 9.947 13.303 1.00 86.81 381 ASN A CA 1
ATOM 3090 C C . ASN A 1 381 ? 4.678 9.463 14.399 1.00 86.81 381 ASN A C 1
ATOM 3092 O O . ASN A 1 381 ? 5.437 10.225 15.002 1.00 86.81 381 ASN A O 1
ATOM 3096 N N . ASN A 1 382 ? 4.591 8.179 14.771 1.00 83.31 382 ASN A N 1
ATOM 3097 C CA . ASN A 1 382 ? 5.263 7.636 15.952 1.00 83.31 382 ASN A CA 1
ATOM 3098 C C . ASN A 1 382 ? 6.789 7.595 15.783 1.00 83.31 382 ASN A C 1
ATOM 3100 O O . ASN A 1 382 ? 7.518 7.778 16.762 1.00 83.31 382 ASN A O 1
ATOM 3104 N N . LYS A 1 383 ? 7.276 7.446 14.545 1.00 83.12 383 LYS A N 1
ATOM 3105 C CA . LYS A 1 383 ? 8.708 7.449 14.226 1.00 83.12 383 LYS A CA 1
ATOM 3106 C C . LYS A 1 383 ? 9.341 8.820 14.445 1.00 83.12 383 LYS A C 1
ATOM 3108 O O . LYS A 1 383 ? 10.473 8.899 14.915 1.00 83.12 383 LYS A O 1
ATOM 3113 N N . GLN A 1 384 ? 8.570 9.885 14.229 1.00 86.25 384 GLN A N 1
ATOM 3114 C CA . GLN A 1 384 ? 8.974 11.262 14.510 1.00 86.25 384 GLN A CA 1
ATOM 3115 C C . GLN A 1 384 ? 8.923 11.631 15.989 1.00 86.25 384 GLN A C 1
ATOM 3117 O O . GLN A 1 384 ? 9.470 12.656 16.361 1.00 86.25 384 GLN A O 1
ATOM 3122 N N . ARG A 1 385 ? 8.274 10.84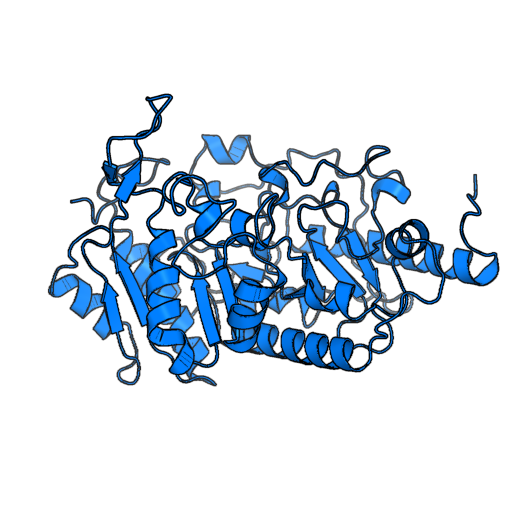8 16.854 1.00 81.12 385 ARG A N 1
ATOM 3123 C CA . ARG A 1 385 ? 8.143 11.185 18.284 1.00 81.12 385 ARG A CA 1
ATOM 3124 C C . ARG A 1 385 ? 9.124 10.434 19.173 1.00 81.12 385 ARG A C 1
ATOM 3126 O O . ARG A 1 385 ? 9.349 10.842 20.307 1.00 81.12 385 ARG A O 1
ATOM 3133 N N . SER A 1 386 ? 9.722 9.354 18.671 1.00 78.94 386 SER A N 1
ATOM 3134 C CA . SER A 1 386 ? 10.703 8.581 19.427 1.00 78.94 386 SER A CA 1
ATOM 3135 C C . SER A 1 386 ? 12.131 8.995 19.058 1.00 78.94 386 SER A C 1
ATOM 3137 O O . SER A 1 386 ? 12.571 8.673 17.951 1.00 78.94 386 SER A O 1
ATOM 3139 N N . PRO A 1 387 ? 12.913 9.617 19.966 1.00 74.69 387 PRO A N 1
ATOM 3140 C CA . PRO A 1 387 ? 14.294 10.013 19.675 1.00 74.69 387 PRO A CA 1
ATOM 3141 C C . PRO A 1 387 ? 15.169 8.821 19.265 1.00 74.69 387 PRO A C 1
ATOM 3143 O O . PRO A 1 387 ? 16.015 8.919 18.383 1.00 74.69 387 PRO A O 1
ATOM 3146 N N . ASN A 1 388 ? 14.898 7.641 19.834 1.00 74.69 388 ASN A N 1
ATOM 3147 C CA . ASN A 1 388 ? 15.593 6.403 19.477 1.00 74.69 388 ASN A CA 1
ATOM 3148 C C . ASN A 1 388 ? 15.336 5.956 18.032 1.00 74.69 388 ASN A C 1
ATOM 3150 O O . ASN A 1 388 ? 16.154 5.229 17.474 1.00 74.69 388 ASN A O 1
ATOM 3154 N N . VAL A 1 389 ? 14.194 6.327 17.449 1.00 74.06 389 VAL A N 1
ATOM 3155 C CA . VAL A 1 389 ? 13.823 5.988 16.069 1.00 74.06 389 VAL A CA 1
ATOM 3156 C C . VAL A 1 389 ? 14.330 7.066 15.115 1.00 74.06 389 VAL A C 1
ATOM 3158 O O . VAL A 1 389 ? 14.946 6.718 14.110 1.00 74.06 389 VAL A O 1
ATOM 3161 N N . GLN A 1 390 ? 14.177 8.347 15.470 1.00 73.25 390 GLN A N 1
ATOM 3162 C CA . GLN A 1 390 ? 14.654 9.483 14.670 1.00 73.25 390 GLN A CA 1
ATOM 3163 C C . GLN A 1 390 ? 16.128 9.342 14.255 1.00 73.25 390 GLN A C 1
ATOM 3165 O O . GLN A 1 390 ? 16.468 9.582 13.103 1.00 73.25 390 GLN A O 1
ATOM 3170 N N . HIS A 1 391 ? 17.000 8.900 15.167 1.00 72.31 391 HIS A N 1
ATOM 3171 C CA . HIS A 1 391 ? 18.431 8.742 14.880 1.00 72.31 391 HIS A CA 1
ATOM 3172 C C . HIS A 1 391 ? 18.801 7.432 14.170 1.00 72.31 391 HIS A C 1
ATOM 3174 O O . HIS A 1 391 ? 19.949 7.256 13.773 1.00 72.31 391 HIS A O 1
ATOM 3180 N N . ARG A 1 392 ? 17.877 6.469 14.060 1.00 74.19 392 ARG A N 1
ATOM 3181 C CA . ARG A 1 392 ? 18.170 5.126 13.523 1.00 74.19 392 ARG A CA 1
ATOM 3182 C C . ARG A 1 392 ? 17.659 4.903 12.113 1.00 74.19 392 ARG A C 1
ATOM 3184 O O . ARG A 1 392 ? 18.203 4.053 11.412 1.00 74.19 392 ARG A O 1
ATOM 3191 N N . PHE A 1 393 ? 16.597 5.597 11.725 1.00 75.38 393 PHE A N 1
ATOM 3192 C CA . PHE A 1 393 ? 15.934 5.366 10.452 1.00 75.38 393 PHE A CA 1
ATOM 3193 C C . PHE A 1 393 ? 16.064 6.597 9.573 1.00 75.38 393 PHE A C 1
ATOM 3195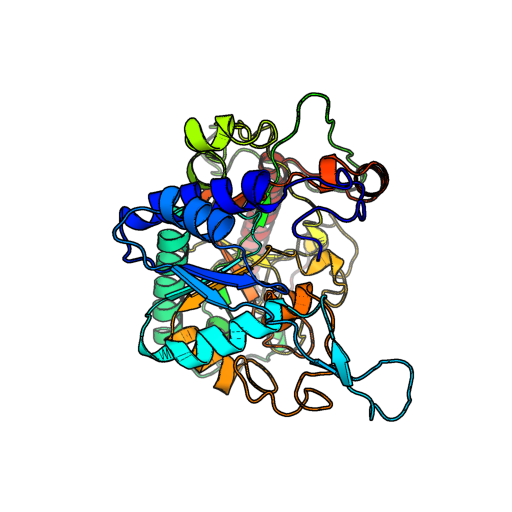 O O . PHE A 1 393 ? 15.678 7.691 9.970 1.00 75.38 393 PHE A O 1
ATOM 3202 N N . ALA A 1 394 ? 16.591 6.389 8.367 1.00 81.56 394 ALA A N 1
ATOM 3203 C CA . ALA A 1 394 ? 16.590 7.415 7.344 1.00 81.56 394 ALA A CA 1
ATOM 3204 C C . ALA A 1 394 ? 15.140 7.737 6.965 1.00 81.56 394 ALA A C 1
ATOM 3206 O O . ALA A 1 394 ? 14.335 6.828 6.723 1.00 81.56 394 ALA A O 1
ATOM 3207 N N . SER A 1 395 ? 14.833 9.026 6.894 1.00 87.12 395 SER A N 1
ATOM 3208 C CA . SER A 1 395 ? 13.588 9.539 6.328 1.00 87.12 395 SER A CA 1
ATOM 3209 C C . SER A 1 395 ? 13.871 10.163 4.968 1.00 87.12 395 SER A C 1
ATOM 3211 O O . SER A 1 395 ? 14.864 10.875 4.828 1.00 87.12 395 SER A O 1
ATOM 3213 N N . ARG A 1 396 ? 12.995 9.959 3.980 1.00 89.69 396 ARG A N 1
ATOM 3214 C CA . ARG A 1 396 ? 13.145 10.566 2.648 1.00 89.69 396 ARG A CA 1
ATOM 3215 C C . ARG A 1 396 ? 11.893 11.308 2.237 1.00 89.69 396 ARG A C 1
ATOM 3217 O O . ARG A 1 396 ? 10.808 10.746 2.341 1.00 89.69 396 ARG A O 1
ATOM 3224 N N . SER A 1 397 ? 12.055 12.524 1.716 1.00 93.69 397 SER A N 1
ATOM 3225 C CA . SER A 1 397 ? 10.954 13.239 1.069 1.00 93.69 397 SER A CA 1
ATOM 3226 C C . SER A 1 397 ? 10.375 12.385 -0.058 1.00 93.69 397 SER A C 1
ATOM 3228 O O . SER A 1 397 ? 11.113 11.909 -0.926 1.00 93.69 397 SER A O 1
ATOM 3230 N N . ILE A 1 398 ? 9.056 12.201 -0.069 1.00 94.38 398 ILE A N 1
ATOM 3231 C CA . ILE A 1 398 ? 8.396 11.406 -1.106 1.00 94.38 398 ILE A CA 1
ATOM 3232 C C . ILE A 1 398 ? 8.604 11.999 -2.507 1.00 94.38 398 ILE A C 1
ATOM 3234 O O . ILE A 1 398 ? 8.747 11.250 -3.471 1.00 94.38 398 ILE A O 1
ATOM 3238 N N . GLN A 1 399 ? 8.699 13.328 -2.619 1.00 95.31 399 GLN A N 1
ATOM 3239 C CA . GLN A 1 399 ? 8.977 14.000 -3.888 1.00 95.31 399 GLN A CA 1
ATOM 3240 C C . GLN A 1 399 ? 10.386 13.659 -4.392 1.00 95.31 399 GLN A C 1
ATOM 3242 O O . GLN A 1 399 ? 10.535 13.263 -5.543 1.00 95.31 399 GLN A O 1
ATOM 3247 N N . HIS A 1 400 ? 11.411 13.722 -3.536 1.00 94.75 400 HIS A N 1
ATOM 3248 C CA . HIS A 1 400 ? 12.770 13.328 -3.931 1.00 94.75 400 HIS A CA 1
ATOM 3249 C C . HIS A 1 400 ? 12.837 11.847 -4.311 1.00 94.75 400 HIS A C 1
ATOM 3251 O O . HIS A 1 400 ? 13.423 11.490 -5.327 1.00 94.75 400 HIS A O 1
ATOM 3257 N N . PHE A 1 401 ? 12.196 10.977 -3.526 1.00 94.12 401 PHE A N 1
ATOM 3258 C CA . PHE A 1 401 ? 12.114 9.553 -3.840 1.00 94.12 401 PHE A CA 1
ATOM 3259 C C . PHE A 1 401 ? 11.505 9.310 -5.230 1.00 94.12 401 PHE A C 1
ATOM 3261 O O . PHE A 1 401 ? 12.030 8.527 -6.020 1.00 94.12 401 PHE A O 1
ATOM 3268 N N . TRP A 1 402 ? 10.423 10.019 -5.549 1.00 95.31 402 TRP A N 1
ATOM 3269 C CA . TRP A 1 402 ? 9.760 9.965 -6.846 1.00 95.31 402 TRP A CA 1
ATOM 3270 C C . TRP A 1 402 ? 10.652 10.438 -7.999 1.00 95.31 402 TRP A C 1
ATOM 3272 O O . TRP A 1 402 ? 10.756 9.770 -9.027 1.00 95.31 402 TRP A O 1
ATOM 3282 N N . GLU A 1 403 ? 11.356 11.550 -7.814 1.00 95.62 403 GLU A N 1
ATOM 3283 C CA . GLU A 1 403 ? 12.309 12.090 -8.787 1.00 95.62 403 GLU A CA 1
ATOM 3284 C C . GLU A 1 403 ? 13.485 11.139 -9.044 1.00 95.62 403 GLU A C 1
ATOM 3286 O O . GLU A 1 403 ? 13.948 11.016 -10.176 1.00 95.62 403 GLU A O 1
ATOM 3291 N N . GLN A 1 404 ? 13.942 10.416 -8.023 1.00 95.50 404 GLN A N 1
ATOM 3292 C CA . GLN A 1 404 ? 14.971 9.387 -8.180 1.00 95.50 404 GLN A CA 1
ATOM 3293 C C . GLN A 1 404 ? 14.449 8.163 -8.938 1.00 95.50 404 GLN A C 1
ATOM 3295 O O . GLN A 1 404 ? 15.158 7.612 -9.782 1.00 95.50 404 GLN A O 1
ATOM 3300 N N . LEU A 1 405 ? 13.199 7.748 -8.697 1.00 96.06 405 LEU A N 1
ATOM 3301 C CA . LEU A 1 405 ? 12.566 6.691 -9.490 1.00 96.06 405 LEU A CA 1
ATOM 3302 C C . LEU A 1 405 ? 12.478 7.078 -10.973 1.00 96.06 405 LEU A C 1
ATOM 3304 O O . LEU A 1 405 ? 12.695 6.222 -11.830 1.00 96.06 405 LEU A O 1
ATOM 3308 N N . ASN A 1 406 ? 12.216 8.350 -11.290 1.00 96.69 406 ASN A N 1
ATOM 3309 C CA . ASN A 1 406 ? 12.234 8.839 -12.671 1.00 96.69 406 ASN A CA 1
ATOM 3310 C C . ASN A 1 406 ? 13.618 8.687 -13.319 1.00 96.69 406 ASN A C 1
ATOM 3312 O O . ASN A 1 406 ? 13.715 8.217 -14.451 1.00 96.69 406 ASN A O 1
ATOM 3316 N N . THR A 1 407 ? 14.692 9.020 -12.598 1.00 96.50 407 THR A N 1
ATOM 3317 C CA . THR A 1 407 ? 16.067 8.803 -13.078 1.00 96.50 407 THR A CA 1
ATOM 3318 C C . THR A 1 407 ? 16.310 7.333 -13.419 1.00 96.50 407 THR A C 1
ATOM 3320 O O . THR A 1 407 ? 16.747 7.015 -14.524 1.00 96.50 407 THR A O 1
ATOM 3323 N N . ILE A 1 408 ? 15.933 6.419 -12.519 1.00 96.69 408 ILE A N 1
ATOM 3324 C CA . ILE A 1 408 ? 16.081 4.971 -12.739 1.00 96.69 408 ILE A CA 1
ATOM 3325 C C . ILE A 1 408 ? 15.241 4.513 -13.943 1.00 96.69 408 ILE A C 1
ATOM 3327 O O . ILE A 1 408 ? 15.696 3.700 -14.748 1.00 96.69 408 ILE A O 1
ATOM 3331 N N . LYS A 1 409 ? 14.026 5.049 -14.108 1.00 96.75 409 LYS A N 1
ATOM 3332 C CA . LYS A 1 409 ? 13.158 4.761 -15.259 1.00 96.75 409 LYS A CA 1
ATOM 3333 C C . LYS A 1 409 ? 13.821 5.180 -16.573 1.00 96.75 409 LYS A C 1
ATOM 3335 O O . LYS A 1 409 ? 13.820 4.394 -17.517 1.00 96.75 409 LYS A O 1
ATOM 3340 N N . GLN A 1 410 ? 14.401 6.376 -16.643 1.00 96.06 410 GLN A N 1
ATOM 3341 C CA . GLN A 1 410 ? 15.063 6.862 -17.859 1.00 96.06 410 GLN A CA 1
ATOM 3342 C C . GLN A 1 410 ? 16.286 6.009 -18.218 1.00 96.06 410 GLN A C 1
ATOM 3344 O O . GLN A 1 410 ? 16.453 5.634 -19.382 1.00 96.06 410 GLN A O 1
ATOM 3349 N N . ASN A 1 411 ? 17.082 5.604 -17.225 1.00 96.06 411 ASN A N 1
ATOM 3350 C CA . ASN A 1 411 ? 18.188 4.665 -17.431 1.00 96.06 411 ASN A CA 1
ATOM 3351 C C . ASN A 1 411 ? 17.690 3.308 -17.963 1.00 96.06 411 ASN A C 1
ATOM 3353 O O . ASN A 1 411 ? 18.256 2.750 -18.910 1.00 96.06 411 ASN A O 1
ATOM 3357 N N . ALA A 1 412 ? 16.575 2.808 -17.422 1.00 96.12 412 ALA A N 1
ATOM 3358 C CA . ALA A 1 412 ? 15.929 1.590 -17.902 1.00 96.12 412 ALA A CA 1
ATOM 3359 C C . ALA A 1 412 ? 15.441 1.723 -19.355 1.00 96.12 412 ALA A C 1
ATOM 3361 O O . ALA A 1 412 ? 15.601 0.799 -20.153 1.00 96.12 412 ALA A O 1
ATOM 3362 N N . GLU A 1 413 ? 14.885 2.873 -19.739 1.00 95.69 413 GLU A N 1
ATOM 3363 C CA . GLU A 1 413 ? 14.459 3.157 -21.115 1.00 95.69 413 GLU A CA 1
ATOM 3364 C C . GLU A 1 413 ? 15.640 3.216 -22.092 1.00 95.69 413 GLU A C 1
ATOM 3366 O O . GLU A 1 413 ? 15.546 2.681 -23.200 1.00 95.69 413 GLU A O 1
ATOM 3371 N N . VAL A 1 414 ? 16.767 3.815 -21.694 1.00 95.12 414 VAL A N 1
ATOM 3372 C CA . VAL A 1 414 ? 18.013 3.798 -22.481 1.00 95.12 414 VAL A CA 1
ATOM 3373 C C . VAL A 1 414 ? 18.512 2.365 -22.656 1.00 95.12 414 VAL A C 1
ATOM 3375 O O . VAL A 1 414 ? 18.718 1.930 -23.790 1.00 95.12 414 VAL A O 1
ATOM 3378 N N . THR A 1 415 ? 18.611 1.601 -21.567 1.00 94.19 415 THR A N 1
ATOM 3379 C CA . THR A 1 415 ? 19.033 0.193 -21.611 1.00 94.19 415 THR A CA 1
ATOM 3380 C C . THR A 1 415 ? 18.123 -0.631 -22.518 1.00 94.19 415 THR A C 1
ATOM 3382 O O . THR A 1 415 ? 18.602 -1.372 -23.374 1.00 94.19 415 THR A O 1
ATOM 3385 N N . LYS A 1 416 ? 16.802 -0.445 -22.418 1.00 94.38 416 LYS A N 1
ATOM 3386 C CA . LYS A 1 416 ? 15.826 -1.111 -23.287 1.00 94.38 416 LYS A CA 1
ATOM 3387 C C . LYS A 1 416 ? 16.066 -0.777 -24.764 1.00 94.38 416 LYS A C 1
ATOM 3389 O O . LYS A 1 416 ? 16.049 -1.680 -25.598 1.00 94.38 416 LYS A O 1
ATOM 3394 N N . ARG A 1 417 ? 16.278 0.502 -25.109 1.00 94.69 417 ARG A N 1
ATOM 3395 C CA . ARG A 1 417 ? 16.568 0.930 -26.494 1.00 94.69 417 ARG A CA 1
ATOM 3396 C C . ARG A 1 417 ? 17.823 0.243 -27.037 1.00 94.69 417 ARG A C 1
ATOM 3398 O O . ARG A 1 417 ? 17.826 -0.211 -28.180 1.00 94.69 417 ARG A O 1
ATOM 3405 N N . VAL A 1 418 ? 18.861 0.142 -26.212 1.00 93.25 418 VAL A N 1
ATOM 3406 C CA . VAL A 1 418 ? 20.124 -0.525 -26.550 1.00 93.25 418 VAL A CA 1
ATOM 3407 C C . VAL A 1 418 ? 19.923 -2.028 -26.765 1.00 93.25 418 VAL A C 1
ATOM 3409 O O . VAL A 1 418 ? 20.314 -2.541 -27.813 1.00 93.25 418 VAL A O 1
ATOM 3412 N N . GLU A 1 419 ? 19.259 -2.723 -25.838 1.00 92.56 419 GLU A N 1
ATOM 3413 C CA . GLU A 1 419 ? 18.987 -4.163 -25.954 1.00 92.56 419 GLU A CA 1
ATOM 3414 C C . GLU A 1 419 ? 18.126 -4.505 -27.179 1.00 92.56 419 GLU A C 1
ATOM 3416 O O . GLU A 1 419 ? 18.351 -5.531 -27.818 1.00 92.56 419 GLU A O 1
ATOM 3421 N N . ILE A 1 420 ? 17.166 -3.646 -27.542 1.00 90.69 420 ILE A N 1
ATOM 3422 C CA . ILE A 1 420 ? 16.362 -3.817 -28.762 1.00 90.69 420 ILE A CA 1
ATOM 3423 C C . ILE A 1 420 ? 17.226 -3.646 -30.015 1.00 90.69 420 ILE A C 1
ATOM 3425 O O . ILE A 1 420 ? 17.080 -4.413 -30.964 1.00 90.69 420 ILE A O 1
ATOM 3429 N N . LYS A 1 421 ? 18.109 -2.639 -30.039 1.00 93.38 421 LYS A N 1
ATOM 3430 C CA . LYS A 1 421 ? 18.916 -2.322 -31.224 1.00 93.38 421 LYS A CA 1
ATOM 3431 C C . LYS A 1 421 ? 20.021 -3.346 -31.478 1.00 93.38 421 LYS A C 1
ATOM 3433 O O . LYS A 1 421 ? 20.298 -3.644 -32.637 1.00 93.38 421 LYS A O 1
ATOM 3438 N N . TYR A 1 422 ? 20.660 -3.853 -30.426 1.00 91.44 422 TYR A N 1
ATOM 3439 C CA . TYR A 1 422 ? 21.876 -4.660 -30.561 1.00 91.44 422 TYR A CA 1
ATOM 3440 C C . TYR A 1 422 ? 21.775 -6.075 -29.972 1.00 91.44 422 TYR A C 1
ATOM 3442 O O . TYR A 1 422 ? 22.706 -6.862 -30.119 1.00 91.44 422 TYR A O 1
ATOM 3450 N N . GLY A 1 423 ? 20.653 -6.431 -29.344 1.00 85.06 423 GLY A N 1
ATOM 3451 C CA . GLY A 1 423 ? 20.485 -7.695 -28.630 1.00 85.06 423 GLY A CA 1
ATOM 3452 C C . GLY A 1 423 ? 20.866 -7.598 -27.149 1.00 85.06 423 GLY A C 1
ATOM 3453 O O . GLY A 1 423 ? 21.548 -6.673 -26.704 1.00 85.06 423 GLY A O 1
ATOM 3454 N N . LYS A 1 424 ? 20.391 -8.562 -26.353 1.00 81.06 424 LYS A N 1
ATOM 3455 C CA . LYS A 1 424 ? 20.630 -8.601 -24.902 1.00 81.06 424 LYS A CA 1
ATOM 3456 C C . LYS A 1 424 ? 22.079 -8.968 -24.576 1.00 81.06 424 LYS A C 1
ATOM 3458 O O . LYS A 1 424 ? 22.661 -9.834 -25.222 1.00 81.06 424 LYS A O 1
ATOM 3463 N N . GLY A 1 425 ? 22.618 -8.375 -23.510 1.00 68.50 425 GLY A N 1
ATOM 3464 C CA . GLY A 1 425 ? 23.913 -8.761 -22.933 1.00 68.50 425 GLY A CA 1
ATOM 3465 C C . GLY A 1 425 ? 25.136 -8.010 -23.468 1.00 68.50 425 GLY A C 1
ATOM 3466 O O . GLY A 1 425 ? 26.250 -8.312 -23.044 1.00 68.50 425 GLY A O 1
ATOM 3467 N N . ILE A 1 426 ? 24.959 -7.013 -24.339 1.00 61.81 426 ILE A N 1
ATOM 3468 C CA . ILE A 1 426 ? 26.056 -6.129 -24.752 1.00 61.81 426 ILE A CA 1
ATOM 3469 C C . ILE A 1 426 ? 26.293 -5.093 -23.650 1.00 61.81 426 ILE A C 1
ATOM 3471 O O . ILE A 1 426 ? 25.499 -4.172 -23.466 1.00 61.81 426 ILE A O 1
ATOM 3475 N N . LYS A 1 427 ? 27.381 -5.266 -22.891 1.00 53.59 427 LYS A N 1
ATOM 3476 C CA . LYS A 1 427 ? 27.860 -4.268 -21.927 1.00 53.59 427 LYS A CA 1
ATOM 3477 C C . LYS A 1 427 ? 28.650 -3.197 -22.680 1.00 53.59 427 LYS A C 1
ATOM 3479 O O . LYS A 1 427 ? 29.633 -3.527 -23.338 1.00 53.59 427 LYS A O 1
ATOM 3484 N N . TYR A 1 428 ? 28.229 -1.940 -22.576 1.00 50.09 428 TYR A N 1
ATOM 3485 C CA . TYR A 1 428 ? 29.052 -0.800 -22.979 1.00 50.09 428 TYR A CA 1
ATOM 3486 C C . TYR A 1 428 ? 29.981 -0.471 -21.811 1.00 50.09 428 TYR A C 1
ATOM 3488 O O . TYR A 1 428 ? 29.503 -0.271 -20.694 1.00 50.09 428 TYR A O 1
ATOM 3496 N N . GLY A 1 429 ? 31.286 -0.539 -22.068 1.00 43.25 429 GLY A N 1
ATOM 3497 C CA . GLY A 1 429 ? 32.325 -0.060 -21.158 1.00 43.25 429 GLY A CA 1
ATOM 3498 C C . GLY A 1 429 ? 32.564 1.428 -21.325 1.00 43.25 429 GLY A C 1
ATOM 3499 O O . GLY A 1 429 ? 32.306 1.930 -22.446 1.00 43.25 429 GLY A O 1
#

Radius of gyration: 21.99 Å; chains: 1; bounding box: 58×50×62 Å

Secondary structure (DSSP, 8-state):
--SS--SGGGPPTT--HIIIIIHHHHHHHHHHHTTT----EEEE-SSPPPHHHHHHHHHHS-TTS-EEEE-S-PPEEE-TTSSS---EEE-GGGGGGHHHHHHHHTTTT-SEEEEE-TTEE--HHHHHHHHHHHHHHHHHHHHS-SS--S--HHHHHH-SSSPPPHHHHTTEEE--EEEEEPPTT-------TT--PPP----BTTB-SPPPP--HHHH---HHHHHH-TTS-SS--GGGEEEES--GGGEEEEE-TTSTT-EEEEE--S-GGGPPP-B-GGGGTSS-SS---TTSGGGS---SEEEEEHHHHHHIIIIISTT-SSSSP-TTSTTTTTS---HHHHTTSHHHHSTTTT--EEEEE--HHHHGGGEEEETT-HHHH-HHHHTTS-EEEHHHHHHHHHHHHHHHHHHHHHHHHH-TT----

Organism: Phaeodactylum tricornutum (strain CCAP 1055/1) (NCBI:txid556484)

Foldseek 3Di:
DPCDDCCPLNDDGRHNCLQAFQLLQVLFAQVQQVVPDQEEDEAEELADQDPVSVVSNCVSHDVSYHYHYHHNQFDWFFDPPDPDRPDIDGQNQASLLVVLVVCVVCLPVDFKDWFFDSQWRHGSLLVVLQVVVVVLLVVLLVVAAQDPPPDDLVVQQQAQEDRDHNLLSLQEGAAFFEKEFADPPFDFDAPPPLQQQDFAQDLDPPDPDGQDFDLCQAQATDPVSCVSYVLRDRHGGLQRIKGWLADLLQKWWHAHPPTPLGIKIKLFFQDDSRTRHTQHCVVVVSDDVDRPRCQDLSSLRQNRADMDTSVSQVCLQPPFFAQGLHPQRGPPCPPRVSHDNHSCCSRCRCQSRNPNHRNGMHIARLDSVGNSSRYIYRRVCSLSVRPVNSNPIGMDRPSRVSSSVSSSVVVVVVQVVVCVVPNPDDDDD

Sequence (429 aa):
MVEYDHGKRQMIKGGDRFSTSLVPVLRESVTSMLESFDVDVFLIAHFQVSKNRRQEIERALPTSVSLQVWEDATPLGYRSEHKQPTVLENMMNALSRQHRFVIKDNLLAYDLFLNFEDDMIVHGAHVQQFLNVTYELERLYEQASNHSQHRRAVDEEADFYGPLTKRRVSILVPGWMRVEAALPGWQPHDLNSNDHVPLNPHWNENNRALVKLDPTVCCHVRNDTAAANTHIPRSPPITDLFLWETSLDALSLRQIPHSSLGWVVLQAGNYMNKKVGSYWSGRDGYFADQPPSLTKGRYANNQGGWMATRWQIFNWHNEHCKGGLLPPFEYPFRSDGLDRRTVEFWSGGIHLFGIGGCNLQRVIPMDPNQFGKHLLYHSSNNKQRSPNVQHRFASRSIQHFWEQLNTIKQNAEVTKRVEIKYGKGIKYG